Protein AF-A0A7K2C7G6-F1 (afdb_monomer)

pLDDT: mean 77.39, std 19.46, range [26.83, 97.06]

Secondary structure (DSSP, 8-state):
-----HHHHHHHHHT-PPP-----------GGGS-HHHHHHHHHHHHHH---TTS----SEEEEPPTT--SS-SEEEEETTEEEEEEEEE--SS-B-HHHHHHHHHHHHHHHHH-TTSPPP-TTPEEEEEESSPBPHHHHHHHH-HHHHHHHTHHHHHHHHHHHHHH-GGGTTS-HHHHHHHHHHHHHHSEEEEE-HHHHHHHHHH-HHHHHHHS-----S--SS--SSSHHHHHHHHHHHHTSTT---S-HHHHHHHHHHHHTS-GGGEEE-SS-EEESS-GGGG-SHHHHHHHHHHHHHHHHHHHHHHHHHHHHHHHHHHHHHHH-HHHHHHS-HHHHTTHHHHHHHHHHHHHHHHHS-HHHHHHHHHHS-----SSHHHHHHHHHHHHHHHHHHHHTT--TT----HHHHHHHHHHHHHHTTT--SHHHHHHHHHHHHHHHHHHHHHHHHHHHHHT-SPP------GGGTT-HHHHHHHHHHHHHHHHHHHHHHHTT-

Sequence (501 aa):
MPIHEEKDVKAELESVRSLDTLQPQVNQYPYFRLSSEYFELLTYELFDNSSPPSQHRSWNKVLLMSSGSDSARDITLYSNEKLVGIVQCKRQKNNFALSAVLKEVSKCILYSEVDDELPKLSGEVQYFLTLAGQPSKRATEFFGRPNAVTTSCLSALEEAVKEVLETYVQFKNIEYSFAISKVRGLIENMKFVLLRSEDIDAWLQNEQSIASRFFSHRHLVDSSTVEAQNVEMVQKLEALSLHLASVPFVTDVDLKFIRGRIESVPESQRVSLGFASIFGFPREMFVGKPNLEKLVTPLMTALNGLNMGYIEWTQEFARQRATNICTFSEVLTTVHPFARQMILPYLSLITADLALNNLSGDVMTKIIQKISSRGVYKNDAERLDFVCQQLTEQGIRYLNNDFSKVVGEGELLELKLALIKKSILGIKDENDLRTIIKKGREVLLPHLEVAAAELSEKFSCQPSIFIMGSSGLDSDEMLSRMVDTARALDEEQESKNIDGD

Solvent-accessible surface area (backbone atoms only — not comparable to full-atom values): 29089 Å² total; per-residue (Å²): 130,90,84,81,57,82,69,58,60,56,57,56,61,74,65,63,73,83,72,93,67,90,66,81,88,82,67,76,73,70,55,86,77,45,53,69,68,53,50,44,52,51,51,50,51,49,57,60,76,47,54,56,89,93,50,80,74,79,55,82,48,66,44,77,52,70,92,84,65,91,43,57,47,48,31,41,28,21,35,94,89,38,77,42,32,38,33,32,69,46,80,44,87,59,62,44,42,43,59,58,51,41,29,44,53,36,39,28,52,52,37,25,75,69,35,85,89,42,75,68,84,58,45,81,26,33,42,35,42,40,28,60,29,50,66,28,72,66,30,54,47,29,46,76,36,45,57,63,42,47,67,77,38,44,68,53,47,53,50,22,44,51,51,45,44,73,70,38,78,87,35,72,85,59,54,66,74,58,51,53,52,50,41,51,57,42,55,67,45,35,44,55,43,75,37,40,45,69,55,48,31,59,37,33,69,77,36,48,74,60,37,48,75,81,41,86,71,86,75,84,82,87,91,83,79,75,71,76,70,66,35,65,64,46,49,59,52,43,59,62,45,62,78,54,72,77,66,78,64,72,44,80,64,50,49,51,51,53,44,58,63,51,73,74,42,56,72,69,16,51,46,77,71,89,87,52,78,47,76,74,50,55,49,72,70,52,61,56,76,76,50,36,52,68,63,46,47,60,56,51,52,52,51,50,51,53,53,49,52,50,50,53,50,48,52,50,53,39,49,53,52,37,52,56,55,60,66,37,67,66,44,62,75,70,34,49,67,53,37,58,63,47,48,46,62,39,44,49,52,51,47,52,51,49,47,40,62,40,75,28,60,76,72,54,38,56,51,48,53,72,70,67,78,55,84,85,64,93,46,70,68,53,43,46,50,50,39,53,47,53,51,47,58,51,47,50,32,50,77,69,70,50,60,85,85,65,84,66,61,72,72,61,31,54,50,51,52,55,50,50,58,60,35,51,63,91,56,85,49,67,68,49,44,52,50,45,40,51,54,20,46,69,70,41,44,67,60,50,52,52,51,52,49,52,52,50,63,77,60,67,66,66,78,83,86,84,90,73,62,78,75,49,71,75,33,70,71,50,49,52,51,54,52,54,53,53,53,54,54,53,52,55,55,51,54,58,59,63,79,68,113

Foldseek 3Di:
DDDDDPVVVVVVVVPDDDDPPPPPPPLFDPLLVDDQVLQLVLVQVLLQVHDQPVDDNPANDKDADDPPDLQLARMFGHDPNHTAEGEGEDEDADAAEPLNVLLSLLSNQVCLVQPPVDDHDDLRHEYEYEYAYHHDPLNVVCLVPVLVSCVVPVVSNLVSNVCSCVVDPSNVPPDSVNSSVRSNVSSVRYHYHYHYSVSSSVSCVVVVVSCCVSPPDPDDDDDDPPPDDVCPVCVVVCVVVVLVVPDCDCPPVNVVVVCVQAVPFDPQQWDDPPVDIGTDHGPVQCPDVVRVCVVVVVVVVVLVVVLVVLLVVLLVLQVVLLVVLCPDPCCVVFAQLLLSVLRSQLSNVLSVLLSLPQSDDPVVSVVCVVPVPDDPAPDSVSSSVVSLVVSLVVLQCVVVVNPVPQDDDDPVSVVVNVVSVVRCPPQDHSVSSNVSNVSSCVSCVVSSVVSSVVSCSVSVHRDDDDDDPPVCVVDPVSVVVVVVVVVVVVVVVVVVVVVVD

Radius of gyration: 37.12 Å; Cα contacts (8 Å, |Δi|>4): 444; chains: 1; bounding box: 99×74×83 Å

Structure (mmCIF, N/CA/C/O backbone):
data_AF-A0A7K2C7G6-F1
#
_entry.id   AF-A0A7K2C7G6-F1
#
loop_
_atom_site.group_PDB
_atom_site.id
_atom_site.type_symbol
_atom_site.label_atom_id
_atom_site.label_alt_id
_atom_site.label_comp_id
_atom_site.label_asym_id
_atom_site.label_entity_id
_atom_site.label_seq_id
_atom_site.pdbx_PDB_ins_code
_atom_site.Cartn_x
_atom_site.Cartn_y
_atom_site.Cartn_z
_atom_site.occupancy
_atom_site.B_iso_or_equiv
_atom_site.auth_seq_id
_atom_site.auth_comp_id
_atom_site.auth_asym_id
_atom_site.auth_atom_id
_atom_site.pdbx_PDB_model_num
ATOM 1 N N . MET A 1 1 ? -30.749 -43.798 31.279 1.00 32.19 1 MET A N 1
ATOM 2 C CA . MET A 1 1 ? -29.569 -42.998 30.888 1.00 32.19 1 MET A CA 1
ATOM 3 C C . MET A 1 1 ? -29.003 -42.389 32.154 1.00 32.19 1 MET A C 1
ATOM 5 O O . MET A 1 1 ? -29.805 -41.819 32.888 1.00 32.19 1 MET A O 1
ATOM 9 N N . PRO A 1 2 ? -27.713 -42.568 32.475 1.00 31.78 2 PRO A N 1
ATOM 10 C CA . PRO A 1 2 ? -27.147 -41.933 33.654 1.00 31.78 2 PRO A CA 1
ATOM 11 C C . PRO A 1 2 ? -27.027 -40.424 33.402 1.00 31.78 2 PRO A C 1
ATOM 13 O O . PRO A 1 2 ? -26.664 -39.996 32.308 1.00 31.78 2 PRO A O 1
ATOM 16 N N . ILE A 1 3 ? -27.415 -39.637 34.401 1.00 35.78 3 ILE A N 1
ATOM 17 C CA . ILE A 1 3 ? -27.292 -38.178 34.433 1.00 35.78 3 ILE A CA 1
ATOM 18 C C . ILE A 1 3 ? -25.928 -37.898 35.068 1.00 35.78 3 ILE A C 1
ATOM 20 O O . ILE A 1 3 ? -25.720 -38.279 36.216 1.00 35.78 3 ILE A O 1
ATOM 24 N N . HIS A 1 4 ? -25.000 -37.298 34.322 1.00 32.94 4 HIS A N 1
ATOM 25 C CA . HIS A 1 4 ? -23.696 -36.898 34.858 1.00 32.94 4 HIS A CA 1
ATOM 26 C C . HIS A 1 4 ? -23.829 -35.575 35.628 1.00 32.94 4 HIS A C 1
ATOM 28 O O . HIS A 1 4 ? -24.399 -34.611 35.114 1.00 32.94 4 HIS A O 1
ATOM 34 N N . GLU A 1 5 ? -23.339 -35.542 36.871 1.00 40.72 5 GLU A N 1
ATOM 35 C CA . GLU A 1 5 ? -23.310 -34.339 37.711 1.00 40.72 5 GLU A CA 1
ATOM 36 C C . GLU A 1 5 ? -22.238 -33.347 37.219 1.00 40.72 5 GLU A C 1
ATOM 38 O O . GLU A 1 5 ? -21.190 -33.737 36.710 1.00 40.72 5 GLU A O 1
ATOM 43 N N . GLU A 1 6 ? -22.470 -32.044 37.424 1.00 40.84 6 GLU A N 1
ATOM 44 C CA . GLU A 1 6 ? -21.626 -30.902 37.000 1.00 40.84 6 GLU A CA 1
ATOM 45 C C . GLU A 1 6 ? -20.130 -31.018 37.379 1.00 40.84 6 GLU A C 1
ATOM 47 O O . GLU A 1 6 ? -19.270 -30.362 36.786 1.00 40.84 6 GLU A O 1
ATOM 52 N N . LYS A 1 7 ? -19.806 -31.860 38.369 1.00 42.25 7 LYS A N 1
ATOM 53 C CA . LYS A 1 7 ? -18.437 -32.149 38.815 1.00 42.25 7 LYS A CA 1
ATOM 54 C C . LYS A 1 7 ? -17.672 -33.094 37.881 1.00 42.25 7 LYS A C 1
ATOM 56 O O . LYS A 1 7 ? -16.460 -32.926 37.761 1.00 42.25 7 LYS A O 1
ATOM 61 N N . ASP A 1 8 ? -18.353 -34.017 37.204 1.00 45.69 8 ASP A N 1
ATOM 62 C CA . ASP A 1 8 ? -17.719 -35.000 36.312 1.00 45.69 8 ASP A CA 1
ATOM 63 C C . ASP A 1 8 ? -17.268 -34.354 34.993 1.00 45.69 8 ASP A C 1
ATOM 65 O O . ASP A 1 8 ? -16.172 -34.622 34.507 1.00 45.69 8 ASP A O 1
ATOM 69 N N . VAL A 1 9 ? -18.044 -33.393 34.476 1.00 45.97 9 VAL A N 1
ATOM 70 C CA . VAL A 1 9 ? -17.717 -32.649 33.242 1.00 45.97 9 VAL A CA 1
ATOM 71 C C . VAL A 1 9 ? -16.463 -31.781 33.416 1.00 45.97 9 VAL A C 1
ATOM 73 O O . VAL A 1 9 ? -15.666 -31.613 32.494 1.00 45.97 9 VAL A O 1
ATOM 76 N N . LYS A 1 10 ? -16.259 -31.226 34.617 1.00 45.12 10 LYS A N 1
ATOM 77 C CA . LYS A 1 10 ? -15.123 -30.343 34.913 1.00 45.12 10 LYS A CA 1
ATOM 78 C C . LYS A 1 10 ? -13.800 -31.113 35.001 1.00 45.12 10 LYS A C 1
ATOM 80 O O . LYS A 1 10 ? -12.779 -30.608 34.547 1.00 45.12 10 LYS A O 1
ATOM 85 N N . ALA A 1 11 ? -13.844 -32.339 35.525 1.00 47.75 11 ALA A N 1
ATOM 86 C CA . ALA A 1 11 ? -12.695 -33.239 35.570 1.00 47.75 11 ALA A CA 1
ATOM 87 C C . ALA A 1 11 ? -12.338 -33.799 34.178 1.00 47.75 11 ALA A C 1
ATOM 89 O O . ALA A 1 11 ? -11.157 -33.927 33.857 1.00 47.75 11 ALA A O 1
ATOM 90 N N . GLU A 1 12 ? -13.331 -34.066 33.319 1.00 43.44 12 GLU A N 1
ATOM 91 C CA . GLU A 1 12 ? -13.085 -34.455 31.922 1.00 43.44 12 GLU A CA 1
ATOM 92 C C . GLU A 1 12 ? -12.437 -33.321 31.108 1.00 43.44 12 GLU A C 1
ATOM 94 O O . GLU A 1 12 ? -11.488 -33.577 30.365 1.00 43.44 12 GLU A O 1
ATOM 99 N N . LEU A 1 13 ? -12.858 -32.064 31.301 1.00 47.03 13 LEU A N 1
ATOM 100 C CA . LEU A 1 13 ? -12.271 -30.892 30.631 1.00 47.03 13 LEU A CA 1
ATOM 101 C C . LEU A 1 13 ? -10.810 -30.623 31.031 1.00 47.03 13 LEU A C 1
ATOM 103 O O . LEU A 1 13 ? -10.014 -30.226 30.183 1.00 47.03 13 LEU A O 1
ATOM 107 N N . GLU A 1 14 ? -10.434 -30.869 32.290 1.00 50.88 14 GLU A N 1
ATOM 108 C CA . GLU A 1 14 ? -9.044 -30.739 32.764 1.00 50.88 14 GLU A CA 1
ATOM 109 C C . GLU A 1 14 ? -8.118 -31.846 32.218 1.00 50.88 14 GLU A C 1
ATOM 111 O O . GLU A 1 14 ? -6.897 -31.685 32.206 1.00 50.88 14 GLU A O 1
ATOM 116 N N . SER A 1 15 ? -8.683 -32.956 31.724 1.00 35.66 15 SER A N 1
ATOM 117 C CA . SER A 1 15 ? -7.932 -34.078 31.140 1.00 35.66 15 SER A CA 1
ATOM 118 C C . SER A 1 15 ? -7.635 -33.930 29.639 1.00 35.66 15 SER A C 1
ATOM 120 O O . SER A 1 15 ? -6.862 -34.715 29.078 1.00 35.66 15 SER A O 1
ATOM 122 N N . VAL A 1 16 ? -8.197 -32.908 28.983 1.00 42.66 16 VAL A N 1
ATOM 123 C CA . VAL A 1 16 ? -7.948 -32.613 27.567 1.00 42.66 16 VAL A CA 1
ATOM 124 C C . VAL A 1 16 ? -6.541 -32.035 27.410 1.00 42.66 16 VAL A C 1
ATOM 126 O O . VAL A 1 16 ? -6.293 -30.856 27.650 1.00 42.66 16 VAL A O 1
ATOM 129 N N . ARG A 1 17 ? -5.589 -32.870 26.983 1.00 37.12 17 ARG A N 1
ATOM 130 C CA . ARG A 1 17 ? -4.273 -32.401 26.531 1.00 37.12 17 ARG A CA 1
ATOM 131 C C . ARG A 1 17 ? -4.430 -31.717 25.177 1.00 37.12 17 ARG A C 1
ATOM 133 O O . ARG A 1 17 ? -4.967 -32.319 24.249 1.00 37.12 17 ARG A O 1
ATOM 140 N N . SER A 1 18 ? -3.951 -30.480 25.065 1.00 36.88 18 SER A N 1
ATOM 141 C CA . SER A 1 18 ? -3.879 -29.762 23.794 1.00 36.88 18 SER A CA 1
ATOM 142 C C . SER A 1 18 ? -3.104 -30.599 22.777 1.00 36.88 18 SER A C 1
ATOM 144 O O . SER A 1 18 ? -1.934 -30.915 22.990 1.00 36.88 18 SER A O 1
ATOM 146 N N . LEU A 1 19 ? -3.761 -30.973 21.683 1.00 32.50 19 LEU A N 1
ATOM 147 C CA . LEU A 1 19 ? -3.066 -31.456 20.499 1.00 32.50 19 LEU A CA 1
ATOM 148 C C . LEU A 1 19 ? -2.335 -30.260 19.885 1.00 32.50 19 LEU A C 1
ATOM 150 O O . LEU A 1 19 ? -2.964 -29.237 19.611 1.00 32.50 19 LEU A O 1
ATOM 154 N N . ASP A 1 20 ? -1.023 -30.394 19.675 1.00 32.66 20 ASP A N 1
ATOM 155 C CA . ASP A 1 20 ? -0.221 -29.484 18.853 1.00 32.66 20 ASP A CA 1
ATOM 156 C C . ASP A 1 20 ? -0.670 -29.597 17.390 1.00 32.66 20 ASP A C 1
ATOM 158 O O . ASP A 1 20 ? -0.027 -30.194 16.531 1.00 32.66 20 ASP A O 1
ATOM 162 N N . THR A 1 21 ? -1.826 -29.020 17.099 1.00 28.62 21 THR A N 1
ATOM 163 C CA . THR A 1 21 ? -2.178 -28.551 15.771 1.00 28.62 21 THR A CA 1
ATOM 164 C C . THR A 1 21 ? -2.243 -27.040 15.877 1.00 28.62 21 THR A C 1
ATOM 166 O O . THR A 1 21 ? -3.279 -26.477 16.229 1.00 28.62 21 THR A O 1
ATOM 169 N N . LEU A 1 22 ? -1.117 -26.381 15.598 1.00 31.06 22 LEU A N 1
ATOM 170 C CA . LEU A 1 22 ? -1.077 -24.962 15.257 1.00 31.06 22 LEU A CA 1
ATOM 171 C C . LEU A 1 22 ? -1.870 -24.760 13.955 1.00 31.06 22 LEU A C 1
ATOM 173 O O . LEU A 1 22 ? -1.306 -24.623 12.875 1.00 31.06 22 LEU A O 1
ATOM 177 N N . GLN A 1 23 ? -3.197 -24.761 14.050 1.00 26.83 23 GLN A N 1
ATOM 178 C CA . GLN A 1 23 ? -4.007 -23.952 13.158 1.00 26.83 23 GLN A CA 1
ATOM 179 C C . GLN A 1 23 ? -4.106 -22.576 13.813 1.00 26.83 23 GLN A C 1
ATOM 181 O O . GLN A 1 23 ? -4.578 -22.477 14.949 1.00 26.83 23 GLN A O 1
ATOM 186 N N . PRO A 1 24 ? -3.639 -21.506 13.157 1.00 31.16 24 PRO A N 1
ATOM 187 C CA . PRO A 1 24 ? -3.819 -20.177 13.702 1.00 31.16 24 PRO A CA 1
ATOM 188 C C . PRO A 1 24 ? -5.330 -19.910 13.705 1.00 31.16 24 PRO A C 1
ATOM 190 O O . PRO A 1 24 ? -5.963 -19.929 12.651 1.00 31.16 24 PRO A O 1
ATOM 193 N N . GLN A 1 25 ? -5.929 -19.706 14.882 1.00 36.12 25 GLN A N 1
ATOM 194 C CA . GLN A 1 25 ? -7.310 -19.229 14.993 1.00 36.12 25 GLN A CA 1
ATOM 195 C C . GLN A 1 25 ? -7.380 -17.798 14.434 1.00 36.12 25 GLN A C 1
ATOM 197 O O . GLN A 1 25 ? -7.334 -16.816 15.169 1.00 36.12 25 GLN A O 1
ATOM 202 N N . VAL A 1 26 ? -7.460 -17.674 13.110 1.00 44.66 26 VAL A N 1
ATOM 203 C CA . VAL A 1 26 ? -7.713 -16.427 12.378 1.00 44.66 26 VAL A CA 1
ATOM 204 C C . VAL A 1 26 ? -9.150 -16.482 11.875 1.00 44.66 26 VAL A C 1
ATOM 206 O O . VAL A 1 26 ? -9.391 -16.570 10.680 1.00 44.66 26 VAL A O 1
ATOM 209 N N . ASN A 1 27 ? -10.115 -16.485 12.793 1.00 55.03 27 ASN A N 1
ATOM 210 C CA . ASN A 1 27 ? -11.527 -16.666 12.439 1.00 55.03 27 ASN A CA 1
ATOM 211 C C . ASN A 1 27 ? -12.423 -15.489 12.858 1.00 55.03 27 ASN A C 1
ATOM 213 O O . ASN A 1 27 ? -13.633 -15.664 12.943 1.00 55.03 27 ASN A O 1
ATOM 217 N N . GLN A 1 28 ? -11.854 -14.305 13.117 1.00 70.75 28 GLN A N 1
ATOM 218 C CA . GLN A 1 28 ? -12.641 -13.099 13.402 1.00 70.75 28 GLN A CA 1
ATOM 219 C C . GLN A 1 28 ? -12.764 -12.220 12.158 1.00 70.75 28 GLN A C 1
ATOM 221 O O . GLN A 1 28 ? -11.754 -11.758 11.615 1.00 70.75 28 GLN A O 1
ATOM 226 N N . TYR A 1 29 ? -13.996 -11.954 11.723 1.00 80.50 29 TYR A N 1
ATOM 227 C CA . TYR A 1 29 ? -14.245 -11.037 10.616 1.00 80.50 29 TYR A CA 1
ATOM 228 C C . TYR A 1 29 ? -14.112 -9.571 11.077 1.00 80.50 29 TYR A C 1
ATOM 230 O O . TYR A 1 29 ? -14.520 -9.203 12.182 1.00 80.50 29 TYR A O 1
ATOM 238 N N . PRO A 1 30 ? -13.540 -8.672 10.252 1.00 85.75 30 PRO A N 1
ATOM 239 C CA . PRO A 1 30 ? -13.248 -7.301 10.660 1.00 85.75 30 PRO A CA 1
ATOM 240 C C . PRO A 1 30 ? -14.480 -6.380 10.551 1.00 85.75 30 PRO A C 1
ATOM 242 O O . PRO A 1 30 ? -14.470 -5.417 9.784 1.00 85.75 30 PRO A O 1
ATOM 245 N N . TYR A 1 31 ? -15.531 -6.618 11.344 1.00 84.50 31 TYR A N 1
ATOM 246 C CA . TYR A 1 31 ? -16.820 -5.900 11.268 1.00 84.50 31 TYR A CA 1
ATOM 247 C C . TYR A 1 31 ? -16.713 -4.367 11.328 1.00 84.50 31 TYR A C 1
ATOM 249 O O . TYR A 1 31 ? -17.487 -3.658 10.690 1.00 84.50 31 TYR A O 1
ATOM 257 N N . PHE A 1 32 ? -15.726 -3.814 12.042 1.00 83.88 32 PHE A N 1
ATOM 258 C CA . PHE A 1 32 ? -15.518 -2.360 12.111 1.00 83.88 32 PHE A CA 1
ATOM 259 C C . PHE A 1 32 ? -14.963 -1.730 10.824 1.00 83.88 32 PHE A C 1
ATOM 261 O O . PHE A 1 32 ? -14.923 -0.500 10.742 1.00 83.88 32 PHE A O 1
ATOM 268 N N . ARG A 1 33 ? -14.543 -2.542 9.842 1.00 78.00 33 ARG A N 1
ATOM 269 C CA . ARG A 1 33 ? -14.221 -2.087 8.481 1.00 78.00 33 ARG A CA 1
ATOM 270 C C . ARG A 1 33 ? -15.468 -1.917 7.611 1.00 78.00 33 ARG A C 1
ATOM 272 O O . ARG A 1 33 ? -15.398 -1.181 6.634 1.00 78.00 33 ARG A O 1
ATOM 279 N N . LEU A 1 34 ? -16.591 -2.542 7.971 1.00 77.38 34 LEU A N 1
ATOM 280 C CA . LEU A 1 34 ? -17.878 -2.270 7.335 1.00 77.38 34 LEU A CA 1
ATOM 281 C C . LEU A 1 34 ? -18.421 -0.912 7.800 1.00 77.38 34 LEU A C 1
ATOM 283 O O . LEU A 1 34 ? -18.195 -0.492 8.946 1.00 77.38 34 LEU A O 1
ATOM 287 N N . SER A 1 35 ? -19.159 -0.236 6.916 1.00 81.56 35 SER A N 1
ATOM 288 C CA . SER A 1 35 ? -20.033 0.868 7.321 1.00 81.56 35 SER A CA 1
ATOM 289 C C . SER A 1 35 ? -21.198 0.325 8.161 1.00 81.56 35 SER A C 1
ATOM 291 O O . SER A 1 35 ? -21.398 -0.889 8.250 1.00 81.56 35 SER A O 1
ATOM 293 N N . SER A 1 36 ? -21.951 1.204 8.823 1.00 81.19 36 SER A N 1
ATOM 294 C CA . SER A 1 36 ? -23.109 0.765 9.615 1.00 81.19 36 SER A CA 1
ATOM 295 C C . SER A 1 36 ? -24.173 0.120 8.719 1.00 81.19 36 SER A C 1
ATOM 297 O O . SER A 1 36 ? -24.672 -0.952 9.043 1.00 81.19 36 SER A O 1
ATOM 299 N N . GLU A 1 37 ? -24.392 0.694 7.537 1.00 83.38 37 GLU A N 1
ATOM 300 C CA . GLU A 1 37 ? -25.319 0.207 6.514 1.00 83.38 37 GLU A CA 1
ATOM 301 C C . GLU A 1 37 ? -24.888 -1.166 5.974 1.00 83.38 37 GLU A C 1
ATOM 303 O O . GLU A 1 37 ? -25.705 -2.070 5.820 1.00 83.38 37 GLU A O 1
ATOM 308 N N . TYR A 1 38 ? -23.586 -1.375 5.734 1.00 85.06 38 TYR A N 1
ATOM 309 C CA . TYR A 1 38 ? -23.089 -2.681 5.291 1.00 85.06 38 TYR A CA 1
ATOM 310 C C . TYR A 1 38 ? -23.149 -3.753 6.384 1.00 85.06 38 TYR A C 1
ATOM 312 O O . TYR A 1 38 ? -23.310 -4.929 6.067 1.00 85.06 38 TYR A O 1
ATOM 320 N N . PHE A 1 39 ? -23.048 -3.378 7.661 1.00 90.56 39 PHE A N 1
ATOM 321 C CA . PHE A 1 39 ? -23.236 -4.318 8.768 1.00 90.56 39 PHE A CA 1
ATOM 322 C C . PHE A 1 39 ? -24.708 -4.744 8.923 1.00 90.56 39 PHE A C 1
ATOM 324 O O . PHE A 1 39 ? -24.990 -5.911 9.201 1.00 90.56 39 PHE A O 1
ATOM 331 N N . GLU A 1 40 ? -25.648 -3.827 8.687 1.00 90.50 40 GLU A N 1
ATOM 332 C CA . GLU A 1 40 ? -27.082 -4.135 8.612 1.00 90.50 40 GLU A CA 1
ATOM 333 C C . GLU A 1 40 ? -27.392 -5.071 7.437 1.00 90.50 40 GLU A C 1
ATOM 335 O O . GLU A 1 40 ? -28.047 -6.093 7.633 1.00 90.50 40 GLU A O 1
ATOM 340 N N . LEU A 1 41 ? -26.852 -4.792 6.245 1.00 91.00 41 LEU A N 1
ATOM 341 C CA . LEU A 1 41 ? -27.010 -5.652 5.063 1.00 91.00 41 LEU A CA 1
ATOM 342 C C . LEU A 1 41 ? -26.427 -7.057 5.265 1.00 91.00 41 LEU A C 1
ATOM 344 O O . LEU A 1 41 ? -27.052 -8.040 4.871 1.00 91.00 41 LEU A O 1
ATOM 348 N N . LEU A 1 42 ? -25.264 -7.164 5.915 1.00 93.81 42 LEU A N 1
ATOM 349 C CA . LEU A 1 42 ? -24.671 -8.448 6.298 1.00 93.81 42 LEU A CA 1
ATOM 350 C C . LEU A 1 42 ? -25.621 -9.245 7.194 1.00 93.81 42 LEU A C 1
ATOM 352 O O . LEU A 1 42 ? -25.862 -10.429 6.968 1.00 93.81 42 LEU A O 1
ATOM 356 N N . THR A 1 43 ? -26.166 -8.582 8.212 1.00 94.06 43 THR A N 1
ATOM 357 C CA . THR A 1 43 ? -27.095 -9.205 9.156 1.00 94.06 43 THR A CA 1
ATOM 358 C C . THR A 1 43 ? -28.384 -9.620 8.447 1.00 94.06 43 THR A C 1
ATOM 360 O O . THR A 1 43 ? -28.871 -10.725 8.666 1.00 94.06 43 THR A O 1
ATOM 363 N N . TYR A 1 44 ? -28.909 -8.782 7.551 1.00 95.25 44 TYR A N 1
ATOM 364 C CA . TYR A 1 44 ? -30.078 -9.098 6.735 1.00 95.25 44 TYR A CA 1
ATOM 365 C C . TYR A 1 44 ? -29.865 -10.369 5.913 1.00 95.25 44 TYR A C 1
ATOM 367 O O . TYR A 1 44 ? -30.674 -11.288 6.009 1.00 95.25 44 TYR A O 1
ATOM 375 N N . GLU A 1 45 ? -28.759 -10.454 5.172 1.00 93.31 45 GLU A N 1
ATOM 376 C CA . GLU A 1 45 ? -28.433 -11.630 4.360 1.00 93.31 45 GLU A CA 1
ATOM 377 C C . GLU A 1 45 ? -28.336 -12.892 5.222 1.00 93.31 45 GLU A C 1
ATOM 379 O O . GLU A 1 45 ? -28.888 -13.928 4.856 1.00 93.31 45 GLU A O 1
ATOM 384 N N . LEU A 1 46 ? -27.703 -12.817 6.396 1.00 94.81 46 LEU A N 1
ATOM 385 C CA . LEU A 1 46 ? -27.622 -13.956 7.312 1.00 94.81 46 LEU A CA 1
ATOM 386 C C . LEU A 1 46 ? -29.017 -14.463 7.717 1.00 94.81 46 LEU A C 1
ATOM 388 O O . LEU A 1 46 ? -29.301 -15.652 7.567 1.00 94.81 46 LEU A O 1
ATOM 392 N N . PHE A 1 47 ? -29.907 -13.571 8.161 1.00 95.06 47 PHE A N 1
ATOM 393 C CA . PHE A 1 47 ? -31.275 -13.931 8.555 1.00 95.06 47 PHE A CA 1
ATOM 394 C C . PHE A 1 47 ? -32.157 -14.376 7.376 1.00 95.06 47 PHE A C 1
ATOM 396 O O . PHE A 1 47 ? -33.055 -15.201 7.565 1.00 95.06 47 PHE A O 1
ATOM 403 N N . ASP A 1 48 ? -31.947 -13.841 6.174 1.00 94.62 48 ASP A N 1
ATOM 404 C CA . ASP A 1 48 ? -32.732 -14.206 4.989 1.00 94.62 48 ASP A CA 1
ATOM 405 C C . ASP A 1 48 ? -32.357 -15.597 4.466 1.00 94.62 48 ASP A C 1
ATOM 407 O O . ASP A 1 48 ? -33.220 -16.426 4.159 1.00 94.62 48 ASP A O 1
ATOM 411 N N . ASN A 1 49 ? -31.067 -15.916 4.466 1.00 90.50 49 ASN A N 1
ATOM 412 C CA . ASN A 1 49 ? -30.583 -17.194 3.958 1.00 90.50 49 ASN A CA 1
ATOM 413 C C . ASN A 1 49 ? -30.656 -18.311 5.011 1.00 90.50 49 ASN A C 1
ATOM 415 O O . ASN A 1 49 ? -30.919 -19.462 4.666 1.00 90.50 49 ASN A O 1
ATOM 419 N N . SER A 1 50 ? -30.506 -17.999 6.301 1.00 90.31 50 SER A N 1
ATOM 420 C CA . SER A 1 50 ? -30.344 -19.021 7.344 1.00 90.31 50 SER A CA 1
ATOM 421 C C . SER A 1 50 ? -30.807 -18.546 8.732 1.00 90.31 50 SER A C 1
ATOM 423 O O . SER A 1 50 ? -31.602 -17.614 8.858 1.00 90.31 50 SER A O 1
ATOM 425 N N . SER A 1 51 ? -30.383 -19.232 9.797 1.00 90.38 51 SER A N 1
ATOM 426 C CA . SER A 1 51 ? -30.623 -18.831 11.187 1.00 90.38 51 SER A CA 1
ATOM 427 C C . SER A 1 51 ? -29.345 -18.938 12.017 1.00 90.38 51 SER A C 1
ATOM 429 O O . SER A 1 51 ? -28.480 -19.752 11.682 1.00 90.38 51 SER A O 1
ATOM 431 N N . PRO A 1 52 ? -29.226 -18.168 13.119 1.00 88.12 52 PRO A N 1
ATOM 432 C CA . PRO A 1 52 ? -28.077 -18.275 14.008 1.00 88.12 52 PRO A CA 1
ATOM 433 C C . PRO A 1 52 ? -27.863 -19.733 14.446 1.00 88.12 52 PRO A C 1
ATOM 435 O O . PRO A 1 52 ? -28.855 -20.406 14.736 1.00 88.12 52 PRO A O 1
ATOM 438 N N . PRO A 1 53 ? -26.616 -20.228 14.571 1.00 78.75 53 PRO A N 1
ATOM 439 C CA . PRO A 1 53 ? -26.343 -21.642 14.864 1.00 78.75 53 PRO A CA 1
ATOM 440 C C . PRO A 1 53 ? -27.029 -22.193 16.127 1.00 78.75 53 PRO A C 1
ATOM 442 O O . PRO A 1 53 ? -27.298 -23.386 16.228 1.00 78.75 53 PRO A O 1
ATOM 445 N N . SER A 1 54 ? -27.331 -21.326 17.096 1.00 75.50 54 SER A N 1
ATOM 446 C CA . SER A 1 54 ? -28.001 -21.661 18.359 1.00 75.50 54 SER A CA 1
ATOM 447 C C . SER A 1 54 ? -29.528 -21.488 18.331 1.00 75.50 54 SER A C 1
ATOM 449 O O . SER A 1 54 ? -30.177 -21.612 19.371 1.00 75.50 54 SER A O 1
ATOM 451 N N . GLN A 1 55 ? -30.120 -21.172 17.175 1.00 82.12 55 GLN A N 1
ATOM 452 C CA . GLN A 1 55 ? -31.537 -20.840 17.028 1.00 82.12 55 GLN A CA 1
ATOM 453 C C . GLN A 1 55 ? -32.182 -21.629 15.887 1.00 82.12 55 GLN A C 1
ATOM 455 O O . GLN A 1 55 ? -31.651 -21.725 14.783 1.00 82.12 55 GLN A O 1
ATOM 460 N N . HIS A 1 56 ? -33.389 -22.138 16.136 1.00 84.38 56 HIS A N 1
ATOM 461 C CA . HIS A 1 56 ? -34.226 -22.699 15.080 1.00 84.38 56 HIS A CA 1
ATOM 462 C C . HIS A 1 56 ? -34.885 -21.568 14.282 1.00 84.38 56 HIS A C 1
ATOM 464 O O . HIS A 1 56 ? -35.514 -20.682 14.866 1.00 84.38 56 HIS A O 1
ATOM 470 N N . ARG A 1 57 ? -34.804 -21.620 12.948 1.00 89.56 57 ARG A N 1
ATOM 471 C CA . ARG A 1 57 ? -35.460 -20.649 12.062 1.00 89.56 57 ARG A CA 1
ATOM 472 C C . ARG A 1 57 ? -36.982 -20.699 12.230 1.00 89.56 57 ARG A C 1
ATOM 474 O O . ARG A 1 57 ? -37.609 -21.715 11.944 1.00 89.56 57 ARG A O 1
ATOM 481 N N . SER A 1 58 ? -37.585 -19.612 12.704 1.00 89.88 58 SER A N 1
ATOM 482 C CA . SER A 1 58 ? -39.037 -19.504 12.942 1.00 89.88 58 SER A CA 1
ATOM 483 C C . SER A 1 58 ? -39.769 -18.645 11.898 1.00 89.88 58 SER A C 1
ATOM 485 O O . SER A 1 58 ? -40.987 -18.486 11.977 1.00 89.88 58 SER A O 1
ATOM 487 N N . TRP A 1 59 ? -39.045 -18.118 10.904 1.00 94.25 59 TRP A N 1
ATOM 488 C CA . TRP A 1 59 ? -39.521 -17.168 9.893 1.00 94.25 59 TRP A CA 1
ATOM 489 C C . TRP A 1 59 ? -39.306 -17.676 8.459 1.00 94.25 59 TRP A C 1
ATOM 491 O O . TRP A 1 59 ? -38.345 -18.396 8.179 1.00 94.25 59 TRP A O 1
ATOM 501 N N . ASN A 1 60 ? -40.178 -17.252 7.541 1.00 93.06 60 ASN A N 1
ATOM 502 C CA . ASN A 1 60 ? -40.106 -17.538 6.103 1.00 93.06 60 ASN A CA 1
ATOM 503 C C . ASN A 1 60 ? -39.925 -16.287 5.226 1.00 93.06 60 ASN A C 1
ATOM 505 O O . ASN A 1 60 ? -39.695 -16.425 4.029 1.00 93.06 60 ASN A O 1
ATOM 509 N N . LYS A 1 61 ? -40.023 -15.083 5.800 1.00 94.50 61 LYS A N 1
ATOM 510 C CA . LYS A 1 61 ? -39.824 -13.815 5.091 1.00 94.50 61 LYS A CA 1
ATOM 511 C C . LYS A 1 61 ? -39.033 -12.839 5.956 1.00 94.50 61 LYS A C 1
ATOM 513 O O . LYS A 1 61 ? -39.336 -12.683 7.138 1.00 94.50 61 LYS A O 1
ATOM 518 N N . VAL A 1 62 ? -38.049 -12.178 5.355 1.00 95.50 62 VAL A N 1
ATOM 519 C CA . VAL A 1 62 ? -37.192 -11.173 5.995 1.00 95.50 62 VAL A CA 1
ATOM 520 C C . VAL A 1 62 ? -37.335 -9.861 5.236 1.00 95.50 62 VAL A C 1
ATOM 522 O O . VAL A 1 62 ? -37.387 -9.858 4.010 1.00 95.50 62 VAL A O 1
ATOM 525 N N . LEU A 1 63 ? -37.459 -8.746 5.951 1.00 91.44 63 LEU A N 1
ATOM 526 C CA . LEU A 1 63 ? -37.557 -7.413 5.359 1.00 91.44 63 LEU A CA 1
ATOM 527 C C . LEU A 1 63 ? -36.546 -6.478 6.020 1.00 91.44 63 LEU A C 1
ATOM 529 O O . LEU A 1 63 ? -36.559 -6.329 7.243 1.00 91.44 63 LEU A O 1
ATOM 533 N N . LEU A 1 64 ? -35.706 -5.842 5.204 1.00 89.88 64 LEU A N 1
ATOM 534 C CA . LEU A 1 64 ? -34.843 -4.737 5.616 1.00 89.88 64 LEU A CA 1
ATOM 535 C C . LEU A 1 64 ? -35.667 -3.444 5.655 1.00 89.88 64 LEU A C 1
ATOM 537 O O . LEU A 1 64 ? -36.370 -3.128 4.693 1.00 89.88 64 LEU A O 1
ATOM 541 N N . MET A 1 65 ? -35.587 -2.699 6.752 1.00 82.75 65 MET A N 1
ATOM 542 C CA . MET A 1 65 ? -36.259 -1.408 6.883 1.00 82.75 65 MET A CA 1
ATOM 543 C C . MET A 1 65 ? -35.443 -0.320 6.174 1.00 82.75 65 MET A C 1
ATOM 545 O O . MET A 1 65 ? -34.216 -0.306 6.234 1.00 82.75 65 MET A O 1
ATOM 549 N N . SER A 1 66 ? -36.111 0.592 5.462 1.00 64.12 66 SER A N 1
ATOM 550 C CA . SER A 1 66 ? -35.438 1.653 4.704 1.00 64.12 66 SER A CA 1
ATOM 551 C C . SER A 1 66 ? -34.623 2.574 5.615 1.00 64.12 66 SER A C 1
ATOM 553 O O . SER A 1 66 ? -35.136 3.079 6.617 1.00 64.12 66 SER A O 1
ATOM 555 N N . SER A 1 67 ? -33.381 2.855 5.218 1.00 50.78 67 SER A N 1
ATOM 556 C CA . SER A 1 67 ? -32.462 3.766 5.904 1.00 50.78 67 SER A CA 1
ATOM 557 C C . SER A 1 67 ? -33.101 5.145 6.121 1.00 50.78 67 SER A C 1
ATOM 559 O O . SER A 1 67 ? -33.305 5.890 5.161 1.00 50.78 67 SER A O 1
ATOM 561 N N . GLY A 1 68 ? -33.428 5.481 7.374 1.00 50.34 68 GLY A N 1
ATOM 562 C CA . GLY A 1 68 ? -33.970 6.792 7.760 1.00 50.34 68 GLY A CA 1
ATOM 563 C C . GLY A 1 68 ? -35.074 6.773 8.823 1.00 50.34 68 GLY A C 1
ATOM 564 O O . GLY A 1 68 ? -35.282 7.793 9.478 1.00 50.34 68 GLY A O 1
ATOM 565 N N . SER A 1 69 ? -35.755 5.641 9.049 1.00 58.31 69 SER A N 1
ATOM 566 C CA . SER A 1 69 ? -36.713 5.506 10.157 1.00 58.31 69 SER A CA 1
ATOM 567 C C . SER A 1 69 ? -36.001 5.005 11.417 1.00 58.31 69 SER A C 1
ATOM 569 O O . SER A 1 69 ? -35.654 3.830 11.505 1.00 58.31 69 SER A O 1
ATOM 571 N N . ASP A 1 70 ? -35.782 5.871 12.407 1.00 69.56 70 ASP A N 1
ATOM 572 C CA . ASP A 1 70 ? -35.166 5.499 13.694 1.00 69.56 70 ASP A CA 1
ATOM 573 C C . ASP A 1 70 ? -36.167 4.770 14.616 1.00 69.56 70 ASP A C 1
ATOM 575 O O . ASP A 1 70 ? -36.466 5.218 15.723 1.00 69.56 70 ASP A O 1
ATOM 579 N N . SER A 1 71 ? -36.732 3.656 14.140 1.00 80.75 71 SER A N 1
ATOM 580 C CA . SER A 1 71 ? -37.770 2.885 14.837 1.00 80.75 71 SER A CA 1
ATOM 581 C C . SER A 1 71 ? -37.224 1.762 15.731 1.00 80.75 71 SER A C 1
ATOM 583 O O . SER A 1 71 ? -38.002 1.027 16.339 1.00 80.75 71 SER A O 1
ATOM 585 N N . ALA A 1 72 ? -35.893 1.634 15.842 1.00 82.38 72 ALA A N 1
ATOM 586 C CA . ALA A 1 72 ? -35.207 0.474 16.437 1.00 82.38 72 ALA A CA 1
ATOM 587 C C . ALA A 1 72 ? -35.647 -0.873 15.826 1.00 82.38 72 ALA A C 1
ATOM 589 O O . ALA A 1 72 ? -35.919 -1.854 16.529 1.00 82.38 72 ALA A O 1
ATOM 590 N N . ARG A 1 73 ? -35.781 -0.896 14.498 1.00 87.19 73 ARG A N 1
ATOM 591 C CA . ARG A 1 73 ? -36.095 -2.083 13.704 1.00 87.19 73 ARG A CA 1
ATOM 592 C C . ARG A 1 73 ? -35.293 -1.981 12.419 1.00 87.19 73 ARG A C 1
ATOM 594 O O . ARG A 1 73 ? -35.751 -1.349 11.477 1.00 87.19 73 ARG A O 1
ATOM 601 N N . ASP A 1 74 ? -34.112 -2.577 12.378 1.00 91.00 74 ASP A N 1
ATOM 602 C CA . ASP A 1 74 ? -33.324 -2.571 11.142 1.00 91.00 74 ASP A CA 1
ATOM 603 C C . ASP A 1 74 ? -33.830 -3.684 10.208 1.00 91.00 74 ASP A C 1
ATOM 605 O O . ASP A 1 74 ? -33.964 -3.489 9.002 1.00 91.00 74 ASP A O 1
ATOM 609 N N . ILE A 1 75 ? -34.189 -4.848 10.769 1.00 93.44 75 ILE A N 1
ATOM 610 C CA . ILE A 1 75 ? -34.729 -5.999 10.028 1.00 93.44 75 ILE A CA 1
ATOM 611 C C . ILE A 1 75 ? -35.954 -6.566 10.756 1.00 93.44 75 ILE A C 1
ATOM 613 O O . ILE A 1 75 ? -35.986 -6.654 11.985 1.00 93.44 75 ILE A O 1
ATOM 617 N N . THR A 1 76 ? -36.961 -7.001 9.999 1.00 93.75 76 THR A N 1
ATOM 618 C CA . THR A 1 76 ? -38.169 -7.659 10.521 1.00 93.75 76 THR A CA 1
ATOM 619 C C . THR A 1 76 ? -38.350 -9.054 9.923 1.00 93.75 76 THR A C 1
ATOM 621 O O . THR A 1 76 ? -38.099 -9.280 8.740 1.00 93.75 76 THR A O 1
ATOM 624 N N . LEU A 1 77 ? -38.767 -10.005 10.762 1.00 95.06 77 LEU A N 1
ATOM 625 C CA . LEU A 1 77 ? -38.880 -11.429 10.446 1.00 95.06 77 LEU A CA 1
ATOM 626 C C . LEU A 1 77 ? -40.345 -11.857 10.545 1.00 95.06 77 LEU A C 1
ATOM 628 O O . LEU A 1 77 ? -40.976 -11.675 11.590 1.00 95.06 77 LEU A O 1
ATOM 632 N N . TYR A 1 78 ? -40.876 -12.459 9.485 1.00 93.38 78 TYR A N 1
ATOM 633 C CA . TYR A 1 78 ? -42.272 -12.881 9.394 1.00 93.38 78 TYR A CA 1
ATOM 634 C C . TYR A 1 78 ? -42.401 -14.380 9.158 1.00 93.38 78 TYR A C 1
ATOM 636 O O . TYR A 1 78 ? -41.565 -15.004 8.505 1.00 93.38 78 TYR A O 1
ATOM 644 N N . SER A 1 79 ? -43.494 -14.942 9.661 1.00 93.00 79 SER A N 1
ATOM 645 C CA . SER A 1 79 ? -43.936 -16.306 9.395 1.00 93.00 79 SER A CA 1
ATOM 646 C C . SER A 1 79 ? -45.424 -16.274 9.086 1.00 93.00 79 SER A C 1
ATOM 648 O O . SER A 1 79 ? -46.211 -15.838 9.924 1.00 93.00 79 SER A O 1
ATOM 650 N N . ASN A 1 80 ? -45.813 -16.686 7.876 1.00 89.25 80 ASN A N 1
ATOM 651 C CA . ASN A 1 80 ? -47.208 -16.632 7.409 1.00 89.25 80 ASN A CA 1
ATOM 652 C C . ASN A 1 80 ? -47.855 -15.253 7.654 1.00 89.25 80 ASN A C 1
ATOM 654 O O . ASN A 1 80 ? -48.906 -15.157 8.279 1.00 89.25 80 ASN A O 1
ATOM 658 N N . GLU A 1 81 ? -47.165 -14.186 7.227 1.00 87.25 81 GLU A N 1
ATOM 659 C CA . GLU A 1 81 ? -47.575 -12.773 7.379 1.00 87.25 81 GLU A CA 1
ATOM 660 C C . GLU A 1 81 ? -47.640 -12.243 8.823 1.00 87.25 81 GLU A C 1
ATOM 662 O O . GLU A 1 81 ? -47.836 -11.048 9.036 1.00 87.25 81 GLU A O 1
ATOM 667 N N . LYS A 1 82 ? -47.382 -13.081 9.832 1.00 90.75 82 LYS A N 1
ATOM 668 C CA . LYS A 1 82 ? -47.268 -12.660 11.231 1.00 90.75 82 LYS A CA 1
ATOM 669 C C . LYS A 1 82 ? -45.829 -12.263 11.551 1.00 90.75 82 LYS A C 1
ATOM 671 O O . LYS A 1 82 ? -44.902 -13.015 11.255 1.00 90.75 82 LYS A O 1
ATOM 676 N N . LEU A 1 83 ? -45.639 -11.107 12.189 1.00 91.81 83 LEU A N 1
ATOM 677 C CA . LEU A 1 83 ? -44.338 -10.692 12.718 1.00 91.81 83 LEU A CA 1
ATOM 678 C C . LEU A 1 83 ? -43.921 -11.651 13.844 1.00 91.81 83 LEU A C 1
ATOM 680 O O . LEU A 1 83 ? -44.629 -11.783 14.842 1.00 91.81 83 LEU A O 1
ATOM 684 N N . VAL A 1 84 ? -42.776 -12.311 13.679 1.00 94.06 84 VAL A N 1
ATOM 685 C CA . VAL A 1 84 ? -42.221 -13.272 14.648 1.00 94.06 84 VAL A CA 1
ATOM 686 C C . VAL A 1 84 ? -40.871 -12.836 15.210 1.00 94.06 84 VAL A C 1
ATOM 688 O O . VAL A 1 84 ? -40.471 -13.328 16.264 1.00 94.06 84 VAL A O 1
ATOM 691 N N . GLY A 1 85 ? -40.184 -11.885 14.571 1.00 94.25 85 GLY A N 1
ATOM 692 C CA . GLY A 1 85 ? -38.929 -11.365 15.098 1.00 94.25 85 GLY A CA 1
ATOM 693 C C . GLY A 1 85 ? -38.529 -9.989 14.579 1.00 94.25 85 GLY A C 1
ATOM 694 O O . GLY A 1 85 ? -38.992 -9.536 13.534 1.00 94.25 85 GLY A O 1
ATOM 695 N N . ILE A 1 86 ? -37.659 -9.330 15.337 1.00 95.06 86 ILE A N 1
ATOM 696 C CA . ILE A 1 86 ? -37.068 -8.023 15.040 1.00 95.06 86 ILE A CA 1
ATOM 697 C C . ILE A 1 86 ? -35.573 -8.113 15.292 1.00 95.06 86 ILE A C 1
ATOM 699 O O . ILE A 1 86 ? -35.165 -8.659 16.314 1.00 95.06 86 ILE A O 1
ATOM 703 N N . VAL A 1 87 ? -34.770 -7.545 14.397 1.00 95.50 87 VAL A N 1
ATOM 704 C CA . VAL A 1 87 ? -33.320 -7.442 14.557 1.00 95.50 87 VAL A CA 1
ATOM 705 C C . VAL A 1 87 ? -32.914 -5.975 14.595 1.00 95.50 87 VAL A C 1
ATOM 707 O O . VAL A 1 87 ? -33.274 -5.197 13.709 1.00 95.50 87 VAL A O 1
ATOM 710 N N . GLN A 1 88 ? -32.137 -5.623 15.614 1.00 94.56 88 GLN A N 1
ATOM 711 C CA . GLN A 1 88 ? -31.430 -4.354 15.715 1.00 94.56 88 GLN A CA 1
ATOM 712 C C . GLN A 1 88 ? -29.926 -4.606 15.621 1.00 94.56 88 GLN A C 1
ATOM 714 O O . GLN A 1 88 ? -29.366 -5.391 16.385 1.00 94.56 88 GLN A O 1
ATOM 719 N N . CYS A 1 89 ? -29.256 -3.891 14.733 1.00 93.38 89 CYS A N 1
ATOM 720 C CA . CYS A 1 89 ? -27.822 -3.930 14.513 1.00 93.38 89 CYS A CA 1
ATOM 721 C C . CYS A 1 89 ? -27.162 -2.731 15.203 1.00 93.38 89 CYS A C 1
ATOM 723 O O . CYS A 1 89 ? -27.653 -1.603 15.126 1.00 93.38 89 CYS A O 1
ATOM 725 N N . LYS A 1 90 ? -26.029 -2.941 15.889 1.00 91.94 90 LYS A N 1
ATOM 726 C CA . LYS A 1 90 ? -25.209 -1.851 16.446 1.00 91.94 90 LYS A CA 1
ATOM 727 C C . LYS A 1 90 ? -23.718 -2.095 16.227 1.00 91.94 90 LYS A C 1
ATOM 729 O O . LYS A 1 90 ? -23.130 -3.064 16.709 1.00 91.94 90 LYS A O 1
ATOM 734 N N . ARG A 1 91 ? -23.081 -1.135 15.549 1.00 88.62 91 ARG A N 1
ATOM 735 C CA . ARG A 1 91 ? -21.654 -1.144 15.192 1.00 88.62 91 ARG A CA 1
ATOM 736 C C . ARG A 1 91 ? -20.836 -0.166 16.046 1.00 88.62 91 ARG A C 1
ATOM 738 O O . ARG A 1 91 ? -20.249 0.787 15.537 1.00 88.62 91 ARG A O 1
ATOM 745 N N . GLN A 1 92 ? -20.813 -0.363 17.362 1.00 81.56 92 GLN A N 1
ATOM 746 C CA . GLN A 1 92 ? -20.067 0.498 18.293 1.00 81.56 92 GLN A CA 1
ATOM 747 C C . GLN A 1 92 ? -18.824 -0.215 18.839 1.00 81.56 92 GLN A C 1
ATOM 749 O O . GLN A 1 92 ? -18.879 -1.399 19.152 1.00 81.56 92 GLN A O 1
ATOM 754 N N . LYS A 1 93 ? -17.694 0.505 18.931 1.00 73.12 93 LYS A N 1
ATOM 755 C CA . LYS A 1 93 ? -16.417 -0.044 19.438 1.00 73.12 93 LYS A CA 1
ATOM 756 C C . LYS A 1 93 ? -16.381 -0.184 20.960 1.00 73.12 93 LYS A C 1
ATOM 758 O O . LYS A 1 93 ? -15.674 -1.042 21.475 1.00 73.12 93 LYS A O 1
ATOM 763 N N . ASN A 1 94 ? -17.113 0.675 21.664 1.00 79.25 94 ASN A N 1
ATOM 764 C CA . ASN A 1 94 ? -17.210 0.632 23.119 1.00 79.25 94 ASN A CA 1
ATOM 765 C C . ASN A 1 94 ? -18.212 -0.440 23.556 1.00 79.25 94 ASN A C 1
ATOM 767 O O . ASN A 1 94 ? -19.106 -0.803 22.793 1.00 79.25 94 ASN A O 1
ATOM 771 N N . ASN A 1 95 ? -18.095 -0.890 24.807 1.00 85.06 95 ASN A N 1
ATOM 772 C CA . ASN A 1 95 ? -19.003 -1.893 25.351 1.00 85.06 95 ASN A CA 1
ATOM 773 C C . ASN A 1 95 ? -20.460 -1.406 25.326 1.00 85.06 95 ASN A C 1
ATOM 775 O O . ASN A 1 95 ? -20.771 -0.355 25.892 1.00 85.06 95 ASN A O 1
ATOM 779 N N . PHE A 1 96 ? -21.361 -2.190 24.729 1.00 90.69 96 PHE A N 1
ATOM 780 C CA . PHE A 1 96 ? -22.776 -1.838 24.637 1.00 90.69 96 PHE A CA 1
ATOM 781 C C . PHE A 1 96 ? -23.446 -1.966 26.018 1.00 90.69 96 PHE A C 1
ATOM 783 O O . PHE A 1 96 ? -23.570 -3.058 26.590 1.00 90.69 96 PHE A O 1
ATOM 790 N N . ALA A 1 97 ? -23.803 -0.825 26.608 1.00 93.25 97 ALA A N 1
ATOM 791 C CA . ALA A 1 97 ? -24.299 -0.732 27.979 1.00 93.25 97 ALA A CA 1
ATOM 792 C C . ALA A 1 97 ? -25.766 -1.177 28.109 1.00 93.25 97 ALA A C 1
ATOM 794 O O . ALA A 1 97 ? -26.543 -1.062 27.164 1.00 93.25 97 ALA A O 1
ATOM 795 N N . LEU A 1 98 ? -26.171 -1.618 29.308 1.00 93.69 98 LEU A N 1
ATOM 796 C CA . LEU A 1 98 ? -27.571 -1.968 29.596 1.00 93.69 98 LEU A CA 1
ATOM 797 C C . LEU A 1 98 ? -28.535 -0.804 29.309 1.00 93.69 98 LEU A C 1
ATOM 799 O O . LEU A 1 98 ? -29.593 -1.032 28.738 1.00 93.69 98 LEU A O 1
ATOM 803 N N . SER A 1 99 ? -28.171 0.434 29.654 1.00 92.31 99 SER A N 1
ATOM 804 C CA . SER A 1 99 ? -29.001 1.614 29.371 1.00 92.31 99 SER A CA 1
ATOM 805 C C . SER A 1 99 ? -29.275 1.780 27.874 1.00 92.31 99 SER A C 1
ATOM 807 O O . SER A 1 99 ? -30.412 2.026 27.482 1.00 92.31 99 SER A O 1
ATOM 809 N N . ALA A 1 100 ? -28.267 1.550 27.027 1.00 93.06 100 ALA A N 1
ATOM 810 C CA . ALA A 1 100 ? -28.424 1.583 25.575 1.00 93.06 100 ALA A CA 1
ATOM 811 C C . ALA A 1 100 ? -29.339 0.452 25.071 1.00 93.06 100 ALA A C 1
ATOM 813 O O . ALA A 1 100 ? -30.180 0.692 24.211 1.00 93.06 100 ALA A O 1
ATOM 814 N N . VAL A 1 101 ? -29.237 -0.756 25.641 1.00 95.12 101 VAL A N 1
ATOM 815 C CA . VAL A 1 101 ? -30.162 -1.865 25.334 1.00 95.12 101 VAL A CA 1
ATOM 816 C C . VAL A 1 101 ? -31.600 -1.486 25.677 1.00 95.12 101 VAL A C 1
ATOM 818 O O . VAL A 1 101 ? -32.478 -1.597 24.826 1.00 95.12 101 VAL A O 1
ATOM 821 N N . LEU A 1 102 ? -31.843 -1.010 26.903 1.00 95.88 102 LEU A N 1
ATOM 822 C CA . LEU A 1 102 ? -33.182 -0.641 27.362 1.00 95.88 102 LEU A CA 1
ATOM 823 C C . LEU A 1 102 ? -33.766 0.503 26.529 1.00 95.88 102 LEU A C 1
ATOM 825 O O . LEU A 1 102 ? -34.960 0.481 26.237 1.00 95.88 102 LEU A O 1
ATOM 829 N N . LYS A 1 103 ? -32.935 1.456 26.090 1.00 94.50 103 LYS A N 1
ATOM 830 C CA . LYS A 1 103 ? -33.345 2.538 25.189 1.00 94.50 103 LYS A CA 1
ATOM 831 C C . LYS A 1 103 ? -33.809 2.004 23.833 1.00 94.50 103 LYS A C 1
ATOM 833 O O . LYS A 1 103 ? -34.897 2.359 23.390 1.00 94.50 103 LYS A O 1
ATOM 838 N N . GLU A 1 104 ? -33.035 1.129 23.188 1.00 94.56 104 GLU A N 1
ATOM 839 C CA . GLU A 1 104 ? -33.411 0.550 21.887 1.00 94.56 104 GLU A CA 1
ATOM 840 C C . GLU A 1 104 ? -34.660 -0.338 21.989 1.00 94.56 104 GLU A C 1
ATOM 842 O O . GLU A 1 104 ? -35.566 -0.208 21.170 1.00 94.56 104 GLU A O 1
ATOM 847 N N . VAL A 1 105 ? -34.767 -1.170 23.031 1.00 94.88 105 VAL A N 1
ATOM 848 C CA . VAL A 1 105 ? -35.954 -2.012 23.269 1.00 94.88 105 VAL A CA 1
ATOM 849 C C . VAL A 1 105 ? -37.197 -1.156 23.530 1.00 94.88 105 VAL A C 1
ATOM 851 O O . VAL A 1 105 ? -38.248 -1.400 22.938 1.00 94.88 105 VAL A O 1
ATOM 854 N N . SER A 1 106 ? -37.083 -0.120 24.369 1.00 95.00 106 SER A N 1
ATOM 855 C CA . SER A 1 106 ? -38.190 0.804 24.656 1.00 95.00 106 SER A CA 1
ATOM 856 C C . SER A 1 106 ? -38.634 1.540 23.395 1.00 95.00 106 SER A C 1
ATOM 858 O O . SER A 1 106 ? -39.827 1.604 23.109 1.00 95.00 106 SER A O 1
ATOM 860 N N . LYS A 1 107 ? -37.678 2.035 22.600 1.00 94.00 107 LYS A N 1
ATOM 861 C CA . LYS A 1 107 ? -37.937 2.677 21.307 1.00 94.00 107 LYS A CA 1
ATOM 862 C C . LYS A 1 107 ? -38.678 1.730 20.362 1.00 94.00 107 LYS A C 1
ATOM 864 O O . LYS A 1 107 ? -39.734 2.095 19.854 1.00 94.00 107 LYS A O 1
ATOM 869 N N . CYS A 1 108 ? -38.192 0.498 20.211 1.00 93.12 108 CYS A N 1
ATOM 870 C CA . CYS A 1 108 ? -38.805 -0.526 19.368 1.00 93.12 108 CYS A CA 1
ATOM 871 C C . CYS A 1 108 ? -40.267 -0.800 19.755 1.00 93.12 108 CYS A C 1
ATOM 873 O O . CYS A 1 108 ? -41.145 -0.852 18.889 1.00 93.12 108 CYS A O 1
ATOM 875 N N . ILE A 1 109 ? -40.538 -0.941 21.057 1.00 93.62 109 ILE A N 1
ATOM 876 C CA . ILE A 1 109 ? -41.881 -1.203 21.585 1.00 93.62 109 ILE A CA 1
ATOM 877 C C . ILE A 1 109 ? -42.811 -0.001 21.394 1.00 93.62 109 ILE A C 1
ATOM 879 O O . ILE A 1 109 ? -43.950 -0.167 20.958 1.00 93.62 109 ILE A O 1
ATOM 883 N N . LEU A 1 110 ? -42.351 1.210 21.693 1.00 93.81 110 LEU A N 1
ATOM 884 C CA . LEU A 1 110 ? -43.196 2.398 21.592 1.00 93.81 110 LEU A CA 1
ATOM 885 C C . LEU A 1 110 ? -43.520 2.748 20.137 1.00 93.81 110 LEU A C 1
ATOM 887 O O . LEU A 1 110 ? -44.653 3.134 19.857 1.00 93.81 110 LEU A O 1
ATOM 891 N N . TYR A 1 111 ? -42.595 2.525 19.197 1.00 92.06 111 TYR A N 1
ATOM 892 C CA . TYR A 1 111 ? -42.879 2.721 17.773 1.00 92.06 111 TYR A CA 1
ATOM 893 C C . TYR A 1 111 ? -43.972 1.790 17.244 1.00 92.06 111 TYR A C 1
ATOM 895 O O . TYR A 1 111 ? -44.769 2.242 16.430 1.00 92.06 111 TYR A O 1
ATOM 903 N N . SER A 1 112 ? -44.110 0.550 17.744 1.00 89.81 112 SER A N 1
ATOM 904 C CA . SER A 1 112 ? -45.289 -0.259 17.373 1.00 89.81 112 SER A CA 1
ATOM 905 C C . SER A 1 112 ? -46.597 0.388 17.786 1.00 89.81 112 SER A C 1
ATOM 907 O O . SER A 1 112 ? -47.610 0.116 17.164 1.00 89.81 112 SER A O 1
ATOM 909 N N . GLU A 1 113 ? -46.631 1.187 18.849 1.00 88.56 113 GLU A N 1
ATOM 910 C CA . GLU A 1 113 ? -47.896 1.735 19.331 1.00 88.56 113 GLU A CA 1
ATOM 911 C C . GLU A 1 113 ? -48.351 2.934 18.500 1.00 88.56 113 GLU A C 1
ATOM 913 O O . GLU A 1 113 ? -49.551 3.055 18.268 1.00 88.56 113 GLU A O 1
ATOM 918 N N . VAL A 1 114 ? -47.417 3.759 18.014 1.00 88.31 114 VAL A N 1
ATOM 919 C CA . VAL A 1 114 ? -47.724 5.029 17.324 1.00 88.31 114 VAL A CA 1
ATOM 920 C C . VAL A 1 114 ? -47.630 4.986 15.810 1.00 88.31 114 VAL A C 1
ATOM 922 O O . VAL A 1 114 ? -48.225 5.837 15.158 1.00 88.31 114 VAL A O 1
ATOM 925 N N . ASP A 1 115 ? -46.868 4.049 15.257 1.00 85.56 115 ASP A N 1
ATOM 926 C CA . ASP A 1 115 ? -46.732 3.899 13.816 1.00 85.56 115 ASP A CA 1
ATOM 927 C C . ASP A 1 115 ? -47.651 2.766 13.353 1.00 85.56 115 ASP A C 1
ATOM 929 O O . ASP A 1 115 ? -47.414 1.593 13.652 1.00 85.56 115 ASP A O 1
ATOM 933 N N . ASP A 1 116 ? -48.741 3.126 12.677 1.00 83.44 116 ASP A N 1
ATOM 934 C CA . ASP A 1 116 ? -49.731 2.165 12.185 1.00 83.44 116 ASP A CA 1
ATOM 935 C C . ASP A 1 116 ? -49.252 1.399 10.943 1.00 83.44 116 ASP A C 1
ATOM 937 O O . ASP A 1 116 ? -49.841 0.373 10.599 1.00 83.44 116 ASP A O 1
ATOM 941 N N . GLU A 1 117 ? -48.164 1.840 10.301 1.00 82.88 117 GLU A N 1
ATOM 942 C CA . GLU A 1 117 ? -47.498 1.075 9.241 1.00 82.88 117 GLU A CA 1
ATOM 943 C C . GLU A 1 117 ? -46.640 -0.061 9.820 1.00 82.88 117 GLU A C 1
ATOM 945 O O . GLU A 1 117 ? -46.318 -1.029 9.123 1.00 82.88 117 GLU A O 1
ATOM 950 N N . LEU A 1 118 ? -46.299 0.011 11.113 1.00 84.25 118 LEU A N 1
ATOM 951 C CA . LEU A 1 118 ? -45.554 -1.029 11.808 1.00 84.25 118 LEU A CA 1
ATOM 952 C C . LEU A 1 118 ? -46.493 -2.055 12.462 1.00 84.25 118 LEU A C 1
ATOM 954 O O . LEU A 1 118 ? -47.439 -1.694 13.168 1.00 84.25 118 LEU A O 1
ATOM 958 N N . PRO A 1 119 ? -46.199 -3.365 12.350 1.00 84.19 119 PRO A N 1
ATOM 959 C CA . PRO A 1 119 ? -46.968 -4.367 13.068 1.00 84.19 119 PRO A CA 1
ATOM 960 C C . PRO A 1 119 ? -46.877 -4.146 14.581 1.00 84.19 119 PRO A C 1
ATOM 962 O O . PRO A 1 119 ? -45.787 -3.922 15.136 1.00 84.19 119 PRO A O 1
ATOM 965 N N . LYS A 1 120 ? -48.027 -4.267 15.255 1.00 86.06 120 LYS A N 1
ATOM 966 C CA . LYS A 1 120 ? -48.099 -4.258 16.719 1.00 86.06 120 LYS A CA 1
ATOM 967 C C . LYS A 1 120 ? -47.333 -5.462 17.274 1.00 86.06 120 LYS A C 1
ATOM 969 O O . LYS A 1 120 ? -47.436 -6.576 16.755 1.00 86.06 120 LYS A O 1
ATOM 974 N N . LEU A 1 121 ? -46.568 -5.244 18.341 1.00 87.94 121 LEU A N 1
ATOM 975 C CA . LEU A 1 121 ? -45.830 -6.323 18.992 1.00 87.94 121 LEU A CA 1
ATOM 976 C C . LEU A 1 121 ? -46.748 -7.135 19.898 1.00 87.94 121 LEU A C 1
ATOM 978 O O . LEU A 1 121 ? -47.569 -6.594 20.637 1.00 87.94 121 LEU A O 1
ATOM 982 N N . SER A 1 122 ? -46.561 -8.449 19.855 1.00 77.75 122 SER A N 1
ATOM 983 C CA . SER A 1 122 ? -47.166 -9.398 20.785 1.00 77.75 122 SER A CA 1
ATOM 984 C C . SER A 1 122 ? -46.067 -10.139 21.545 1.00 77.75 122 SER A C 1
ATOM 986 O O . SER A 1 122 ? -44.905 -10.125 21.137 1.00 77.75 122 SER A O 1
ATOM 988 N N . GLY A 1 123 ? -46.431 -10.803 22.643 1.00 67.31 123 GLY A N 1
ATOM 989 C CA . GLY A 1 123 ? -45.482 -11.528 23.491 1.00 67.31 123 GLY A CA 1
ATOM 990 C C . GLY A 1 123 ? -44.688 -12.632 22.784 1.00 67.31 123 GLY A C 1
ATOM 991 O O . GLY A 1 123 ? -43.653 -13.049 23.268 1.00 67.31 123 GLY A O 1
ATOM 992 N N . GLU A 1 124 ? -45.109 -13.101 21.614 1.00 80.25 124 GLU A N 1
ATOM 993 C CA . GLU A 1 124 ? -44.429 -14.206 20.925 1.00 80.25 124 GLU A CA 1
ATOM 994 C C . GLU A 1 124 ? -43.243 -13.758 20.051 1.00 80.25 124 GLU A C 1
ATOM 996 O O . GLU A 1 124 ? -42.549 -14.603 19.484 1.00 80.25 124 GLU A O 1
ATOM 1001 N N . VAL A 1 125 ? -42.996 -12.447 19.939 1.00 91.25 125 VAL A N 1
ATOM 1002 C CA . VAL A 1 125 ? -41.952 -11.880 19.073 1.00 91.25 125 VAL A CA 1
ATOM 1003 C C . VAL A 1 125 ? -40.561 -12.038 19.699 1.00 91.25 125 VAL A C 1
ATOM 1005 O O . VAL A 1 125 ? -40.347 -11.759 20.882 1.00 91.25 125 VAL A O 1
ATOM 1008 N N . GLN A 1 126 ? -39.593 -12.455 18.882 1.00 93.62 126 GLN A N 1
ATOM 1009 C CA . GLN A 1 126 ? -38.178 -12.520 19.247 1.00 93.62 126 GLN A CA 1
ATOM 1010 C C . GLN A 1 126 ? -37.467 -11.195 18.928 1.00 93.62 126 GLN A C 1
ATOM 1012 O O . GLN A 1 126 ? -37.505 -10.726 17.795 1.00 93.62 126 GLN A O 1
ATOM 1017 N N . TYR A 1 127 ? -36.783 -10.604 19.901 1.00 94.88 127 TYR A N 1
ATOM 1018 C CA . TYR A 1 127 ? -35.920 -9.443 19.710 1.00 94.88 127 TYR A CA 1
ATOM 1019 C C . TYR A 1 127 ? -34.454 -9.874 19.666 1.00 94.88 127 TYR A C 1
ATOM 1021 O O . TYR A 1 127 ? -33.910 -10.371 20.655 1.00 94.88 127 TYR A O 1
ATOM 1029 N N . PHE A 1 128 ? -33.816 -9.659 18.522 1.00 95.88 128 PHE A N 1
ATOM 1030 C CA . PHE A 1 128 ? -32.404 -9.908 18.286 1.00 95.88 128 PHE A CA 1
ATOM 1031 C C . PHE A 1 128 ? -31.628 -8.592 18.366 1.00 95.88 128 PHE A C 1
ATOM 1033 O O . PHE A 1 128 ? -31.961 -7.625 17.681 1.00 95.88 128 PHE A O 1
ATOM 1040 N N . LEU A 1 129 ? -30.567 -8.564 19.171 1.00 96.25 129 LEU A N 1
ATOM 1041 C CA . LEU A 1 129 ? -29.567 -7.498 19.129 1.00 96.25 129 LEU A CA 1
ATOM 1042 C C . LEU A 1 129 ? -28.267 -8.055 18.558 1.00 96.25 129 LEU A C 1
ATOM 1044 O O . LEU A 1 129 ? -27.641 -8.915 19.177 1.00 96.25 129 LEU A O 1
ATOM 1048 N N . THR A 1 130 ? -27.857 -7.535 17.408 1.00 95.50 130 THR A N 1
ATOM 1049 C CA . THR A 1 130 ? -26.625 -7.915 16.714 1.00 95.50 130 THR A CA 1
ATOM 1050 C C . THR A 1 130 ? -25.551 -6.860 16.961 1.00 95.50 130 THR A C 1
ATOM 1052 O O . THR A 1 130 ? -25.728 -5.687 16.622 1.00 95.50 130 THR A O 1
ATOM 1055 N N . LEU A 1 131 ? -24.427 -7.260 17.560 1.00 94.12 131 LEU A N 1
ATOM 1056 C CA . LEU A 1 131 ? -23.332 -6.367 17.938 1.00 94.12 131 LEU A CA 1
ATOM 1057 C C . LEU A 1 131 ? -22.044 -6.705 17.182 1.00 94.12 131 LEU A C 1
ATOM 1059 O O . LEU A 1 131 ? -21.560 -7.831 17.242 1.00 94.12 131 LEU A O 1
ATOM 1063 N N . ALA A 1 132 ? -21.436 -5.697 16.549 1.00 90.25 132 ALA A N 1
ATOM 1064 C CA . ALA A 1 132 ? -20.068 -5.812 16.023 1.00 90.25 132 ALA A CA 1
ATOM 1065 C C . ALA A 1 132 ? -18.996 -5.729 17.130 1.00 90.25 132 ALA A C 1
ATOM 1067 O O . ALA A 1 132 ? -17.851 -6.122 16.924 1.00 90.25 132 ALA A O 1
ATOM 1068 N N . GLY A 1 133 ? -19.355 -5.138 18.274 1.00 86.12 133 GLY A N 1
ATOM 1069 C CA . GLY A 1 133 ? -18.510 -4.991 19.458 1.00 86.12 133 GLY A CA 1
ATOM 1070 C C . GLY A 1 133 ? -19.010 -5.830 20.631 1.00 86.12 133 GLY A C 1
ATOM 1071 O O . GLY A 1 133 ? -19.922 -6.642 20.496 1.00 86.12 133 GLY A O 1
ATOM 1072 N N . GLN A 1 134 ? -18.435 -5.606 21.810 1.00 86.81 134 GLN A N 1
ATOM 1073 C CA . GLN A 1 134 ? -18.751 -6.400 22.996 1.00 86.81 134 GLN A CA 1
ATOM 1074 C C . GLN A 1 134 ? -19.915 -5.800 23.806 1.00 86.81 134 GLN A C 1
ATOM 1076 O O . GLN A 1 134 ? -20.007 -4.581 23.953 1.00 86.81 134 GLN A O 1
ATOM 1081 N N . PRO A 1 135 ? -20.813 -6.614 24.378 1.00 90.81 135 PRO A N 1
ATOM 1082 C CA . PRO A 1 135 ? -21.800 -6.156 25.350 1.00 90.81 135 PRO A CA 1
ATOM 1083 C C . PRO A 1 135 ? -21.163 -5.934 26.732 1.00 90.81 135 PRO A C 1
ATOM 1085 O O . PRO A 1 135 ? -20.196 -6.587 27.122 1.00 90.81 135 PRO A O 1
ATOM 1088 N N . SER A 1 136 ? -21.742 -5.044 27.537 1.00 92.44 136 SER A N 1
ATOM 1089 C CA . SER A 1 136 ? -21.445 -5.003 28.976 1.00 92.44 136 SER A CA 1
ATOM 1090 C C . SER A 1 136 ? -21.984 -6.255 29.684 1.00 92.44 136 S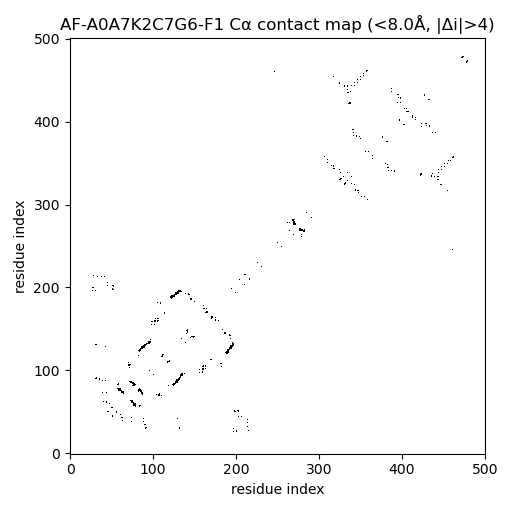ER A C 1
ATOM 1092 O O . SER A 1 136 ? -22.987 -6.825 29.264 1.00 92.44 136 SER A O 1
ATOM 1094 N N . LYS A 1 137 ? -21.391 -6.641 30.824 1.00 90.19 137 LYS A N 1
ATOM 1095 C CA . LYS A 1 137 ? -21.848 -7.803 31.614 1.00 90.19 137 LYS A CA 1
ATOM 1096 C C . LYS A 1 137 ? -23.351 -7.760 31.921 1.00 90.19 137 LYS A C 1
ATOM 1098 O O . LYS A 1 137 ? -24.045 -8.752 31.735 1.00 90.19 137 LYS A O 1
ATOM 1103 N N . ARG A 1 138 ? -23.856 -6.595 32.342 1.00 89.38 138 ARG A N 1
ATOM 1104 C CA . ARG A 1 138 ? -25.285 -6.406 32.634 1.00 89.38 138 ARG A CA 1
ATOM 1105 C C . ARG A 1 138 ? -26.165 -6.467 31.385 1.00 89.38 138 ARG A C 1
ATOM 1107 O O . ARG A 1 138 ? -27.291 -6.940 31.480 1.00 89.38 138 ARG A O 1
ATOM 1114 N N . ALA A 1 139 ? -25.669 -6.019 30.229 1.00 92.69 139 ALA A N 1
ATOM 1115 C CA . ALA A 1 139 ? -26.376 -6.217 28.966 1.00 92.69 139 ALA A CA 1
ATOM 1116 C C . ALA A 1 139 ? -26.485 -7.716 28.650 1.00 92.69 139 ALA A C 1
ATOM 1118 O O . ALA A 1 139 ? -27.584 -8.197 28.413 1.00 92.69 139 ALA A O 1
ATOM 1119 N N . THR A 1 140 ? -25.398 -8.484 28.758 1.00 92.75 140 THR A N 1
ATOM 1120 C CA . THR A 1 140 ? -25.436 -9.947 28.576 1.00 92.75 140 THR A CA 1
ATOM 1121 C C . THR A 1 140 ? -26.412 -10.630 29.541 1.00 92.75 140 THR A C 1
ATOM 1123 O O . THR A 1 140 ? -27.196 -11.482 29.129 1.00 92.75 140 THR A O 1
ATOM 1126 N N . GLU A 1 141 ? -26.417 -10.233 30.819 1.00 92.94 141 GLU A N 1
ATOM 1127 C CA . GLU A 1 141 ? -27.362 -10.749 31.821 1.00 92.94 141 GLU A CA 1
ATOM 1128 C C . GLU A 1 141 ? -28.825 -10.457 31.454 1.00 92.94 141 GLU A C 1
ATOM 1130 O O . GLU A 1 141 ? -29.676 -11.324 31.661 1.00 92.94 141 GLU A O 1
ATOM 1135 N N . PHE A 1 142 ? -29.124 -9.283 30.880 1.00 94.81 142 PHE A N 1
ATOM 1136 C CA . PHE A 1 142 ? -30.474 -8.931 30.427 1.00 94.81 142 PHE A CA 1
ATOM 1137 C C . PHE A 1 142 ? -30.985 -9.905 29.364 1.00 94.81 142 PHE A C 1
ATOM 1139 O O . PHE A 1 142 ? -32.092 -10.411 29.499 1.00 94.81 142 PHE A O 1
ATOM 1146 N N . PHE A 1 143 ? -30.175 -10.246 28.360 1.00 93.50 143 PHE A N 1
ATOM 1147 C CA . PHE A 1 143 ? -30.597 -11.184 27.312 1.00 93.50 143 PHE A CA 1
ATOM 1148 C C . PHE A 1 143 ? -30.779 -12.624 27.822 1.00 93.50 143 PHE A C 1
ATOM 1150 O O . PHE A 1 143 ? -31.560 -13.374 27.248 1.00 93.50 143 PHE A O 1
ATOM 1157 N N . GLY A 1 144 ? -30.116 -13.011 28.917 1.00 90.25 144 GLY A N 1
ATOM 1158 C CA . GLY A 1 144 ? -30.326 -14.320 29.549 1.00 90.25 144 GLY A CA 1
ATOM 1159 C C . GLY A 1 144 ? -31.480 -14.361 30.558 1.00 90.25 144 GLY A C 1
ATOM 1160 O O . GLY A 1 144 ? -32.037 -15.428 30.810 1.00 90.25 144 GLY A O 1
ATOM 1161 N N . ARG A 1 145 ? -31.807 -13.229 31.197 1.00 91.56 145 ARG A N 1
ATOM 1162 C CA . ARG A 1 145 ? -32.768 -13.141 32.314 1.00 91.56 145 ARG A CA 1
ATOM 1163 C C . ARG A 1 145 ? -33.534 -11.803 32.299 1.00 91.56 145 ARG A C 1
ATOM 1165 O O . ARG A 1 145 ? -33.477 -11.067 33.293 1.00 91.56 145 ARG A O 1
ATOM 1172 N N . PRO A 1 146 ? -34.260 -11.467 31.219 1.00 90.38 146 PRO A N 1
ATOM 1173 C CA . PRO A 1 146 ? -34.787 -10.115 30.999 1.00 90.38 146 PRO A CA 1
ATOM 1174 C C . PRO A 1 146 ? -35.693 -9.645 32.141 1.00 90.38 146 PRO A C 1
ATOM 1176 O O . PRO A 1 146 ? -35.529 -8.531 32.637 1.00 90.38 146 PRO A O 1
ATOM 1179 N N . ASN A 1 147 ? -36.560 -10.519 32.657 1.00 88.19 147 ASN A N 1
ATOM 1180 C CA . ASN A 1 147 ? -37.510 -10.182 33.725 1.00 88.19 147 ASN A CA 1
ATOM 1181 C C . ASN A 1 147 ? -36.803 -9.904 35.056 1.00 88.19 147 ASN A C 1
ATOM 1183 O O . ASN A 1 147 ? -37.110 -8.927 35.742 1.00 88.19 147 ASN A O 1
ATOM 1187 N N . ALA A 1 148 ? -35.815 -10.732 35.408 1.00 88.31 148 ALA A N 1
ATOM 1188 C CA . ALA A 1 148 ? -35.050 -10.565 36.639 1.00 88.31 148 ALA A CA 1
ATOM 1189 C C . ALA A 1 148 ? -34.220 -9.272 36.601 1.00 88.31 148 ALA A C 1
ATOM 1191 O O . ALA A 1 148 ? -34.239 -8.496 37.558 1.00 88.31 148 ALA A O 1
ATOM 1192 N N . VAL A 1 149 ? -33.543 -9.009 35.477 1.00 85.69 149 VAL A N 1
ATOM 1193 C CA . VAL A 1 149 ? -32.722 -7.802 35.313 1.00 85.69 149 VAL A CA 1
ATOM 1194 C C . VAL A 1 149 ? -33.594 -6.552 35.305 1.00 85.69 149 VAL A C 1
ATOM 1196 O O . VAL A 1 149 ? -33.308 -5.627 36.061 1.00 85.69 149 VAL A O 1
ATOM 1199 N N . THR A 1 150 ? -34.696 -6.551 34.553 1.00 85.44 150 THR A N 1
ATOM 1200 C CA . THR A 1 150 ? -35.634 -5.419 34.489 1.00 85.44 150 THR A CA 1
ATOM 1201 C C . THR A 1 150 ? -36.231 -5.096 35.857 1.00 85.44 150 THR A C 1
ATOM 1203 O O . THR A 1 150 ? -36.280 -3.932 36.242 1.00 85.44 150 THR A O 1
ATOM 1206 N N . THR A 1 151 ? -36.599 -6.114 36.643 1.00 88.12 151 THR A N 1
ATOM 1207 C CA . THR A 1 151 ? -37.090 -5.920 38.019 1.00 88.12 151 THR A CA 1
ATOM 1208 C C . THR A 1 151 ? -36.004 -5.315 38.915 1.00 88.12 151 THR A C 1
ATOM 1210 O O . THR A 1 151 ? -36.262 -4.372 39.657 1.00 88.12 151 THR A O 1
ATOM 1213 N N . SER A 1 152 ? -34.769 -5.825 38.833 1.00 86.69 152 SER A N 1
ATOM 1214 C CA . SER A 1 152 ? -33.647 -5.343 39.656 1.00 86.69 152 SER A CA 1
ATOM 1215 C C . SER A 1 152 ? -33.133 -3.951 39.265 1.00 86.69 152 SER A C 1
ATOM 1217 O O . SER A 1 152 ? -32.477 -3.289 40.065 1.00 86.69 152 SER A O 1
ATOM 1219 N N . CYS A 1 153 ? -33.410 -3.516 38.034 1.00 88.38 153 CYS A N 1
ATOM 1220 C CA . CYS A 1 153 ? -32.920 -2.277 37.436 1.00 88.38 153 CYS A CA 1
ATOM 1221 C C . CYS A 1 153 ? -34.083 -1.406 36.931 1.00 88.38 153 CYS A C 1
ATOM 1223 O O . CYS A 1 153 ? -33.959 -0.760 35.890 1.00 88.38 153 CYS A O 1
ATOM 1225 N N . LEU A 1 154 ? -35.206 -1.383 37.659 1.00 90.44 154 LEU A N 1
ATOM 1226 C CA . LEU A 1 154 ? -36.417 -0.666 37.245 1.00 90.44 154 LEU A CA 1
ATOM 1227 C C . LEU A 1 154 ? -36.144 0.817 36.958 1.00 90.44 154 LEU A C 1
ATOM 1229 O O . LEU A 1 154 ? -36.609 1.327 35.947 1.00 90.44 154 LEU A O 1
ATOM 1233 N N . SER A 1 155 ? -35.319 1.478 37.775 1.00 90.94 155 SER A N 1
ATOM 1234 C CA . SER A 1 155 ? -34.945 2.882 37.560 1.00 90.94 155 SER A CA 1
ATOM 1235 C C . SER A 1 155 ? -34.258 3.115 36.210 1.00 90.94 155 SER A C 1
ATOM 1237 O O . SER A 1 155 ? -34.531 4.108 35.549 1.00 90.94 155 SER A O 1
ATOM 1239 N N . ALA A 1 156 ? -33.417 2.179 35.756 1.00 91.94 156 ALA A N 1
ATOM 1240 C CA . ALA A 1 156 ? -32.746 2.285 34.462 1.00 91.94 156 ALA A CA 1
ATOM 1241 C C . ALA A 1 156 ? -33.725 2.098 33.291 1.00 91.94 156 ALA A C 1
ATOM 1243 O O . ALA A 1 156 ? -33.550 2.714 32.242 1.00 91.94 156 ALA A O 1
ATOM 1244 N N . LEU A 1 157 ? -34.762 1.266 33.462 1.00 94.31 157 LEU A N 1
ATOM 1245 C CA . LEU A 1 157 ? -35.843 1.156 32.481 1.00 94.31 157 LEU A CA 1
ATOM 1246 C C . LEU A 1 157 ? -36.673 2.445 32.439 1.00 94.31 157 LEU A C 1
ATOM 1248 O O . LEU A 1 157 ? -36.966 2.948 31.360 1.00 94.31 157 LEU A O 1
ATOM 1252 N N . GLU A 1 158 ? -37.034 2.987 33.601 1.00 94.88 158 GLU A N 1
ATOM 1253 C CA . GLU A 1 158 ? -37.776 4.245 33.713 1.00 94.88 158 GLU A CA 1
ATOM 1254 C C . GLU A 1 158 ? -37.032 5.412 33.054 1.00 94.88 158 GLU A C 1
ATOM 1256 O O . GLU A 1 158 ? -37.628 6.171 32.290 1.00 94.88 158 GLU A O 1
ATOM 1261 N N . GLU A 1 159 ? -35.726 5.532 33.302 1.00 95.44 159 GLU A N 1
ATOM 1262 C CA . GLU A 1 159 ? -34.856 6.517 32.654 1.00 95.44 159 GLU A CA 1
ATOM 1263 C C . GLU A 1 159 ? -34.817 6.327 31.136 1.00 95.44 159 GLU A C 1
ATOM 1265 O O . GLU A 1 159 ? -35.021 7.291 30.401 1.00 95.44 159 GLU A O 1
ATOM 1270 N N . ALA A 1 160 ? -34.641 5.091 30.656 1.00 95.50 160 ALA A N 1
ATOM 1271 C CA . ALA A 1 160 ? -34.621 4.801 29.225 1.00 95.50 160 ALA A CA 1
ATOM 1272 C C . ALA A 1 160 ? -35.953 5.152 28.537 1.00 95.50 160 ALA A C 1
ATOM 1274 O O . ALA A 1 160 ? -35.950 5.720 27.446 1.00 95.50 160 ALA A O 1
ATOM 1275 N N . VAL A 1 161 ? -37.095 4.858 29.170 1.00 96.25 161 VAL A N 1
ATOM 1276 C CA . VAL A 1 161 ? -38.420 5.209 28.632 1.00 96.25 161 VAL A CA 1
ATOM 1277 C C . VAL A 1 161 ? -38.604 6.723 28.586 1.00 96.25 161 VAL A C 1
ATOM 1279 O O . VAL A 1 161 ? -39.039 7.238 27.557 1.00 96.25 161 VAL A O 1
ATOM 1282 N N . LYS A 1 162 ? -38.244 7.450 29.653 1.00 95.12 162 LYS A N 1
ATOM 1283 C CA . LYS A 1 162 ? -38.299 8.923 29.659 1.00 95.12 162 LYS A CA 1
ATOM 1284 C C . LYS A 1 162 ? -37.450 9.510 28.543 1.00 95.12 162 LYS A C 1
ATOM 1286 O O . LYS A 1 162 ? -37.950 10.310 27.761 1.00 95.12 162 LYS A O 1
ATOM 1291 N N . GLU A 1 163 ? -36.208 9.048 28.421 1.00 95.00 163 GLU A N 1
ATOM 1292 C CA . GLU A 1 163 ? -35.287 9.524 27.394 1.00 95.00 163 GLU A CA 1
ATOM 1293 C C . GLU A 1 163 ? -35.857 9.302 25.985 1.00 95.00 163 GLU A C 1
ATOM 1295 O O . GLU A 1 163 ? -35.775 10.192 25.140 1.00 95.00 163 GLU A O 1
ATOM 1300 N N . VAL A 1 164 ? -36.482 8.150 25.719 1.00 94.62 164 VAL A N 1
ATOM 1301 C CA . VAL A 1 164 ? -37.138 7.874 24.430 1.00 94.62 164 VAL A CA 1
ATOM 1302 C C . VAL A 1 164 ? -38.307 8.832 24.179 1.00 94.62 164 VAL A C 1
ATOM 1304 O O . VAL A 1 164 ? -38.373 9.422 23.102 1.00 94.62 164 VAL A O 1
ATOM 1307 N N . LEU A 1 165 ? -39.200 9.030 25.153 1.00 94.56 165 LEU A N 1
ATOM 1308 C CA . LEU A 1 165 ? -40.344 9.942 25.008 1.00 94.56 165 LEU A CA 1
ATOM 1309 C C . LEU A 1 165 ? -39.908 11.396 24.769 1.00 94.56 165 LEU A C 1
ATOM 1311 O O . LEU A 1 165 ? -40.544 12.109 23.996 1.00 94.56 165 LEU A O 1
ATOM 1315 N N . GLU A 1 166 ? -38.822 11.828 25.411 1.00 93.38 166 GLU A N 1
ATOM 1316 C CA . GLU A 1 166 ? -38.275 13.182 25.280 1.00 93.38 166 GLU A CA 1
ATOM 1317 C C . GLU A 1 166 ? -37.507 13.387 23.966 1.00 93.38 166 GLU A C 1
ATOM 1319 O O . GLU A 1 166 ? -37.544 14.475 23.389 1.00 93.38 166 GLU A O 1
ATOM 1324 N N . THR A 1 167 ? -36.821 12.349 23.474 1.00 92.44 167 THR A N 1
ATOM 1325 C CA . THR A 1 167 ? -35.959 12.441 22.284 1.00 92.44 167 THR A CA 1
ATOM 1326 C C . THR A 1 167 ? -36.760 12.483 20.980 1.00 92.44 167 THR A C 1
ATOM 1328 O O . THR A 1 167 ? -36.392 13.212 20.057 1.00 92.44 167 THR A O 1
ATOM 1331 N N . TYR A 1 168 ? -37.841 11.702 20.867 1.00 89.88 168 TYR A N 1
ATOM 1332 C CA . TYR A 1 168 ? -38.523 11.472 19.589 1.00 89.88 168 TYR A CA 1
ATOM 1333 C C . TYR A 1 168 ? -39.883 12.174 19.515 1.00 89.88 168 TYR A C 1
ATOM 1335 O O . TYR A 1 168 ? -40.790 11.933 20.310 1.00 89.88 168 TYR A O 1
ATOM 1343 N N . VAL A 1 169 ? -40.050 13.025 18.497 1.00 87.38 169 VAL A N 1
ATOM 1344 C CA . VAL A 1 169 ? -41.242 13.872 18.300 1.00 87.38 169 VAL A CA 1
ATOM 1345 C C . VAL A 1 169 ? -42.534 13.057 18.176 1.00 87.38 169 VAL A C 1
ATOM 1347 O O . VAL A 1 169 ? -43.590 13.516 18.609 1.00 87.38 169 VAL A O 1
ATOM 1350 N N . GLN A 1 170 ? -42.446 11.851 17.622 1.00 87.12 170 GLN A N 1
ATOM 1351 C CA . GLN A 1 170 ? -43.556 10.925 17.408 1.00 87.12 170 GLN A CA 1
ATOM 1352 C C . GLN A 1 170 ? -44.230 10.497 18.721 1.00 87.12 170 GLN A C 1
ATOM 1354 O O . GLN A 1 170 ? -45.399 10.123 18.718 1.00 87.12 170 GLN A O 1
ATOM 1359 N N . PHE A 1 171 ? -43.528 10.598 19.854 1.00 91.12 171 PHE A N 1
ATOM 1360 C CA . PHE A 1 171 ? -44.030 10.165 21.156 1.00 91.12 171 PHE A CA 1
ATOM 1361 C C . PHE A 1 171 ? -44.587 11.288 22.032 1.00 91.12 171 PHE A C 1
ATOM 1363 O O . PHE A 1 171 ? -45.016 11.019 23.151 1.00 91.12 171 PHE A O 1
ATOM 1370 N N . LYS A 1 172 ? -44.655 12.533 21.536 1.00 86.25 172 LYS A N 1
ATOM 1371 C CA . LYS A 1 172 ? -45.122 13.700 22.315 1.00 86.25 172 LYS A CA 1
ATOM 1372 C C . LYS A 1 172 ? -46.502 13.532 22.959 1.00 86.25 172 LYS A C 1
ATOM 1374 O O . LYS A 1 172 ? -46.776 14.181 23.961 1.00 86.25 172 LYS A O 1
ATOM 1379 N N . ASN A 1 173 ? -47.357 12.688 22.380 1.00 87.25 173 ASN A N 1
ATOM 1380 C CA . ASN A 1 173 ? -48.723 12.452 22.851 1.00 87.25 173 ASN A CA 1
ATOM 1381 C C . ASN A 1 173 ? -48.878 11.149 23.655 1.00 87.25 173 ASN A C 1
ATOM 1383 O O . ASN A 1 173 ? -49.998 10.799 24.020 1.00 87.25 173 ASN A O 1
ATOM 1387 N N . ILE A 1 174 ? -47.793 10.412 23.913 1.00 91.94 174 ILE A N 1
ATOM 1388 C CA . ILE A 1 174 ? -47.844 9.214 24.753 1.00 91.94 174 ILE A CA 1
ATOM 1389 C C . ILE A 1 174 ? -47.642 9.617 26.214 1.00 91.94 174 ILE A C 1
ATOM 1391 O O . ILE A 1 174 ? -46.627 10.210 26.576 1.00 91.94 174 ILE A O 1
ATOM 1395 N N . GLU A 1 175 ? -48.573 9.223 27.081 1.00 94.06 175 GLU A N 1
ATOM 1396 C CA . GLU A 1 175 ? -48.386 9.371 28.522 1.00 94.06 175 GLU A CA 1
ATOM 1397 C C . GLU A 1 175 ? -47.302 8.422 29.052 1.00 94.06 175 GLU A C 1
ATOM 1399 O O . GLU A 1 175 ? -47.296 7.223 28.763 1.00 94.06 175 GLU A O 1
ATOM 1404 N N . TYR A 1 176 ? -46.412 8.938 29.905 1.00 94.88 176 TYR A N 1
ATOM 1405 C CA . TYR A 1 176 ? -45.325 8.153 30.499 1.00 94.88 176 TYR A CA 1
ATOM 1406 C C . TYR A 1 176 ? -45.818 6.898 31.237 1.00 94.88 176 TYR A C 1
ATOM 1408 O O . TYR A 1 176 ? -45.225 5.831 31.094 1.00 94.88 176 TYR A O 1
ATOM 1416 N N . SER A 1 177 ? -46.916 7.008 31.993 1.00 93.81 177 SER A N 1
ATOM 1417 C CA . SER A 1 177 ? -47.546 5.898 32.726 1.00 93.81 177 SER A CA 1
ATOM 1418 C C . SER A 1 177 ? -47.963 4.753 31.798 1.00 93.81 177 SER A C 1
ATOM 1420 O O . SER A 1 177 ? -47.736 3.583 32.113 1.00 93.81 177 SER A O 1
ATOM 1422 N N . PHE A 1 178 ? -48.522 5.086 30.633 1.00 94.62 178 PHE A N 1
ATOM 1423 C CA . PHE A 1 178 ? -48.858 4.124 29.591 1.00 94.62 178 PHE A CA 1
ATOM 1424 C C . PHE A 1 178 ? -47.591 3.515 28.979 1.00 94.62 178 PHE A C 1
ATOM 1426 O O . PHE A 1 178 ? -47.476 2.292 28.903 1.00 94.62 178 PHE A O 1
ATOM 1433 N N . ALA A 1 179 ? -46.616 4.351 28.607 1.00 95.19 179 ALA A N 1
ATOM 1434 C CA . ALA A 1 179 ? -45.374 3.916 27.974 1.00 95.19 179 ALA A CA 1
ATOM 1435 C C . ALA A 1 179 ? -44.605 2.899 28.833 1.00 95.19 179 ALA A C 1
ATOM 1437 O O . ALA A 1 179 ? -44.281 1.810 28.360 1.00 95.19 179 ALA A O 1
ATOM 1438 N N . ILE A 1 180 ? -44.357 3.214 30.110 1.00 95.25 180 ILE A N 1
ATOM 1439 C CA . ILE A 1 180 ? -43.604 2.332 31.013 1.00 95.25 180 ILE A CA 1
ATOM 1440 C C . ILE A 1 180 ? -44.347 1.018 31.277 1.00 95.25 180 ILE A C 1
ATOM 1442 O O . ILE A 1 180 ? -43.730 -0.049 31.279 1.00 95.25 180 ILE A O 1
ATOM 1446 N N . SER A 1 181 ? -45.674 1.074 31.445 1.00 94.00 181 SER A N 1
ATOM 1447 C CA . SER A 1 181 ? -46.506 -0.116 31.643 1.00 94.00 181 SER A CA 1
ATOM 1448 C C . SER A 1 181 ? -46.457 -1.029 30.418 1.00 94.00 181 SER A C 1
ATOM 1450 O O . SER A 1 181 ? -46.245 -2.236 30.558 1.00 94.00 181 SER A O 1
ATOM 1452 N N . LYS A 1 182 ? -46.567 -0.450 29.218 1.00 93.31 182 LYS A N 1
ATOM 1453 C CA . LYS A 1 182 ? -46.526 -1.186 27.955 1.00 93.31 182 LYS A CA 1
ATOM 1454 C C . LYS A 1 182 ? -45.161 -1.822 27.702 1.00 93.31 182 LYS A C 1
ATOM 1456 O O . LYS A 1 182 ? -45.098 -3.012 27.397 1.00 93.31 182 LYS A O 1
ATOM 1461 N N . VAL A 1 183 ? -44.079 -1.055 27.859 1.00 94.38 183 VAL A N 1
ATOM 1462 C CA . VAL A 1 183 ? -42.705 -1.543 27.663 1.00 94.38 183 VAL A CA 1
ATOM 1463 C C . VAL A 1 183 ? -42.406 -2.692 28.618 1.00 94.38 183 VAL A C 1
ATOM 1465 O O . VAL A 1 183 ? -41.964 -3.752 28.178 1.00 94.38 183 VAL A O 1
ATOM 1468 N N . ARG A 1 184 ? -42.714 -2.530 29.908 1.00 92.75 184 ARG A N 1
ATOM 1469 C CA . ARG A 1 184 ? -42.507 -3.586 30.900 1.00 92.75 184 ARG A CA 1
ATOM 1470 C C . ARG A 1 184 ? -43.312 -4.844 30.571 1.00 92.75 184 ARG A C 1
ATOM 1472 O O . ARG A 1 184 ? -42.746 -5.933 30.561 1.00 92.75 184 ARG A O 1
ATOM 1479 N N . GLY A 1 185 ? -44.600 -4.691 30.263 1.00 91.38 185 GLY A N 1
ATOM 1480 C CA . GLY A 1 185 ? -45.465 -5.820 29.924 1.00 91.38 185 GLY A CA 1
ATOM 1481 C C . GLY A 1 185 ? -44.987 -6.588 28.690 1.00 91.38 185 GLY A C 1
ATOM 1482 O O . GLY A 1 185 ? -45.087 -7.810 28.653 1.00 91.38 185 GLY A O 1
ATOM 1483 N N . LEU A 1 186 ? -44.424 -5.909 27.686 1.00 92.25 186 LEU A N 1
ATOM 1484 C CA . LEU A 1 186 ? -43.882 -6.585 26.504 1.00 92.25 186 LEU A CA 1
ATOM 1485 C C . LEU A 1 186 ? -42.519 -7.234 26.760 1.00 92.25 186 LEU A C 1
ATOM 1487 O O . LEU A 1 186 ? -42.326 -8.365 26.324 1.00 92.25 186 LEU A O 1
ATOM 1491 N N . ILE A 1 187 ? -41.618 -6.600 27.520 1.00 92.62 187 ILE A N 1
ATOM 1492 C CA . ILE A 1 187 ? -40.348 -7.230 27.929 1.00 92.62 187 ILE A CA 1
ATOM 1493 C C . ILE A 1 187 ? -40.606 -8.542 28.681 1.00 92.62 187 ILE A C 1
ATOM 1495 O O . ILE A 1 187 ? -39.891 -9.513 28.462 1.00 92.62 187 ILE A O 1
ATOM 1499 N N . GLU A 1 188 ? -41.646 -8.593 29.520 1.00 88.75 188 GLU A N 1
ATOM 1500 C CA . GLU A 1 188 ? -41.988 -9.793 30.294 1.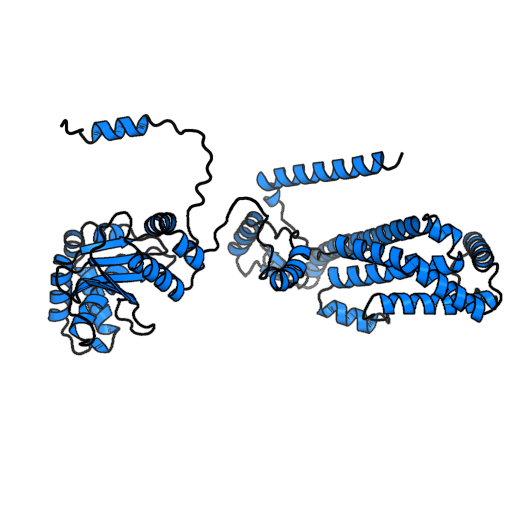00 88.75 188 GLU A CA 1
ATOM 1501 C C . GLU A 1 188 ? -42.379 -10.998 29.430 1.00 88.75 188 GLU A C 1
ATOM 1503 O O . GLU A 1 188 ? -42.211 -12.142 29.863 1.00 88.75 188 GLU A O 1
ATOM 1508 N N . ASN A 1 189 ? -42.879 -10.741 28.220 1.00 88.56 189 ASN A N 1
ATOM 1509 C CA . ASN A 1 189 ? -43.421 -11.767 27.341 1.00 88.56 189 ASN A CA 1
ATOM 1510 C C . ASN A 1 189 ? -42.521 -12.069 26.133 1.00 88.56 189 ASN A C 1
ATOM 1512 O O . ASN A 1 189 ? -42.493 -13.213 25.691 1.00 88.56 189 ASN A O 1
ATOM 1516 N N . MET A 1 190 ? -41.772 -11.087 25.625 1.00 91.88 190 MET A N 1
ATOM 1517 C CA . MET A 1 190 ? -40.890 -11.245 24.467 1.00 91.88 190 MET A CA 1
ATOM 1518 C C . MET A 1 190 ? -39.681 -12.140 24.759 1.00 91.88 190 MET A C 1
ATOM 1520 O O . MET A 1 190 ? -39.186 -12.243 25.882 1.00 91.88 190 MET A O 1
ATOM 1524 N N . LYS A 1 191 ? -39.144 -12.752 23.702 1.00 91.75 191 LYS A N 1
ATOM 1525 C CA . LYS A 1 191 ? -37.887 -13.510 23.771 1.00 91.75 191 LYS A CA 1
ATOM 1526 C C . LYS A 1 191 ? -36.733 -12.630 23.317 1.00 91.75 191 LYS A C 1
ATOM 1528 O O . LYS A 1 191 ? -36.824 -12.013 22.265 1.00 91.75 191 LYS A O 1
ATOM 1533 N N . PHE A 1 192 ? -35.633 -12.622 24.058 1.00 93.62 192 PHE A N 1
ATOM 1534 C CA . PHE A 1 192 ? -34.464 -11.801 23.748 1.00 93.62 192 PHE A CA 1
ATOM 1535 C C . PHE A 1 192 ? -33.285 -12.684 23.351 1.00 93.62 192 PHE A C 1
ATOM 1537 O O . PHE A 1 192 ? -32.983 -13.663 24.029 1.00 93.62 192 PHE A O 1
ATOM 1544 N N . VAL A 1 193 ? -32.615 -12.337 22.254 1.00 94.69 193 VAL A N 1
ATOM 1545 C CA . VAL A 1 193 ? -31.434 -13.044 21.750 1.00 94.69 193 VAL A CA 1
ATOM 1546 C C . VAL A 1 193 ? -30.328 -12.032 21.467 1.00 94.69 193 VAL A C 1
ATOM 1548 O O . VAL A 1 193 ? -30.543 -11.028 20.793 1.00 94.69 193 VAL A O 1
ATOM 1551 N N . LEU A 1 194 ? -29.136 -12.299 21.994 1.00 94.94 194 LEU A N 1
ATOM 1552 C CA . LEU A 1 194 ? -27.943 -11.494 21.750 1.00 94.94 194 LEU A CA 1
ATOM 1553 C C . LEU A 1 194 ? -27.036 -12.229 20.766 1.00 94.94 194 LEU A C 1
ATOM 1555 O O . LEU A 1 194 ? -26.686 -13.379 21.017 1.00 94.94 194 LEU A O 1
ATOM 1559 N N . LEU A 1 195 ? -26.650 -11.556 19.685 1.00 94.31 195 LEU A N 1
ATOM 1560 C CA . LEU A 1 195 ? -25.682 -12.046 18.707 1.00 94.31 195 LEU A CA 1
ATOM 1561 C C . LEU A 1 195 ? -24.434 -11.164 18.776 1.00 94.31 195 LEU A C 1
ATOM 1563 O O . LEU A 1 195 ? -24.467 -9.993 18.391 1.00 94.31 195 LEU A O 1
ATOM 1567 N N . ARG A 1 196 ? -23.346 -11.709 19.318 1.00 91.50 196 ARG A N 1
ATOM 1568 C CA . ARG A 1 196 ? -22.042 -11.039 19.420 1.00 91.50 196 ARG A CA 1
ATOM 1569 C C . ARG A 1 196 ? -21.207 -11.309 18.176 1.00 91.50 196 ARG A C 1
ATOM 1571 O O . ARG A 1 196 ? -21.544 -12.183 17.381 1.00 91.50 196 ARG A O 1
ATOM 1578 N N . SER A 1 197 ? -20.073 -10.623 18.057 1.00 89.38 197 SER A N 1
ATOM 1579 C CA . SER A 1 197 ? -19.097 -10.859 16.990 1.00 89.38 197 SER A CA 1
ATOM 1580 C C . SER A 1 197 ? -18.743 -12.336 16.831 1.00 89.38 197 SER A C 1
ATOM 1582 O O . SER A 1 197 ? -18.724 -12.821 15.710 1.00 89.38 197 SER A O 1
ATOM 1584 N N . GLU A 1 198 ? -18.564 -13.072 17.931 1.00 87.81 198 GLU A N 1
ATOM 1585 C CA . GLU A 1 198 ? -18.200 -14.494 17.877 1.00 87.81 198 GLU A CA 1
ATOM 1586 C C . GLU A 1 198 ? -19.354 -15.366 17.361 1.00 87.81 198 GLU A C 1
ATOM 1588 O O . GLU A 1 198 ? -19.135 -16.356 16.663 1.00 87.81 198 GLU A O 1
ATOM 1593 N N . ASP A 1 199 ? -20.593 -14.990 17.690 1.00 90.06 199 ASP A N 1
ATOM 1594 C CA . ASP A 1 199 ? -21.789 -15.697 17.237 1.00 90.06 199 ASP A CA 1
ATOM 1595 C C . ASP A 1 199 ? -22.009 -15.451 15.726 1.00 90.06 199 ASP A C 1
ATOM 1597 O O . ASP A 1 199 ? -22.383 -16.369 14.997 1.00 90.06 199 ASP A O 1
ATOM 1601 N N . ILE A 1 200 ? -21.716 -14.234 15.243 1.00 92.00 200 ILE A N 1
ATOM 1602 C CA . ILE A 1 200 ? -21.757 -13.863 13.817 1.00 92.00 200 ILE A CA 1
ATOM 1603 C C . ILE A 1 200 ? -20.599 -14.519 13.051 1.00 92.00 200 ILE A C 1
ATOM 1605 O O . ILE A 1 200 ? -20.813 -15.014 11.948 1.00 92.00 200 ILE A O 1
ATOM 1609 N N . ASP A 1 201 ? -19.399 -14.597 13.637 1.00 89.62 201 ASP A N 1
ATOM 1610 C CA . ASP A 1 201 ? -18.237 -15.266 13.038 1.00 89.62 201 ASP A CA 1
ATOM 1611 C C . ASP A 1 201 ? -18.542 -16.746 12.783 1.00 89.62 201 ASP A C 1
ATOM 1613 O O . ASP A 1 201 ? -18.331 -17.251 11.678 1.00 89.62 201 ASP A O 1
ATOM 1617 N N . ALA A 1 202 ? -19.088 -17.435 13.792 1.00 88.38 202 ALA A N 1
ATOM 1618 C CA . ALA A 1 202 ? -19.513 -18.828 13.675 1.00 88.38 202 ALA A CA 1
ATOM 1619 C C . ALA A 1 202 ? -20.628 -19.001 12.634 1.00 88.38 202 ALA A C 1
ATOM 1621 O O . ALA A 1 202 ? -20.664 -19.994 11.909 1.00 88.38 202 ALA A O 1
ATOM 1622 N N . TRP A 1 203 ? -21.529 -18.023 12.528 1.00 91.06 203 TRP A N 1
ATOM 1623 C CA . TRP A 1 203 ? -22.579 -18.035 11.519 1.00 91.06 203 TRP A CA 1
ATOM 1624 C C . TRP A 1 203 ? -22.006 -17.888 10.101 1.00 91.06 203 TRP A C 1
ATOM 1626 O O . TRP A 1 203 ? -22.318 -18.685 9.219 1.00 91.06 203 TRP A O 1
ATOM 1636 N N . LEU A 1 204 ? -21.087 -16.943 9.894 1.00 88.69 204 LEU A N 1
ATOM 1637 C CA . LEU A 1 204 ? -20.433 -16.690 8.607 1.00 88.69 204 LEU A CA 1
ATOM 1638 C C . LEU A 1 204 ? -19.507 -17.818 8.152 1.00 88.69 204 LEU A C 1
ATOM 1640 O O . LEU A 1 204 ? -19.306 -17.998 6.953 1.00 88.69 204 LEU A O 1
ATOM 1644 N N . GLN A 1 205 ? -18.955 -18.597 9.082 1.00 85.06 205 GLN A N 1
ATOM 1645 C CA . GLN A 1 205 ? -18.220 -19.819 8.743 1.00 85.06 205 GLN A CA 1
ATOM 1646 C C . GLN A 1 205 ? -19.118 -20.864 8.067 1.00 85.06 205 GLN A C 1
ATOM 1648 O O . GLN A 1 205 ? -18.648 -21.566 7.170 1.00 85.06 205 GLN A O 1
ATOM 1653 N N . ASN A 1 206 ? -20.395 -20.936 8.457 1.00 84.81 206 ASN A N 1
ATOM 1654 C CA . ASN A 1 206 ? -21.387 -21.809 7.823 1.00 84.81 206 ASN A CA 1
ATOM 1655 C C . ASN A 1 206 ? -21.966 -21.187 6.543 1.00 84.81 206 ASN A C 1
ATOM 1657 O O . ASN A 1 206 ? -22.307 -21.904 5.609 1.00 84.81 206 ASN A O 1
ATOM 1661 N N . GLU A 1 207 ? -22.011 -19.856 6.472 1.00 84.50 207 GLU A N 1
ATOM 1662 C CA . GLU A 1 207 ? -22.547 -19.089 5.345 1.00 84.50 207 GLU A CA 1
ATOM 1663 C C . GLU A 1 207 ? -21.434 -18.443 4.506 1.00 84.50 207 GLU A C 1
ATOM 1665 O O . GLU A 1 207 ? -21.384 -17.223 4.310 1.00 84.50 207 GLU A O 1
ATOM 1670 N N . GLN A 1 208 ? -20.510 -19.261 3.989 1.00 78.81 208 GLN A N 1
ATOM 1671 C CA . GLN A 1 208 ? -19.316 -18.756 3.296 1.00 78.81 208 GLN A CA 1
ATOM 1672 C C . GLN A 1 208 ? -19.640 -17.881 2.080 1.00 78.81 208 GLN A C 1
ATOM 1674 O O . GLN A 1 208 ? -18.918 -16.919 1.817 1.00 78.81 208 GLN A O 1
ATOM 1679 N N . SER A 1 209 ? -20.722 -18.172 1.353 1.00 77.88 209 SER A N 1
ATOM 1680 C CA . SER A 1 209 ? -21.165 -17.346 0.226 1.00 77.88 209 SER A CA 1
ATOM 1681 C C . SER A 1 209 ? -21.561 -15.941 0.669 1.00 77.88 209 SER A C 1
ATOM 1683 O O . SER A 1 209 ? -21.265 -14.978 -0.031 1.00 77.88 209 SER A O 1
ATOM 1685 N N . ILE A 1 210 ? -22.178 -15.803 1.843 1.00 83.25 210 ILE A N 1
ATOM 1686 C CA . ILE A 1 210 ? -22.519 -14.499 2.419 1.00 83.25 210 ILE A CA 1
ATOM 1687 C C . ILE A 1 210 ? -21.236 -13.823 2.873 1.00 83.25 210 ILE A C 1
ATOM 1689 O O . ILE A 1 210 ? -20.953 -12.703 2.458 1.00 83.25 210 ILE A O 1
ATOM 1693 N N . ALA A 1 211 ? -20.400 -14.534 3.626 1.00 80.06 211 ALA A N 1
ATOM 1694 C CA . ALA A 1 211 ? -19.136 -14.006 4.109 1.00 80.06 211 ALA A CA 1
ATOM 1695 C C . ALA A 1 211 ? -18.255 -13.454 2.970 1.00 80.06 211 ALA A C 1
ATOM 1697 O O . ALA A 1 211 ? -17.749 -12.347 3.108 1.00 80.06 211 ALA A O 1
ATOM 1698 N N . SER A 1 212 ? -18.191 -14.127 1.812 1.00 69.94 212 SER A N 1
ATOM 1699 C CA . SER A 1 212 ? -17.421 -13.672 0.638 1.00 69.94 212 SER A CA 1
ATOM 1700 C C . SER A 1 212 ? -17.921 -12.372 -0.010 1.00 69.94 212 SER A C 1
ATOM 1702 O O . SER A 1 212 ? -17.146 -11.682 -0.671 1.00 69.94 212 SER A O 1
ATOM 1704 N N . ARG A 1 213 ? -19.207 -12.020 0.161 1.00 77.88 213 ARG A N 1
ATOM 1705 C CA . ARG A 1 213 ? -19.788 -10.775 -0.379 1.00 77.88 213 ARG A CA 1
ATOM 1706 C C . ARG A 1 213 ? -19.385 -9.557 0.444 1.00 77.88 213 ARG A C 1
ATOM 1708 O O . ARG A 1 213 ? -19.239 -8.470 -0.103 1.00 77.88 213 ARG A O 1
ATOM 1715 N N . PHE A 1 214 ? -19.225 -9.744 1.753 1.00 75.00 214 PHE A N 1
ATOM 1716 C CA . PHE A 1 214 ? -18.926 -8.665 2.699 1.00 75.00 214 PHE A CA 1
ATOM 1717 C C . PHE A 1 214 ? -17.448 -8.611 3.087 1.00 75.00 214 PHE A C 1
ATOM 1719 O O . PHE A 1 214 ? -16.937 -7.554 3.456 1.00 75.00 214 PHE A O 1
ATOM 1726 N N . PHE A 1 215 ? -16.749 -9.738 2.988 1.00 72.62 215 PHE A N 1
ATOM 1727 C CA . PHE A 1 215 ? -15.355 -9.890 3.360 1.00 72.62 215 PHE A CA 1
ATOM 1728 C C . PHE A 1 215 ? -14.642 -10.709 2.289 1.00 72.62 215 PHE A C 1
ATOM 1730 O O . PHE A 1 215 ? -15.080 -11.790 1.918 1.00 72.62 215 PHE A O 1
ATOM 1737 N N . SER A 1 216 ? -13.526 -10.204 1.776 1.00 50.06 216 SER A N 1
ATOM 1738 C CA . SER A 1 216 ? -12.749 -10.932 0.776 1.00 50.06 216 SER A CA 1
ATOM 1739 C C . SER A 1 216 ? -12.142 -12.197 1.395 1.00 50.06 216 SER A C 1
ATOM 1741 O O . SER A 1 216 ? -11.288 -12.108 2.280 1.00 50.06 216 SER A O 1
ATOM 1743 N N . HIS A 1 217 ? -12.574 -13.372 0.927 1.00 43.34 217 HIS A N 1
ATOM 1744 C CA . HIS A 1 217 ? -12.027 -14.661 1.354 1.00 43.34 217 HIS A CA 1
ATOM 1745 C C . HIS A 1 217 ? -10.578 -14.802 0.904 1.00 43.34 217 HIS A C 1
ATOM 1747 O O . HIS A 1 217 ? -10.273 -14.754 -0.287 1.00 43.34 217 HIS A O 1
ATOM 1753 N N . ARG A 1 218 ? -9.676 -15.040 1.861 1.00 34.12 218 ARG A N 1
ATOM 1754 C CA . ARG A 1 218 ? -8.378 -15.655 1.576 1.00 34.12 218 ARG A CA 1
ATOM 1755 C C . ARG A 1 218 ? -8.638 -17.099 1.142 1.00 34.12 218 ARG A C 1
ATOM 1757 O O . ARG A 1 218 ? -8.734 -17.978 1.993 1.00 34.12 218 ARG A O 1
ATOM 1764 N N . HIS A 1 219 ? -8.746 -17.357 -0.159 1.00 29.95 219 HIS A N 1
ATOM 1765 C CA . HIS A 1 219 ? -8.580 -18.717 -0.664 1.00 29.95 219 HIS A CA 1
ATOM 1766 C C . HIS A 1 219 ? -7.088 -19.029 -0.765 1.00 29.95 219 HIS A C 1
ATOM 1768 O O . HIS A 1 219 ? -6.361 -18.466 -1.580 1.00 29.95 219 HIS A O 1
ATOM 1774 N N . LEU A 1 220 ? -6.640 -19.931 0.102 1.00 42.72 220 LEU A N 1
ATOM 1775 C CA . LEU A 1 220 ? -5.496 -20.781 -0.182 1.00 42.72 220 LEU A CA 1
ATOM 1776 C C . LEU A 1 220 ? -5.899 -21.773 -1.294 1.00 42.72 220 LEU A C 1
ATOM 1778 O O . LEU A 1 220 ? -6.938 -22.424 -1.175 1.00 42.72 220 LEU A O 1
ATOM 1782 N N . VAL A 1 221 ? -5.005 -21.903 -2.284 1.00 39.47 221 VAL A N 1
ATOM 1783 C CA . VAL A 1 221 ? -4.710 -23.051 -3.176 1.00 39.47 221 VAL A CA 1
ATOM 1784 C C . VAL A 1 221 ? -5.004 -22.893 -4.691 1.00 39.47 221 VAL A C 1
ATOM 1786 O O . VAL A 1 221 ? -6.143 -22.761 -5.118 1.00 39.47 221 VAL A O 1
ATOM 1789 N N . ASP A 1 222 ? -3.892 -22.986 -5.438 1.00 38.66 222 ASP A N 1
ATOM 1790 C CA . ASP A 1 222 ? -3.588 -23.281 -6.857 1.00 38.66 222 ASP A CA 1
ATOM 1791 C C . ASP A 1 222 ? -4.276 -22.574 -8.045 1.00 38.66 222 ASP A C 1
ATOM 1793 O O . ASP A 1 222 ? -5.491 -22.509 -8.209 1.00 38.66 222 ASP A O 1
ATOM 1797 N N . SER A 1 223 ? -3.414 -22.112 -8.954 1.00 33.38 223 SER A N 1
ATOM 1798 C CA . SER A 1 223 ? -3.593 -21.033 -9.928 1.00 33.38 223 SER A CA 1
ATOM 1799 C C . SER A 1 223 ? -3.616 -21.516 -11.389 1.00 33.38 223 SER A C 1
ATOM 1801 O O . SER A 1 223 ? -2.605 -21.396 -12.077 1.00 33.38 223 SER A O 1
ATOM 1803 N N . SER A 1 224 ? -4.733 -22.052 -11.902 1.00 40.53 224 SER A N 1
ATOM 1804 C CA . SER A 1 224 ? -4.771 -22.504 -13.318 1.00 40.53 224 SER A CA 1
ATOM 1805 C C . SER A 1 224 ? -5.990 -22.124 -14.171 1.00 40.53 224 SER A C 1
ATOM 1807 O O . SER A 1 224 ? -5.932 -22.283 -15.380 1.00 40.53 224 SER A O 1
ATOM 1809 N N . THR A 1 225 ? -7.066 -21.547 -13.630 1.00 38.59 225 THR A N 1
ATOM 1810 C CA . THR A 1 225 ? -8.270 -21.214 -14.438 1.00 38.59 225 THR A CA 1
ATOM 1811 C C . THR A 1 225 ? -8.868 -19.848 -14.099 1.00 38.59 225 THR A C 1
ATOM 1813 O O . THR A 1 225 ? -10.074 -19.633 -14.145 1.00 38.59 225 THR A O 1
ATOM 1816 N N . VAL A 1 226 ? -7.994 -18.887 -13.790 1.00 39.56 226 VAL A N 1
ATOM 1817 C CA . VAL A 1 226 ? -8.293 -17.441 -13.802 1.00 39.56 226 VAL A CA 1
ATOM 1818 C C . VAL A 1 226 ? -8.436 -16.918 -15.247 1.00 39.56 226 VAL A C 1
ATOM 1820 O O . VAL A 1 226 ? -8.865 -15.795 -15.462 1.00 39.56 226 VAL A O 1
ATOM 1823 N N . GLU A 1 227 ? -8.157 -17.750 -16.252 1.00 42.69 227 GLU A N 1
ATOM 1824 C CA . GLU A 1 227 ? -7.533 -17.367 -17.521 1.00 42.69 227 GLU A CA 1
ATOM 1825 C C . GLU A 1 227 ? -8.352 -16.668 -18.616 1.00 42.69 227 GLU A C 1
ATOM 1827 O O . GLU A 1 227 ? -7.736 -16.196 -19.565 1.00 42.69 227 GLU A O 1
ATOM 1832 N N . ALA A 1 228 ? -9.674 -16.509 -18.558 1.00 41.19 228 ALA A N 1
ATOM 1833 C CA . ALA A 1 228 ? -10.343 -16.039 -19.778 1.00 41.19 228 ALA A CA 1
ATOM 1834 C C . ALA A 1 228 ? -10.540 -14.516 -19.912 1.00 41.19 228 ALA A C 1
ATOM 1836 O O . ALA A 1 228 ? -10.020 -13.933 -20.859 1.00 41.19 228 ALA A O 1
ATOM 1837 N N . GLN A 1 229 ? -11.364 -13.855 -19.083 1.00 33.06 229 GLN A N 1
ATOM 1838 C CA . GLN A 1 229 ? -11.936 -12.554 -19.517 1.00 33.06 229 GLN A CA 1
ATOM 1839 C C . GLN A 1 229 ? -12.094 -11.460 -18.452 1.00 33.06 229 GLN A C 1
ATOM 1841 O O . GLN A 1 229 ? -12.086 -10.285 -18.805 1.00 33.06 229 GLN A O 1
ATOM 1846 N N . ASN A 1 230 ? -12.066 -11.792 -17.158 1.00 43.91 230 ASN A N 1
ATOM 1847 C CA . ASN A 1 230 ? -11.549 -10.836 -16.164 1.00 43.91 230 ASN A CA 1
ATOM 1848 C C . ASN A 1 230 ? -10.047 -10.603 -16.363 1.00 43.91 230 ASN A C 1
ATOM 1850 O O . ASN A 1 230 ? -9.521 -9.576 -15.961 1.00 43.91 230 ASN A O 1
ATOM 1854 N N . VAL A 1 231 ? -9.401 -11.519 -17.079 1.00 42.97 231 VAL A N 1
ATOM 1855 C CA . VAL A 1 231 ? -8.005 -11.493 -17.477 1.00 42.97 231 VAL A CA 1
ATOM 1856 C C . VAL A 1 231 ? -7.589 -10.209 -18.160 1.00 42.97 231 VAL A C 1
ATOM 1858 O O . VAL A 1 231 ? -6.593 -9.673 -17.740 1.00 42.97 231 VAL A O 1
ATOM 1861 N N . GLU A 1 232 ? -8.318 -9.603 -19.092 1.00 39.53 232 GLU A N 1
ATOM 1862 C CA . GLU A 1 232 ? -7.727 -8.475 -19.840 1.00 39.53 232 GLU A CA 1
ATOM 1863 C C . GLU A 1 232 ? -7.674 -7.145 -19.055 1.00 39.53 232 GLU A C 1
ATOM 1865 O O . GLU A 1 232 ? -6.732 -6.355 -19.167 1.00 39.53 232 GLU A O 1
ATOM 1870 N N . MET A 1 233 ? -8.693 -6.877 -18.238 1.00 34.84 233 MET A N 1
ATOM 1871 C CA . MET A 1 233 ? -8.800 -5.631 -17.472 1.00 34.84 233 MET A CA 1
ATOM 1872 C C . MET A 1 233 ? -8.135 -5.756 -16.097 1.00 34.84 233 MET A C 1
ATOM 1874 O O . MET A 1 233 ? -7.507 -4.801 -15.634 1.00 34.84 233 MET A O 1
ATOM 1878 N N . VAL A 1 234 ? -8.186 -6.952 -15.498 1.00 42.28 234 VAL A N 1
ATOM 1879 C CA . VAL A 1 234 ? -7.364 -7.305 -14.340 1.00 42.28 234 VAL A CA 1
ATOM 1880 C C . VAL A 1 234 ? -5.893 -7.398 -14.758 1.00 42.28 234 VAL A C 1
ATOM 1882 O O . VAL A 1 234 ? -5.102 -6.791 -14.070 1.00 42.28 234 VAL A O 1
ATOM 1885 N N . GLN A 1 235 ? -5.501 -7.917 -15.932 1.00 42.34 235 GLN A N 1
ATOM 1886 C CA . GLN A 1 235 ? -4.106 -7.857 -16.428 1.00 42.34 235 GLN A CA 1
ATOM 1887 C C . GLN A 1 235 ? -3.573 -6.431 -16.579 1.00 42.34 235 GLN A C 1
ATOM 1889 O O . GLN A 1 235 ? -2.384 -6.217 -16.384 1.00 42.34 235 GLN A O 1
ATOM 1894 N N . LYS A 1 236 ? -4.402 -5.434 -16.914 1.00 39.94 236 LYS A N 1
ATOM 1895 C CA . LYS A 1 236 ? -3.934 -4.037 -17.028 1.00 39.94 236 LYS A CA 1
ATOM 1896 C C . LYS A 1 236 ? -3.753 -3.352 -15.671 1.00 39.94 236 LYS A C 1
ATOM 1898 O O . LYS A 1 236 ? -2.844 -2.539 -15.524 1.00 39.94 236 LYS A O 1
ATOM 1903 N N . LEU A 1 237 ? -4.586 -3.678 -14.683 1.00 36.91 237 LEU A N 1
ATOM 1904 C CA . LEU A 1 237 ? -4.494 -3.134 -13.321 1.00 36.91 237 LEU A CA 1
ATOM 1905 C C . LEU A 1 237 ? -3.537 -3.944 -12.426 1.00 36.91 237 LEU A C 1
ATOM 1907 O O . LEU A 1 237 ? -2.796 -3.354 -11.647 1.00 36.91 237 LEU A O 1
ATOM 1911 N N . GLU A 1 238 ? -3.466 -5.262 -12.599 1.00 37.88 238 GLU A N 1
ATOM 1912 C CA . GLU A 1 238 ? -2.431 -6.143 -12.059 1.00 37.88 238 GLU A CA 1
ATOM 1913 C C . GLU A 1 238 ? -1.080 -5.865 -12.709 1.00 37.88 238 GLU A C 1
ATOM 1915 O O . GLU A 1 238 ? -0.119 -5.826 -11.974 1.00 37.88 238 GLU A O 1
ATOM 1920 N N . ALA A 1 239 ? -0.942 -5.536 -13.999 1.00 39.56 239 ALA A N 1
ATOM 1921 C CA . ALA A 1 239 ? 0.363 -5.113 -14.539 1.00 39.56 239 ALA A CA 1
ATOM 1922 C C . ALA A 1 239 ? 0.908 -3.842 -13.855 1.00 39.56 239 ALA A C 1
ATOM 1924 O O . ALA A 1 239 ? 2.115 -3.730 -13.641 1.00 39.56 239 ALA A O 1
ATOM 1925 N N . LEU A 1 240 ? 0.027 -2.914 -13.460 1.00 35.81 240 LEU A N 1
ATOM 1926 C CA . LEU A 1 240 ? 0.382 -1.713 -12.691 1.00 35.81 240 LEU A CA 1
ATOM 1927 C C . LEU A 1 240 ? 0.588 -1.997 -11.191 1.00 35.81 240 LEU A C 1
ATOM 1929 O O . LEU A 1 240 ? 1.414 -1.346 -10.558 1.00 35.81 240 LEU A O 1
ATOM 1933 N N . SER A 1 241 ? -0.121 -2.976 -10.623 1.00 38.00 241 SER A N 1
ATOM 1934 C CA . SER A 1 241 ? 0.003 -3.385 -9.215 1.00 38.00 241 SER A CA 1
ATOM 1935 C C . SER A 1 241 ? 1.093 -4.444 -8.964 1.00 38.00 241 SER A C 1
ATOM 1937 O O . SER A 1 241 ? 1.600 -4.519 -7.848 1.00 38.00 241 SER A O 1
ATOM 1939 N N . LEU A 1 242 ? 1.490 -5.234 -9.970 1.00 35.19 242 LEU A N 1
ATOM 1940 C CA . LEU A 1 242 ? 2.590 -6.212 -9.939 1.00 35.19 242 LEU A CA 1
ATOM 1941 C C . LEU A 1 242 ? 3.951 -5.516 -9.922 1.00 35.19 242 LEU A C 1
ATOM 1943 O O . LEU A 1 242 ? 4.892 -6.077 -9.379 1.00 35.19 242 LEU A O 1
ATOM 1947 N N . HIS A 1 243 ? 4.059 -4.289 -10.438 1.00 36.53 243 HIS A N 1
ATOM 1948 C CA . HIS A 1 243 ? 5.290 -3.497 -10.318 1.00 36.53 243 HIS A CA 1
ATOM 1949 C C . HIS A 1 243 ? 5.470 -2.875 -8.924 1.00 36.53 243 HIS A C 1
ATOM 1951 O O . HIS A 1 243 ? 6.502 -2.274 -8.647 1.00 36.53 243 HIS A O 1
ATOM 1957 N N . LEU A 1 244 ? 4.484 -3.021 -8.032 1.00 35.19 244 LEU A N 1
ATOM 1958 C CA . LEU A 1 244 ? 4.544 -2.530 -6.652 1.00 35.19 244 LEU A CA 1
ATOM 1959 C C . LEU A 1 244 ? 4.253 -3.628 -5.613 1.00 35.19 244 LEU A C 1
ATOM 1961 O O . LEU A 1 244 ? 4.171 -3.337 -4.421 1.00 35.19 244 LEU A O 1
ATOM 1965 N N . ALA A 1 245 ? 4.157 -4.895 -6.034 1.00 30.08 245 ALA A N 1
ATOM 1966 C CA . ALA A 1 245 ? 3.869 -6.041 -5.163 1.00 30.08 245 ALA A CA 1
ATOM 1967 C C . ALA A 1 245 ? 5.039 -6.461 -4.250 1.00 30.08 245 ALA A C 1
ATOM 1969 O O . ALA A 1 245 ? 4.969 -7.479 -3.567 1.00 30.08 245 ALA A O 1
ATOM 1970 N N . SER A 1 246 ? 6.103 -5.674 -4.198 1.00 33.12 246 SER A N 1
ATOM 1971 C CA . SER A 1 246 ? 7.281 -5.955 -3.383 1.00 33.12 246 SER A CA 1
ATOM 1972 C C . SER A 1 246 ? 7.758 -4.748 -2.589 1.00 33.12 246 SER A C 1
ATOM 1974 O O . SER A 1 246 ? 8.877 -4.776 -2.090 1.00 33.12 246 SER A O 1
ATOM 1976 N N . VAL A 1 247 ? 6.925 -3.720 -2.375 1.00 31.22 247 VAL A N 1
ATOM 1977 C CA . VAL A 1 247 ? 7.209 -2.787 -1.278 1.00 31.22 247 VAL A CA 1
ATOM 1978 C C . VAL A 1 247 ? 6.627 -3.404 -0.009 1.00 31.22 247 VAL A C 1
ATOM 1980 O O . VAL A 1 247 ? 5.402 -3.416 0.147 1.00 31.22 247 VAL A O 1
ATOM 1983 N N . PRO A 1 248 ? 7.457 -3.923 0.917 1.00 33.81 248 PRO A N 1
ATOM 1984 C CA . PRO A 1 248 ? 6.973 -4.186 2.250 1.00 33.81 248 PRO A CA 1
ATOM 1985 C C . PRO A 1 248 ? 6.604 -2.811 2.789 1.00 33.81 248 PRO A C 1
ATOM 1987 O O . PRO A 1 248 ? 7.470 -1.995 3.110 1.00 33.81 248 PRO A O 1
ATOM 1990 N N . PHE A 1 249 ? 5.305 -2.518 2.854 1.00 36.47 249 PHE A N 1
ATOM 1991 C CA . PHE A 1 249 ? 4.855 -1.523 3.806 1.00 36.47 249 PHE A CA 1
ATOM 1992 C C . PHE A 1 249 ? 5.500 -1.927 5.126 1.00 36.47 249 PHE A C 1
ATOM 1994 O O . PHE A 1 249 ? 5.372 -3.089 5.521 1.00 36.47 249 PHE A O 1
ATOM 2001 N N . VAL A 1 250 ? 6.244 -0.991 5.728 1.00 45.62 250 VAL A N 1
ATOM 2002 C CA . VAL A 1 250 ? 6.568 -0.933 7.161 1.00 45.62 250 VAL A CA 1
ATOM 2003 C C . VAL A 1 250 ? 5.581 -1.852 7.870 1.00 45.62 250 VAL A C 1
ATOM 2005 O O . VAL A 1 250 ? 4.381 -1.578 7.805 1.00 45.62 250 VAL A O 1
ATOM 2008 N N . THR A 1 251 ? 6.045 -3.016 8.339 1.00 47.69 251 THR A N 1
ATOM 2009 C CA . THR A 1 251 ? 5.160 -4.155 8.630 1.00 47.69 251 THR A CA 1
ATOM 2010 C C . THR A 1 251 ? 4.003 -3.696 9.524 1.00 47.69 251 THR A C 1
ATOM 2012 O O . THR A 1 251 ? 4.154 -2.744 10.288 1.00 47.69 251 THR A O 1
ATOM 2015 N N . ASP A 1 252 ? 2.833 -4.342 9.496 1.00 46.12 252 ASP A N 1
ATOM 2016 C CA . ASP A 1 252 ? 1.718 -3.982 10.402 1.00 46.12 252 ASP A CA 1
ATOM 2017 C C . ASP A 1 252 ? 2.166 -3.888 11.880 1.00 46.12 252 ASP A C 1
ATOM 2019 O O . ASP A 1 252 ? 1.571 -3.168 12.685 1.00 46.12 252 ASP A O 1
ATOM 2023 N N . VAL A 1 253 ? 3.238 -4.605 12.229 1.00 46.25 253 VAL A N 1
ATOM 2024 C CA . VAL A 1 253 ? 3.961 -4.529 13.501 1.00 46.25 253 VAL A CA 1
ATOM 2025 C C . VAL A 1 253 ? 4.708 -3.200 13.656 1.00 46.25 253 VAL A C 1
ATOM 2027 O O . VAL A 1 253 ? 4.514 -2.515 14.658 1.00 46.25 253 VAL A O 1
ATOM 2030 N N . ASP A 1 254 ? 5.490 -2.784 12.662 1.00 52.31 254 ASP A N 1
ATOM 2031 C CA . ASP A 1 254 ? 6.215 -1.508 12.655 1.00 52.31 254 ASP A CA 1
ATOM 2032 C C . ASP A 1 254 ? 5.270 -0.305 12.718 1.00 52.31 254 ASP A C 1
ATOM 2034 O O . ASP A 1 254 ? 5.510 0.634 13.474 1.00 52.31 254 ASP A O 1
ATOM 2038 N N . LEU A 1 255 ? 4.151 -0.334 11.987 1.00 54.41 255 LEU A N 1
ATOM 2039 C CA . LEU A 1 255 ? 3.158 0.741 12.038 1.00 54.41 255 LEU A CA 1
ATOM 2040 C C . LEU A 1 255 ? 2.464 0.809 13.399 1.00 54.41 255 LEU A C 1
ATOM 2042 O O . LEU A 1 255 ? 2.243 1.907 13.907 1.00 54.41 255 LEU A O 1
ATOM 2046 N N . LYS A 1 256 ? 2.153 -0.333 14.027 1.00 59.31 256 LYS A N 1
ATOM 2047 C CA . LYS A 1 256 ? 1.618 -0.371 15.400 1.00 59.31 256 LYS A CA 1
ATOM 2048 C C . LYS A 1 256 ? 2.642 0.121 16.420 1.00 59.31 256 LYS A C 1
ATOM 2050 O O . LYS A 1 256 ? 2.272 0.870 17.322 1.00 59.31 256 LYS A O 1
ATOM 2055 N N . PHE A 1 257 ? 3.911 -0.244 16.255 1.00 59.50 257 PHE A N 1
ATOM 2056 C CA . PHE A 1 257 ? 5.006 0.193 17.116 1.00 59.50 257 PHE A CA 1
ATOM 2057 C C . PHE A 1 257 ? 5.243 1.706 17.010 1.00 59.50 257 PHE A C 1
ATOM 2059 O O . PHE A 1 257 ? 5.206 2.416 18.017 1.00 59.50 257 PHE A O 1
ATOM 2066 N N . ILE A 1 258 ? 5.400 2.226 15.788 1.00 61.28 258 ILE A N 1
ATOM 2067 C CA . ILE A 1 258 ? 5.561 3.660 15.511 1.00 61.28 258 ILE A CA 1
ATOM 2068 C C . ILE A 1 258 ? 4.339 4.433 16.022 1.00 61.28 258 ILE A C 1
ATOM 2070 O O . ILE A 1 258 ? 4.487 5.442 16.714 1.00 61.28 258 ILE A O 1
ATOM 2074 N N . ARG A 1 259 ? 3.125 3.936 15.757 1.00 64.44 259 ARG A N 1
ATOM 2075 C CA . ARG A 1 259 ? 1.878 4.546 16.233 1.00 64.44 259 ARG A CA 1
ATOM 2076 C C . ARG A 1 259 ? 1.807 4.598 17.758 1.00 64.44 259 ARG A C 1
ATOM 2078 O O . ARG A 1 259 ? 1.528 5.666 18.293 1.00 64.44 259 ARG A O 1
ATOM 2085 N N . GLY A 1 260 ? 2.109 3.502 18.455 1.00 64.12 260 GLY A N 1
ATOM 2086 C CA . GLY A 1 260 ? 2.109 3.459 19.922 1.00 64.12 260 GLY A CA 1
ATOM 2087 C C . GLY A 1 260 ? 3.104 4.446 20.547 1.00 64.12 260 GLY A C 1
ATOM 2088 O O . GLY A 1 260 ? 2.800 5.101 21.548 1.00 64.12 260 GLY A O 1
ATOM 2089 N N . ARG A 1 261 ? 4.270 4.629 19.913 1.00 64.50 261 ARG A N 1
ATOM 2090 C CA . ARG A 1 261 ? 5.272 5.617 20.345 1.00 64.50 261 ARG A CA 1
ATOM 2091 C C . ARG A 1 261 ? 4.868 7.062 20.063 1.00 64.50 261 ARG A C 1
ATOM 2093 O O . ARG A 1 261 ? 5.264 7.938 20.818 1.00 64.50 261 ARG A O 1
ATOM 2100 N N . ILE A 1 262 ? 4.104 7.332 19.004 1.00 68.62 262 ILE A N 1
ATOM 2101 C CA . ILE A 1 262 ? 3.662 8.693 18.659 1.00 68.62 262 ILE A CA 1
ATOM 2102 C C . ILE A 1 262 ? 2.406 9.098 19.445 1.00 68.62 262 ILE A C 1
ATOM 2104 O O . ILE A 1 262 ? 2.322 10.235 19.912 1.00 68.62 262 ILE A O 1
ATOM 2108 N N . GLU A 1 263 ? 1.432 8.196 19.611 1.00 71.06 263 GLU A N 1
ATOM 2109 C CA . GLU A 1 263 ? 0.149 8.484 20.277 1.00 71.06 263 GLU A CA 1
ATOM 2110 C C . GLU A 1 263 ? 0.330 8.929 21.732 1.00 71.06 263 GLU A C 1
ATOM 2112 O O . GLU A 1 263 ? -0.386 9.815 22.195 1.00 71.06 263 GLU A O 1
ATOM 2117 N N . SER A 1 264 ? 1.329 8.376 22.421 1.00 68.50 264 SER A N 1
ATOM 2118 C CA . SER A 1 264 ? 1.650 8.687 23.818 1.00 68.50 264 SER A CA 1
ATOM 2119 C C . SER A 1 264 ? 2.388 10.018 24.019 1.00 68.50 264 SER A C 1
ATOM 2121 O O . SER A 1 264 ? 2.475 10.501 25.148 1.00 68.50 264 SER A O 1
ATOM 2123 N N . VAL A 1 265 ? 2.900 10.644 22.953 1.00 70.31 265 VAL A N 1
ATOM 2124 C CA . VAL A 1 265 ? 3.694 11.880 23.046 1.00 70.31 265 VAL A CA 1
ATOM 2125 C C . VAL A 1 265 ? 2.775 13.106 23.032 1.00 70.31 265 VAL A C 1
ATOM 2127 O O . VAL A 1 265 ? 2.060 13.298 22.043 1.00 70.31 265 VAL A O 1
ATOM 2130 N N . PRO A 1 266 ? 2.806 13.981 24.055 1.00 74.06 266 PRO A N 1
ATOM 2131 C CA . PRO A 1 266 ? 2.011 15.207 24.089 1.00 74.06 266 PRO A CA 1
ATOM 2132 C C . PRO A 1 266 ? 2.336 16.145 22.928 1.00 74.06 266 PRO A C 1
ATOM 2134 O O . PRO A 1 266 ? 3.476 16.213 22.473 1.00 74.06 266 PRO A O 1
ATOM 2137 N N . GLU A 1 267 ? 1.360 16.937 22.482 1.00 71.38 267 GLU A N 1
ATOM 2138 C CA . GLU A 1 267 ? 1.548 17.862 21.359 1.00 71.38 267 GLU A CA 1
ATOM 2139 C C . GLU A 1 267 ? 2.703 18.856 21.590 1.00 71.38 267 GLU A C 1
ATOM 2141 O O . GLU A 1 267 ? 3.479 19.128 20.673 1.00 71.38 267 GLU A O 1
ATOM 2146 N N . SER A 1 268 ? 2.896 19.316 22.830 1.00 70.94 268 SER A N 1
ATOM 2147 C CA . SER A 1 268 ? 4.007 20.186 23.246 1.00 70.94 268 SER A CA 1
ATOM 2148 C C . SER A 1 268 ? 5.404 19.570 23.070 1.00 70.94 268 SER A C 1
ATOM 2150 O O . SER A 1 268 ? 6.399 20.286 23.182 1.00 70.94 268 SER A O 1
ATOM 2152 N N . GLN A 1 269 ? 5.494 18.273 22.767 1.00 75.56 269 GLN A N 1
ATOM 2153 C CA . GLN A 1 269 ? 6.733 17.529 22.526 1.00 75.56 269 GLN A CA 1
ATOM 2154 C C . GLN A 1 269 ? 6.815 16.944 21.105 1.00 75.56 269 GLN A C 1
ATOM 2156 O O . GLN A 1 269 ? 7.560 15.995 20.844 1.00 75.56 269 GLN A O 1
ATOM 2161 N N . ARG A 1 270 ? 6.014 17.488 20.182 1.00 72.38 270 ARG A N 1
ATOM 2162 C CA . ARG A 1 270 ? 6.040 17.148 18.755 1.00 72.38 270 ARG A CA 1
ATOM 2163 C C . ARG A 1 270 ? 6.575 18.332 17.965 1.00 72.38 270 ARG A C 1
ATOM 2165 O O . ARG A 1 270 ? 5.992 19.419 18.025 1.00 72.38 270 ARG A O 1
ATOM 2172 N N . VAL A 1 271 ? 7.652 18.121 17.215 1.00 65.00 271 VAL A N 1
ATOM 2173 C CA . VAL A 1 271 ? 8.296 19.145 16.381 1.00 65.00 271 VAL A CA 1
ATOM 2174 C C . VAL A 1 271 ? 8.344 18.654 14.942 1.00 65.00 271 VAL A C 1
ATOM 2176 O O . VAL A 1 271 ? 8.851 17.571 14.672 1.00 65.00 271 VAL A O 1
ATOM 2179 N N . SER A 1 272 ? 7.820 19.456 14.018 1.00 71.12 272 SER A N 1
ATOM 2180 C CA . SER A 1 272 ? 7.885 19.185 12.581 1.00 71.12 272 SER A CA 1
ATOM 2181 C C . SER A 1 272 ? 8.771 20.225 11.907 1.00 71.12 272 SER A C 1
ATOM 2183 O O . SER A 1 272 ? 8.568 21.425 12.087 1.00 71.12 272 SER A O 1
ATOM 2185 N N . LEU A 1 273 ? 9.763 19.755 11.152 1.00 61.75 273 LEU A N 1
ATOM 2186 C CA . LEU A 1 273 ? 10.763 20.571 10.457 1.00 61.75 273 LEU A CA 1
ATOM 2187 C C . LEU A 1 273 ? 10.614 20.499 8.929 1.00 61.75 273 LEU A C 1
ATOM 2189 O O . LEU A 1 273 ? 11.490 20.949 8.194 1.00 61.75 273 LEU A O 1
ATOM 2193 N N . GLY A 1 274 ? 9.527 19.900 8.435 1.00 57.16 274 GLY A N 1
ATOM 2194 C CA . GLY A 1 274 ? 9.264 19.693 7.007 1.00 57.16 274 GLY A CA 1
ATOM 2195 C C . GLY A 1 274 ? 9.996 18.484 6.419 1.00 57.16 274 GLY A C 1
ATOM 2196 O O . GLY A 1 274 ? 9.352 17.628 5.827 1.00 57.16 274 GLY A O 1
ATOM 2197 N N . PHE A 1 275 ? 11.310 18.370 6.630 1.00 55.66 275 PHE A N 1
ATOM 2198 C CA . PHE A 1 275 ? 12.113 17.213 6.191 1.00 55.66 275 PHE A CA 1
ATOM 2199 C C . PHE A 1 275 ? 12.255 16.127 7.276 1.00 55.66 275 PHE A C 1
ATOM 2201 O O . PHE A 1 275 ? 12.705 15.022 6.991 1.00 55.66 275 PHE A O 1
ATOM 2208 N N . ALA A 1 276 ? 11.888 16.438 8.524 1.00 63.75 276 ALA A N 1
ATOM 2209 C CA . ALA A 1 276 ? 11.932 15.516 9.656 1.00 63.75 276 ALA A CA 1
ATOM 2210 C C . ALA A 1 276 ? 10.809 15.818 10.659 1.00 63.75 276 ALA A C 1
ATOM 2212 O O . ALA A 1 276 ? 10.436 16.977 10.863 1.00 63.75 276 ALA A O 1
ATOM 2213 N N . SER A 1 277 ? 10.299 14.771 11.311 1.00 68.62 277 SER A N 1
ATOM 2214 C CA . SER A 1 277 ? 9.382 14.870 12.453 1.00 68.62 277 SER A CA 1
ATOM 2215 C C . SER A 1 277 ? 10.046 14.279 13.693 1.00 68.62 277 SER A C 1
ATOM 2217 O O . SER A 1 277 ? 10.552 13.161 13.651 1.00 68.62 277 SER A O 1
ATOM 2219 N N . ILE A 1 278 ? 10.052 15.034 14.790 1.00 74.06 278 ILE A N 1
ATOM 2220 C CA . ILE A 1 278 ? 10.717 14.691 16.049 1.00 74.06 278 ILE A CA 1
ATOM 2221 C C . ILE A 1 278 ? 9.656 14.564 17.148 1.00 74.06 278 ILE A C 1
ATOM 2223 O O . ILE A 1 278 ? 8.802 15.442 17.305 1.00 74.06 278 ILE A O 1
ATOM 2227 N N . PHE A 1 279 ? 9.729 13.483 17.926 1.00 74.62 279 PHE A N 1
ATOM 2228 C CA . PHE A 1 279 ? 8.777 13.150 18.987 1.00 74.62 279 PHE A CA 1
ATOM 2229 C C . PHE A 1 279 ? 9.502 12.936 20.323 1.00 74.62 279 PHE A C 1
ATOM 2231 O O . PHE A 1 279 ? 10.562 12.316 20.356 1.00 74.62 279 PHE A O 1
ATOM 2238 N N . GLY A 1 280 ? 8.923 13.432 21.421 1.00 74.38 280 GLY A N 1
ATOM 2239 C CA . GLY A 1 280 ? 9.415 13.223 22.792 1.00 74.38 280 GLY A CA 1
ATOM 2240 C C . GLY A 1 280 ? 10.381 14.295 23.307 1.00 74.38 280 GLY A C 1
ATOM 2241 O O . GLY A 1 280 ? 10.801 14.231 24.459 1.00 74.38 280 GLY A O 1
ATOM 2242 N N . PHE A 1 281 ? 10.703 15.306 22.493 1.00 77.06 281 PHE A N 1
ATOM 2243 C CA . PHE A 1 281 ? 11.507 16.460 22.905 1.00 77.06 281 PHE A CA 1
ATOM 2244 C C . PHE A 1 281 ? 10.617 17.699 23.073 1.00 77.06 281 PHE A C 1
ATOM 2246 O O . PHE A 1 281 ? 9.844 18.001 22.161 1.00 77.06 281 PHE A O 1
ATOM 2253 N N . PRO A 1 282 ? 10.718 18.452 24.186 1.00 78.75 282 PRO A N 1
ATOM 2254 C CA . PRO A 1 282 ? 9.936 19.672 24.387 1.00 78.75 282 PRO A CA 1
ATOM 2255 C C . PRO A 1 282 ? 10.159 20.699 23.274 1.00 78.75 282 PRO A C 1
ATOM 2257 O O . PRO A 1 282 ? 11.302 21.033 22.965 1.00 78.75 282 PRO A O 1
ATOM 2260 N N . ARG A 1 283 ? 9.077 21.267 22.720 1.00 74.00 283 ARG A N 1
ATOM 2261 C CA . ARG A 1 283 ? 9.140 22.344 21.707 1.00 74.00 283 ARG A CA 1
ATOM 2262 C C . ARG A 1 283 ? 10.007 23.521 22.164 1.00 74.00 283 ARG A C 1
ATOM 2264 O O . ARG A 1 283 ? 10.708 24.119 21.355 1.00 74.00 283 ARG A O 1
ATOM 2271 N N . GLU A 1 284 ? 9.995 23.813 23.461 1.00 77.19 284 GLU A N 1
ATOM 2272 C CA . GLU A 1 284 ? 10.773 24.881 24.100 1.00 77.19 284 GLU A CA 1
ATOM 2273 C C . GLU A 1 284 ? 12.291 24.726 23.908 1.00 77.19 284 GLU A C 1
ATOM 2275 O O . GLU A 1 284 ? 12.992 25.728 23.796 1.00 77.19 284 GLU A O 1
ATOM 2280 N N . MET A 1 285 ? 12.803 23.495 23.767 1.00 73.00 285 MET A N 1
ATOM 2281 C CA . MET A 1 285 ? 14.222 23.226 23.476 1.00 73.00 285 MET A CA 1
ATOM 2282 C C . MET A 1 285 ? 14.668 23.805 22.123 1.00 73.00 285 MET A C 1
ATOM 2284 O O . MET A 1 285 ? 15.844 24.114 21.928 1.00 73.00 285 MET A O 1
ATOM 2288 N N . PHE A 1 286 ? 13.728 23.971 21.191 1.00 71.12 286 PHE A N 1
ATOM 2289 C CA . PHE A 1 286 ? 13.971 24.455 19.833 1.00 71.12 286 PHE A CA 1
ATOM 2290 C C . PHE A 1 286 ? 13.758 25.972 19.698 1.00 71.12 286 PHE A C 1
ATOM 2292 O O . PHE A 1 286 ? 13.908 26.527 18.608 1.00 71.12 286 PHE A O 1
ATOM 2299 N N . VAL A 1 287 ? 13.416 26.659 20.794 1.00 66.00 287 VAL A N 1
ATOM 2300 C CA . VAL A 1 287 ? 13.215 28.110 20.822 1.00 66.00 287 VAL A CA 1
ATOM 2301 C C . VAL A 1 287 ? 14.572 28.819 20.901 1.00 66.00 287 VAL A C 1
ATOM 2303 O O . VAL A 1 287 ? 15.392 28.543 21.773 1.00 66.00 287 VAL A O 1
ATOM 2306 N N . GLY A 1 288 ? 14.806 29.762 19.983 1.00 60.88 288 GLY A N 1
ATOM 2307 C CA . GLY A 1 288 ? 16.065 30.506 19.860 1.00 60.88 288 GLY A CA 1
ATOM 2308 C C . GLY A 1 288 ? 16.963 29.958 18.744 1.00 60.88 288 GLY A C 1
ATOM 2309 O O . GLY A 1 288 ? 17.421 28.818 18.782 1.00 60.88 288 GLY A O 1
ATOM 2310 N N . LYS A 1 289 ? 17.236 30.800 17.735 1.00 55.97 289 LYS A N 1
ATOM 2311 C CA . LYS A 1 289 ? 17.950 30.447 16.490 1.00 55.97 289 LYS A CA 1
ATOM 2312 C C . LYS A 1 289 ? 19.265 29.640 16.642 1.00 55.97 289 LYS A C 1
ATOM 2314 O O . LYS A 1 289 ? 19.479 28.783 15.792 1.00 55.97 289 LYS A O 1
ATOM 2319 N N . PRO A 1 290 ? 20.117 29.812 17.676 1.00 58.25 290 PRO A N 1
ATOM 2320 C CA . PRO A 1 290 ? 21.375 29.057 17.778 1.00 58.25 290 PRO A CA 1
ATOM 2321 C C . PRO A 1 290 ? 21.216 27.572 18.142 1.00 58.25 290 PRO A C 1
ATOM 2323 O O . PRO A 1 290 ? 22.105 26.779 17.838 1.00 58.25 290 PRO A O 1
ATOM 2326 N N . ASN A 1 291 ? 20.126 27.186 18.815 1.00 63.16 291 ASN A N 1
ATOM 2327 C CA . ASN A 1 291 ? 19.931 25.8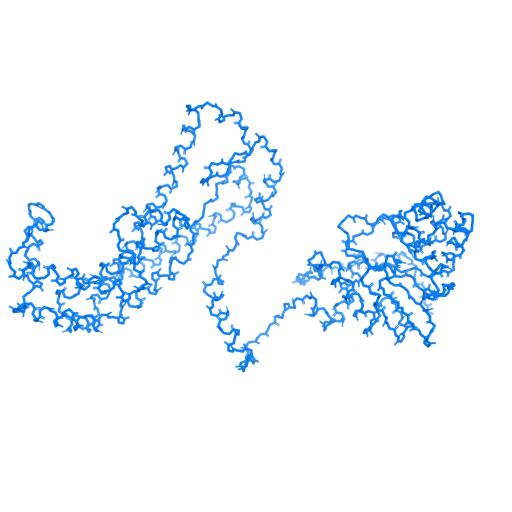09 19.287 1.00 63.16 291 ASN A CA 1
ATOM 2328 C C . ASN A 1 291 ? 19.303 24.925 18.207 1.00 63.16 291 ASN A C 1
ATOM 2330 O O . ASN A 1 291 ? 19.721 23.784 18.032 1.00 63.16 291 ASN A O 1
ATOM 2334 N N . LEU A 1 292 ? 18.354 25.468 17.437 1.00 66.06 292 LEU A N 1
ATOM 2335 C CA . LEU A 1 292 ? 17.711 24.739 16.345 1.00 66.06 292 LEU A CA 1
ATOM 2336 C C . LEU A 1 292 ? 18.718 24.363 15.250 1.00 66.06 292 LEU A C 1
ATOM 2338 O O . LEU A 1 292 ? 18.777 23.207 14.847 1.00 66.06 292 LEU A O 1
ATOM 2342 N N . GLU A 1 293 ? 19.551 25.306 14.808 1.00 68.06 293 GLU A N 1
ATOM 2343 C CA . GLU A 1 293 ? 20.536 25.063 13.747 1.00 68.06 293 GLU A CA 1
ATOM 2344 C C . GLU A 1 293 ? 21.567 23.997 14.151 1.00 68.06 293 GLU A C 1
ATOM 2346 O O . GLU A 1 293 ? 21.851 23.082 13.376 1.00 68.06 293 GLU A O 1
ATOM 2351 N N . LYS A 1 294 ? 22.059 24.043 15.397 1.00 73.81 294 LYS A N 1
ATOM 2352 C CA . LYS A 1 294 ? 22.997 23.045 15.938 1.00 73.81 294 LYS A CA 1
ATOM 2353 C C . LYS A 1 294 ? 22.411 21.633 16.016 1.00 73.81 294 LYS A C 1
ATOM 2355 O O . LYS A 1 294 ? 23.161 20.672 15.889 1.00 73.81 294 LYS A O 1
ATOM 2360 N N . LEU A 1 295 ? 21.102 21.501 16.227 1.00 69.62 295 LEU A N 1
ATOM 2361 C CA . LEU A 1 295 ? 20.411 20.208 16.313 1.00 69.62 295 LEU A CA 1
ATOM 2362 C C . LEU A 1 295 ? 19.985 19.678 14.938 1.00 69.62 295 LEU A C 1
ATOM 2364 O O . LEU A 1 295 ? 20.001 18.473 14.703 1.00 69.62 295 LEU A O 1
ATOM 2368 N N . VAL A 1 296 ? 19.625 20.575 14.022 1.00 71.62 296 VAL A N 1
ATOM 2369 C CA . VAL A 1 296 ? 19.156 20.234 12.673 1.00 71.62 296 VAL A CA 1
ATOM 2370 C C . VAL A 1 296 ? 20.303 19.891 11.731 1.00 71.62 296 VAL A C 1
ATOM 2372 O O . VAL A 1 296 ? 20.172 18.978 10.917 1.00 71.62 296 VAL A O 1
ATOM 2375 N N . THR A 1 297 ? 21.434 20.587 11.847 1.00 76.25 297 THR A N 1
ATOM 2376 C CA . THR A 1 297 ? 22.571 20.404 10.936 1.00 76.25 297 THR A CA 1
ATOM 2377 C C . THR A 1 297 ? 23.068 18.953 10.895 1.00 76.25 297 THR A C 1
ATOM 2379 O O . THR A 1 297 ? 23.189 18.425 9.794 1.00 76.25 297 THR A O 1
ATOM 2382 N N . PRO A 1 298 ? 23.279 18.246 12.024 1.00 80.25 298 PRO A N 1
ATOM 2383 C CA . PRO A 1 298 ? 23.692 16.841 11.992 1.00 80.25 298 PRO A CA 1
ATOM 2384 C C . PRO A 1 298 ? 22.696 15.919 11.276 1.00 80.25 298 PRO A C 1
ATOM 2386 O O . PRO A 1 298 ? 23.115 15.032 10.536 1.00 80.25 298 PRO A O 1
ATOM 2389 N N . LEU A 1 299 ? 21.388 16.147 11.453 1.00 72.44 299 LEU A N 1
ATOM 2390 C CA . LEU A 1 299 ? 20.341 15.367 10.783 1.00 72.44 299 LEU A CA 1
ATOM 2391 C C . LEU A 1 299 ? 20.368 15.587 9.267 1.00 72.44 299 LEU A C 1
ATOM 2393 O O . LEU A 1 299 ? 20.302 14.628 8.501 1.00 72.44 299 LEU A O 1
ATOM 2397 N N . MET A 1 300 ? 20.529 16.838 8.835 1.00 68.62 300 MET A N 1
ATOM 2398 C CA . MET A 1 300 ? 20.682 17.177 7.420 1.00 68.62 300 MET A CA 1
ATOM 2399 C C . MET A 1 300 ? 21.966 16.599 6.825 1.00 68.62 300 MET A C 1
ATOM 2401 O O . MET A 1 300 ? 21.945 16.089 5.709 1.00 68.62 300 MET A O 1
ATOM 2405 N N . THR A 1 301 ? 23.076 16.636 7.563 1.00 78.38 301 THR A N 1
ATOM 2406 C CA . THR A 1 301 ? 24.342 16.031 7.134 1.00 78.38 301 THR A CA 1
ATOM 2407 C C . THR A 1 301 ? 24.198 14.524 6.941 1.00 78.38 301 THR A C 1
ATOM 2409 O O . THR A 1 301 ? 24.647 14.004 5.923 1.00 78.38 301 THR A O 1
ATOM 2412 N N . ALA A 1 302 ? 23.535 13.825 7.868 1.00 76.00 302 ALA A N 1
ATOM 2413 C CA . ALA A 1 302 ? 23.289 12.389 7.750 1.00 76.00 302 ALA A CA 1
ATOM 2414 C C . ALA A 1 302 ? 22.405 12.055 6.536 1.00 76.00 302 ALA A C 1
ATOM 2416 O O . ALA A 1 302 ? 22.755 11.183 5.742 1.00 76.00 302 ALA A O 1
ATOM 2417 N N . LEU A 1 303 ? 21.302 12.791 6.352 1.00 76.94 303 LEU A N 1
ATOM 2418 C CA . LEU A 1 303 ? 20.407 12.621 5.205 1.00 76.94 303 LEU A CA 1
ATOM 2419 C C . LEU A 1 303 ? 21.138 12.863 3.877 1.00 76.94 303 LEU A C 1
ATOM 2421 O O . LEU A 1 303 ? 21.046 12.053 2.959 1.00 76.94 303 LEU A O 1
ATOM 2425 N N . ASN A 1 304 ? 21.907 13.949 3.785 1.00 76.31 304 ASN A N 1
ATOM 2426 C CA . ASN A 1 304 ? 22.682 14.265 2.588 1.00 76.31 304 ASN A CA 1
ATOM 2427 C C . ASN A 1 304 ? 23.755 13.209 2.303 1.00 76.31 304 ASN A C 1
ATOM 2429 O O . ASN A 1 304 ? 23.965 12.870 1.143 1.00 76.31 304 ASN A O 1
ATOM 2433 N N . GLY A 1 305 ? 24.407 12.669 3.338 1.00 77.50 305 GLY A N 1
ATOM 2434 C CA . GLY A 1 305 ? 25.381 11.588 3.188 1.00 77.50 305 GLY A CA 1
ATOM 2435 C C . GLY A 1 305 ? 24.765 10.337 2.561 1.00 77.50 305 GLY A C 1
ATOM 2436 O O . GLY A 1 305 ? 25.312 9.801 1.599 1.00 77.50 305 GLY A O 1
ATOM 2437 N N . LEU A 1 306 ? 23.591 9.919 3.042 1.00 79.19 306 LEU A N 1
ATOM 2438 C CA . LEU A 1 306 ? 22.862 8.777 2.481 1.00 79.19 306 LEU A CA 1
ATOM 2439 C C . LEU A 1 306 ? 22.390 9.043 1.047 1.00 79.19 306 LEU A C 1
ATOM 2441 O O . LEU A 1 306 ? 22.567 8.193 0.177 1.00 79.19 306 LEU A O 1
ATOM 2445 N N . ASN A 1 307 ? 21.859 10.237 0.776 1.00 82.62 307 ASN A N 1
ATOM 2446 C CA . ASN A 1 307 ? 21.420 10.625 -0.564 1.00 82.62 307 ASN A CA 1
ATOM 2447 C C . ASN A 1 307 ? 22.582 10.642 -1.569 1.00 82.62 307 ASN A C 1
ATOM 2449 O O . ASN A 1 307 ? 22.433 10.153 -2.687 1.00 82.62 307 ASN A O 1
ATOM 2453 N N . MET A 1 308 ? 23.745 11.174 -1.179 1.00 80.50 308 MET A N 1
ATOM 2454 C CA . MET A 1 308 ? 24.938 11.179 -2.030 1.00 80.50 308 MET A CA 1
ATOM 2455 C C . MET A 1 308 ? 25.461 9.767 -2.280 1.00 80.50 308 MET A C 1
ATOM 2457 O O . MET A 1 308 ? 25.711 9.424 -3.432 1.00 80.50 308 MET A O 1
ATOM 2461 N N . GLY A 1 309 ? 25.541 8.928 -1.242 1.00 81.00 309 GLY A N 1
ATOM 2462 C CA . GLY A 1 309 ? 25.933 7.526 -1.395 1.00 81.00 309 GLY A CA 1
ATOM 2463 C C . GLY A 1 309 ? 24.989 6.755 -2.323 1.00 81.00 309 GLY A C 1
ATOM 2464 O O . GLY A 1 309 ? 25.444 6.001 -3.179 1.00 81.00 309 GLY A O 1
ATOM 2465 N N . TYR A 1 310 ? 23.680 7.006 -2.227 1.00 83.06 310 TYR A N 1
ATOM 2466 C CA . TYR A 1 310 ? 22.692 6.439 -3.144 1.00 83.06 310 TYR A CA 1
ATOM 2467 C C . TYR A 1 310 ? 22.933 6.888 -4.593 1.00 83.06 310 TYR A C 1
ATOM 2469 O O . TYR A 1 310 ? 22.989 6.050 -5.492 1.00 83.06 310 TYR A O 1
ATOM 2477 N N . ILE A 1 311 ? 23.146 8.188 -4.833 1.00 83.62 311 ILE A N 1
ATOM 2478 C CA . ILE A 1 311 ? 23.448 8.721 -6.172 1.00 83.62 311 ILE A CA 1
ATOM 2479 C C . ILE A 1 311 ? 24.723 8.089 -6.739 1.00 83.62 311 ILE A C 1
ATOM 2481 O O . ILE A 1 311 ? 24.717 7.619 -7.876 1.00 83.62 311 ILE A O 1
ATOM 2485 N N . GLU A 1 312 ? 25.808 8.053 -5.969 1.00 85.12 312 GLU A N 1
ATOM 2486 C CA . GLU A 1 312 ? 27.080 7.465 -6.399 1.00 85.12 312 GLU A CA 1
ATOM 2487 C C . GLU A 1 312 ? 26.924 5.986 -6.754 1.00 85.12 312 GLU A C 1
ATOM 2489 O O . GLU A 1 312 ? 27.369 5.554 -7.820 1.00 85.12 312 GLU A O 1
ATOM 2494 N N . TRP A 1 313 ? 26.213 5.235 -5.913 1.00 86.50 313 TRP A N 1
ATOM 2495 C CA . TRP A 1 313 ? 25.922 3.829 -6.154 1.00 86.50 313 TRP A CA 1
ATOM 2496 C C . TRP A 1 313 ? 25.100 3.617 -7.433 1.00 86.50 313 TRP A C 1
ATOM 2498 O O . TRP A 1 313 ? 25.438 2.753 -8.244 1.00 86.50 313 TRP A O 1
ATOM 2508 N N . THR A 1 314 ? 24.080 4.451 -7.681 1.00 86.12 314 THR A N 1
ATOM 2509 C CA . THR A 1 314 ? 23.280 4.366 -8.919 1.00 86.12 314 THR A CA 1
ATOM 2510 C C . THR A 1 314 ? 24.121 4.612 -10.175 1.00 86.12 314 THR A C 1
ATOM 2512 O O . THR A 1 314 ? 23.961 3.921 -11.184 1.00 86.12 314 THR A O 1
ATOM 2515 N N . GLN A 1 315 ? 25.054 5.568 -10.118 1.00 87.44 315 GLN A N 1
ATOM 2516 C CA . GLN A 1 315 ? 25.946 5.882 -11.234 1.00 87.44 315 GLN A CA 1
ATOM 2517 C C . GLN A 1 315 ? 26.955 4.760 -11.486 1.00 87.44 315 GLN A C 1
ATOM 2519 O O . GLN A 1 315 ? 27.247 4.446 -12.641 1.00 87.44 315 GLN A O 1
ATOM 2524 N N . GLU A 1 316 ? 27.481 4.145 -10.428 1.00 90.81 316 GLU A N 1
ATOM 2525 C CA . GLU A 1 316 ? 28.380 2.999 -10.557 1.00 90.81 316 GLU A CA 1
ATOM 2526 C C . GLU A 1 316 ? 27.662 1.795 -11.176 1.00 90.81 316 GLU A C 1
ATOM 2528 O O . GLU A 1 316 ? 28.173 1.182 -12.113 1.00 90.81 316 GLU A O 1
ATOM 2533 N N . 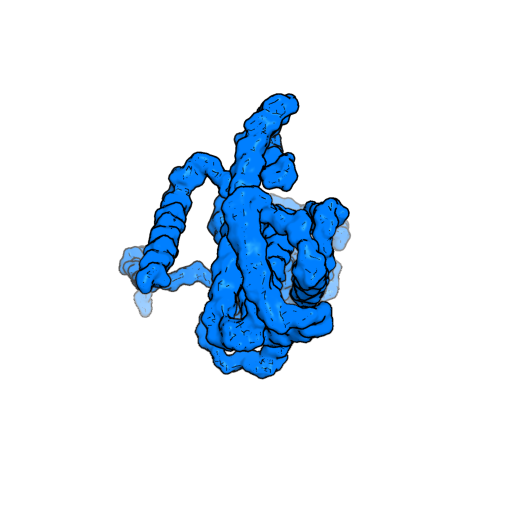PHE A 1 317 ? 26.427 1.521 -10.757 1.00 90.19 317 PHE A N 1
ATOM 2534 C CA . PHE A 1 317 ? 25.619 0.460 -11.354 1.00 90.19 317 PHE A CA 1
ATOM 2535 C C . PHE A 1 317 ? 25.387 0.691 -12.861 1.00 90.19 317 PHE A C 1
ATOM 2537 O O . PHE A 1 317 ? 25.594 -0.210 -13.679 1.00 90.19 317 PHE A O 1
ATOM 2544 N N . ALA A 1 318 ? 25.049 1.921 -13.268 1.00 92.88 318 ALA A N 1
ATOM 2545 C CA . ALA A 1 318 ? 24.926 2.281 -14.684 1.00 92.88 318 ALA A CA 1
ATOM 2546 C C . ALA A 1 318 ? 26.243 2.105 -15.463 1.00 92.88 318 ALA A C 1
ATOM 2548 O O . ALA A 1 318 ? 26.236 1.654 -16.611 1.00 92.88 318 ALA A O 1
ATOM 2549 N N . ARG A 1 319 ? 27.387 2.417 -14.842 1.00 93.88 319 ARG A N 1
ATOM 2550 C CA . ARG A 1 319 ? 28.719 2.241 -15.439 1.00 93.88 319 ARG A CA 1
ATOM 2551 C C . ARG A 1 319 ? 29.056 0.773 -15.684 1.00 93.88 319 ARG A C 1
ATOM 2553 O O . ARG A 1 319 ? 29.591 0.442 -16.746 1.00 93.88 319 ARG A O 1
ATOM 2560 N N . GLN A 1 320 ? 28.704 -0.105 -14.751 1.00 93.50 320 GLN A N 1
ATOM 2561 C CA . GLN A 1 320 ? 28.885 -1.549 -14.905 1.00 93.50 320 GLN A CA 1
ATOM 2562 C C . GLN A 1 320 ? 28.057 -2.082 -16.077 1.00 93.50 320 GLN A C 1
ATOM 2564 O O . GLN A 1 320 ? 28.585 -2.785 -16.939 1.00 93.50 320 GLN A O 1
ATOM 2569 N N . ARG A 1 321 ? 26.791 -1.662 -16.201 1.00 94.31 321 ARG A N 1
ATOM 2570 C CA . ARG A 1 321 ? 25.956 -2.027 -17.358 1.00 94.31 321 ARG A CA 1
ATOM 2571 C C . ARG A 1 321 ? 26.496 -1.490 -18.672 1.00 94.31 321 ARG A C 1
ATOM 2573 O O . ARG A 1 321 ? 26.576 -2.241 -19.639 1.00 94.31 321 ARG A O 1
ATOM 2580 N N . ALA A 1 322 ? 26.948 -0.239 -18.699 1.00 95.00 322 ALA A N 1
ATOM 2581 C CA . ALA A 1 322 ? 27.574 0.324 -19.889 1.00 95.00 322 ALA A CA 1
ATOM 2582 C C . ALA A 1 322 ? 28.793 -0.496 -20.344 1.00 95.00 322 ALA A C 1
ATOM 2584 O O . ALA A 1 322 ? 28.966 -0.752 -21.538 1.00 95.00 322 ALA A O 1
ATOM 2585 N N . THR A 1 323 ? 29.610 -0.938 -19.386 1.00 93.19 323 THR A N 1
ATOM 2586 C CA . THR A 1 323 ? 30.788 -1.776 -19.638 1.00 93.19 323 THR A CA 1
ATOM 2587 C C . THR A 1 323 ? 30.390 -3.132 -20.212 1.00 93.19 323 THR A C 1
ATOM 2589 O O . THR A 1 323 ? 30.924 -3.522 -21.247 1.00 93.19 323 THR A O 1
ATOM 2592 N N . ASN A 1 324 ? 29.396 -3.798 -19.622 1.00 93.00 324 ASN A N 1
ATOM 2593 C CA . ASN A 1 324 ? 28.888 -5.081 -20.112 1.00 93.00 324 ASN A CA 1
ATOM 2594 C C . ASN A 1 324 ? 28.310 -4.972 -21.529 1.00 93.00 324 ASN A C 1
ATOM 2596 O O . ASN A 1 324 ? 28.550 -5.834 -22.367 1.00 93.00 324 ASN A O 1
ATOM 2600 N N . ILE A 1 325 ? 27.612 -3.879 -21.852 1.00 95.25 325 ILE A N 1
ATOM 2601 C CA . ILE A 1 325 ? 27.114 -3.673 -23.219 1.00 95.25 325 ILE A CA 1
ATOM 2602 C C . ILE A 1 325 ? 28.276 -3.592 -24.213 1.00 95.25 325 ILE A C 1
ATOM 2604 O O . ILE A 1 325 ? 28.206 -4.122 -25.322 1.00 95.25 325 ILE A O 1
ATOM 2608 N N . CYS A 1 326 ? 29.375 -2.955 -23.810 1.00 90.88 326 CYS A N 1
ATOM 2609 C CA . CYS A 1 326 ? 30.548 -2.817 -24.659 1.00 90.88 326 CYS A CA 1
ATOM 2610 C C . CYS A 1 326 ? 31.285 -4.139 -24.910 1.00 90.88 326 CYS A C 1
ATOM 2612 O O . CYS A 1 326 ? 32.103 -4.167 -25.828 1.00 90.88 326 CYS A O 1
ATOM 2614 N N . THR A 1 327 ? 31.031 -5.203 -24.140 1.00 91.25 327 THR A N 1
ATOM 2615 C CA . THR A 1 327 ? 31.683 -6.511 -24.318 1.00 91.25 327 THR A CA 1
ATOM 2616 C C . THR A 1 327 ? 30.884 -7.482 -25.188 1.00 91.25 327 THR A C 1
ATOM 2618 O O . THR A 1 327 ? 31.438 -8.502 -25.604 1.00 91.25 327 THR A O 1
ATOM 2621 N N . PHE A 1 328 ? 29.629 -7.175 -25.546 1.00 90.75 328 PHE A N 1
ATOM 2622 C CA . PHE A 1 328 ? 28.858 -8.021 -26.460 1.00 90.75 328 PHE A CA 1
ATOM 2623 C C . PHE A 1 328 ? 29.537 -8.131 -27.829 1.00 90.75 328 PHE A C 1
ATOM 2625 O O . PHE A 1 328 ? 29.926 -7.132 -28.436 1.00 90.75 328 PHE A O 1
ATOM 2632 N N . SER A 1 329 ? 29.636 -9.360 -28.347 1.00 91.50 329 SER A N 1
ATOM 2633 C CA . SER A 1 329 ? 30.321 -9.651 -29.614 1.00 91.50 329 SER A CA 1
ATOM 2634 C C . SER A 1 329 ? 29.755 -8.842 -30.788 1.00 91.50 329 SER A C 1
ATOM 2636 O O . SER A 1 329 ? 30.512 -8.270 -31.573 1.00 91.50 329 SER A O 1
ATOM 2638 N N . GLU A 1 330 ? 28.431 -8.710 -30.874 1.00 93.06 330 GLU A N 1
ATOM 2639 C CA . GLU A 1 330 ? 27.759 -7.911 -31.903 1.00 93.06 330 GLU A CA 1
ATOM 2640 C C . GLU A 1 330 ? 28.121 -6.422 -31.810 1.00 93.06 330 GLU A C 1
ATOM 2642 O O . GLU A 1 330 ? 28.463 -5.798 -32.817 1.00 93.06 330 GLU A O 1
ATOM 2647 N N . VAL A 1 331 ? 28.144 -5.861 -30.597 1.00 93.38 331 VAL A N 1
ATOM 2648 C CA . VAL A 1 331 ? 28.537 -4.465 -30.353 1.00 93.38 331 VAL A CA 1
ATOM 2649 C C . VAL A 1 331 ? 30.008 -4.246 -30.709 1.00 93.38 331 VAL A C 1
ATOM 2651 O O . VAL A 1 331 ? 30.355 -3.275 -31.390 1.00 93.38 331 VAL A O 1
ATOM 2654 N N . LEU A 1 332 ? 30.883 -5.170 -30.303 1.00 91.50 332 LEU A N 1
ATOM 2655 C CA . LEU A 1 332 ? 32.316 -5.119 -30.584 1.00 91.50 332 LEU A CA 1
ATOM 2656 C C . LEU A 1 332 ? 32.637 -5.183 -32.081 1.00 91.50 332 LEU A C 1
ATOM 2658 O O . LEU A 1 332 ? 33.604 -4.553 -32.516 1.00 91.50 332 LEU A O 1
ATOM 2662 N N . THR A 1 333 ? 31.845 -5.917 -32.857 1.00 91.25 333 THR A N 1
ATOM 2663 C CA . THR A 1 333 ? 32.089 -6.156 -34.288 1.00 91.25 333 THR A CA 1
ATOM 2664 C C . THR A 1 333 ? 31.360 -5.172 -35.198 1.00 91.25 333 THR A C 1
ATOM 2666 O O . THR A 1 333 ? 31.877 -4.822 -36.258 1.00 91.25 333 THR A O 1
ATOM 2669 N N . THR A 1 334 ? 30.189 -4.686 -34.785 1.00 92.44 334 THR A N 1
ATOM 2670 C CA . THR A 1 334 ? 29.265 -3.960 -35.671 1.00 92.44 334 THR A CA 1
ATOM 2671 C C . THR A 1 334 ? 29.172 -2.473 -35.347 1.00 92.44 334 THR A C 1
ATOM 2673 O O . THR A 1 334 ? 28.964 -1.655 -36.250 1.00 92.44 334 THR A O 1
ATOM 2676 N N . VAL A 1 335 ? 29.343 -2.096 -34.076 1.00 95.62 335 VAL A N 1
ATOM 2677 C CA . VAL A 1 335 ? 29.218 -0.704 -33.629 1.00 95.62 335 VAL A CA 1
ATOM 2678 C C . VAL A 1 335 ? 30.581 -0.037 -33.647 1.00 95.62 335 VAL A C 1
ATOM 2680 O O . VAL A 1 335 ? 31.517 -0.490 -32.988 1.00 95.62 335 VAL A O 1
ATOM 2683 N N . HIS A 1 336 ? 30.691 1.082 -34.355 1.00 95.06 336 HIS A N 1
ATOM 2684 C CA . HIS A 1 336 ? 31.919 1.870 -34.380 1.00 95.06 336 HIS A CA 1
ATOM 2685 C C . HIS A 1 336 ? 32.302 2.359 -32.968 1.00 95.06 336 HIS A C 1
ATOM 2687 O O . HIS A 1 336 ? 31.412 2.803 -32.235 1.00 95.06 336 HIS A O 1
ATOM 2693 N N . PRO A 1 337 ? 33.594 2.373 -32.581 1.00 92.56 337 PRO A N 1
ATOM 2694 C CA . PRO A 1 337 ? 34.026 2.820 -31.254 1.00 92.56 337 PRO A CA 1
ATOM 2695 C C . PRO A 1 337 ? 33.503 4.205 -30.857 1.00 92.56 337 PRO A C 1
ATOM 2697 O O . PRO A 1 337 ? 33.144 4.416 -29.702 1.00 92.56 337 PRO A O 1
ATOM 2700 N N . PHE A 1 338 ? 33.404 5.135 -31.814 1.00 94.50 338 PHE A N 1
ATOM 2701 C CA . PHE A 1 338 ? 32.812 6.451 -31.562 1.00 94.50 338 PHE A CA 1
ATOM 2702 C C . PHE A 1 338 ? 31.350 6.371 -31.108 1.00 94.50 338 PHE A C 1
ATOM 2704 O O . PHE A 1 338 ? 30.975 6.995 -30.122 1.00 94.50 338 PHE A O 1
ATOM 2711 N N . ALA A 1 339 ? 30.535 5.560 -31.786 1.00 95.50 339 ALA A N 1
ATOM 2712 C CA . ALA A 1 339 ? 29.118 5.420 -31.474 1.00 95.50 339 ALA A CA 1
ATOM 2713 C C . ALA A 1 339 ? 28.887 4.754 -30.105 1.00 95.50 339 ALA A C 1
ATOM 2715 O O . ALA A 1 339 ? 27.943 5.118 -29.413 1.00 95.50 339 ALA A O 1
ATOM 2716 N N . ARG A 1 340 ? 29.779 3.860 -29.647 1.00 94.62 340 ARG A N 1
ATOM 2717 C CA . ARG A 1 340 ? 29.680 3.221 -28.313 1.00 94.62 340 ARG A CA 1
ATOM 2718 C C . ARG A 1 340 ? 29.699 4.221 -27.155 1.00 94.62 340 ARG A C 1
ATOM 2720 O O . ARG A 1 340 ? 29.187 3.923 -26.081 1.00 94.62 340 ARG A O 1
ATOM 2727 N N . GLN A 1 341 ? 30.228 5.425 -27.367 1.00 93.44 341 GLN A N 1
ATOM 2728 C CA . GLN A 1 341 ? 30.253 6.473 -26.344 1.00 93.44 341 GLN A CA 1
ATOM 2729 C C . GLN A 1 341 ? 28.855 6.971 -25.954 1.00 93.44 341 GLN A C 1
ATOM 2731 O O . GLN A 1 341 ? 28.733 7.625 -24.925 1.00 93.44 341 GLN A O 1
ATOM 2736 N N . MET A 1 342 ? 27.798 6.646 -26.714 1.00 95.50 342 MET A N 1
ATOM 2737 C CA . MET A 1 342 ? 26.426 7.013 -26.343 1.00 95.50 342 MET A CA 1
ATOM 2738 C C . MET A 1 342 ? 25.884 6.234 -25.136 1.00 95.50 342 MET A C 1
ATOM 2740 O O . MET A 1 342 ? 24.960 6.710 -24.484 1.00 95.50 342 MET A O 1
ATOM 2744 N N . ILE A 1 343 ? 26.455 5.063 -24.821 1.00 96.81 343 ILE A N 1
ATOM 2745 C CA . ILE A 1 343 ? 25.887 4.126 -23.840 1.00 96.81 343 ILE A CA 1
ATOM 2746 C C . ILE A 1 343 ? 25.834 4.744 -22.438 1.00 96.81 343 ILE A C 1
ATOM 2748 O O . ILE A 1 343 ? 24.763 4.865 -21.849 1.00 96.81 343 ILE A O 1
ATOM 2752 N N . LEU A 1 344 ? 26.985 5.161 -21.901 1.00 94.88 344 LEU A N 1
ATOM 2753 C CA . LEU A 1 344 ? 27.061 5.675 -20.532 1.00 94.88 344 LEU A CA 1
ATOM 2754 C C . LEU A 1 344 ? 26.287 6.995 -20.341 1.00 94.88 344 LEU A C 1
ATOM 2756 O O . LEU A 1 344 ? 25.506 7.064 -19.397 1.00 94.88 344 LEU A O 1
ATOM 2760 N N . PRO A 1 345 ? 26.417 8.021 -21.208 1.00 93.94 345 PRO A N 1
ATOM 2761 C CA . PRO A 1 345 ? 25.643 9.255 -21.075 1.00 93.94 345 PRO A CA 1
ATOM 2762 C C . PRO A 1 345 ? 24.131 9.025 -21.082 1.00 93.94 345 PRO A C 1
ATOM 2764 O O . PRO A 1 345 ? 23.421 9.668 -20.314 1.00 93.94 345 PRO A O 1
ATOM 2767 N N . TYR A 1 346 ? 23.644 8.094 -21.905 1.00 95.69 346 TYR A N 1
ATOM 2768 C CA . TYR A 1 346 ? 22.233 7.719 -21.923 1.00 95.69 346 TYR A CA 1
ATOM 2769 C C . TYR A 1 346 ? 21.782 7.133 -20.577 1.00 95.69 346 TYR A C 1
ATOM 2771 O O . TYR A 1 346 ? 20.849 7.655 -19.965 1.00 95.69 346 TYR A O 1
ATOM 2779 N N . LEU A 1 347 ? 22.489 6.121 -20.060 1.00 95.31 347 LEU A N 1
ATOM 2780 C CA . LEU A 1 347 ? 22.157 5.507 -18.768 1.00 95.31 347 LEU A CA 1
ATOM 2781 C C . LEU A 1 347 ? 22.312 6.492 -17.594 1.00 95.31 347 LEU A C 1
ATOM 2783 O O . LEU A 1 347 ? 21.530 6.455 -16.646 1.00 95.31 347 LEU A O 1
ATOM 2787 N N . SER A 1 348 ? 23.274 7.416 -17.664 1.00 91.06 348 SER A N 1
ATOM 2788 C CA . SER A 1 348 ? 23.462 8.463 -16.654 1.00 91.06 348 SER A CA 1
ATOM 2789 C C . SER A 1 348 ? 22.329 9.493 -16.624 1.00 91.06 348 SER A C 1
ATOM 2791 O O . SER A 1 348 ? 22.027 10.019 -15.553 1.00 91.06 348 SER A O 1
ATOM 2793 N N . LEU A 1 349 ? 21.689 9.796 -17.761 1.00 89.56 349 LEU A N 1
ATOM 2794 C CA . LEU A 1 349 ? 20.493 10.649 -17.776 1.00 89.56 349 LEU A CA 1
ATOM 2795 C C . LEU A 1 349 ? 19.312 9.958 -17.089 1.00 89.56 349 LEU A C 1
ATOM 2797 O O . LEU A 1 349 ? 18.598 10.597 -16.322 1.00 89.56 349 LEU A O 1
ATOM 2801 N N . ILE A 1 350 ? 19.153 8.651 -17.307 1.00 90.19 350 ILE A N 1
ATOM 2802 C CA . ILE A 1 350 ? 18.113 7.853 -16.648 1.00 90.19 350 ILE A CA 1
ATOM 2803 C C . ILE A 1 350 ? 18.330 7.833 -15.134 1.00 90.19 350 ILE A C 1
ATOM 2805 O O . ILE A 1 350 ? 17.425 8.183 -14.381 1.00 90.19 350 ILE A O 1
ATOM 2809 N N . THR A 1 351 ? 19.535 7.498 -14.666 1.00 87.88 351 THR A N 1
ATOM 2810 C CA . THR A 1 351 ? 19.821 7.473 -13.220 1.00 87.88 351 THR A CA 1
ATOM 2811 C C . THR A 1 351 ? 19.713 8.849 -12.575 1.00 87.88 351 THR A C 1
ATOM 2813 O O . THR A 1 351 ? 19.281 8.949 -11.431 1.00 87.88 351 THR A O 1
ATOM 2816 N N . ALA A 1 352 ? 20.047 9.923 -13.294 1.00 83.81 352 ALA A N 1
ATOM 2817 C CA . ALA A 1 352 ? 19.853 11.282 -12.806 1.00 83.81 352 ALA A CA 1
ATOM 2818 C C . ALA A 1 352 ? 18.369 11.630 -12.604 1.00 83.81 352 ALA A C 1
ATOM 2820 O O . ALA A 1 352 ? 18.033 12.254 -11.596 1.00 83.81 352 ALA A O 1
ATOM 2821 N N . ASP A 1 353 ? 17.496 11.227 -13.529 1.00 82.38 353 ASP A N 1
ATOM 2822 C CA . ASP A 1 353 ? 16.051 11.441 -13.410 1.00 82.38 353 ASP A CA 1
ATOM 2823 C C . ASP A 1 353 ? 15.443 10.566 -12.305 1.00 82.38 353 ASP A C 1
ATOM 2825 O O . ASP A 1 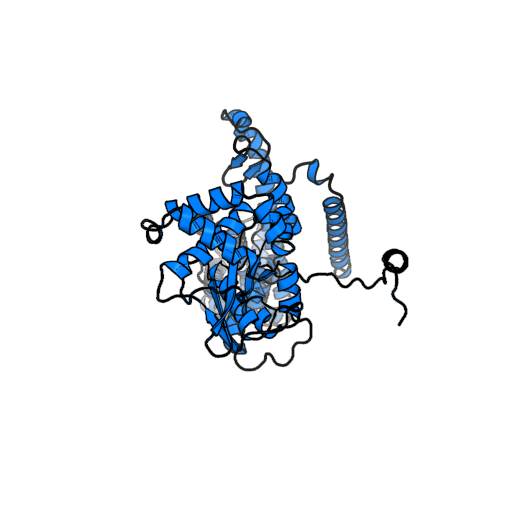353 ? 14.651 11.060 -11.503 1.00 82.38 353 ASP A O 1
ATOM 2829 N N . LEU A 1 354 ? 15.861 9.299 -12.201 1.00 81.94 354 LEU A N 1
ATOM 2830 C CA . LEU A 1 354 ? 15.445 8.395 -11.122 1.00 81.94 354 LEU A CA 1
ATOM 2831 C C . LEU A 1 354 ? 15.862 8.938 -9.751 1.00 81.94 354 LEU A C 1
ATOM 2833 O O . LEU A 1 354 ? 15.032 9.046 -8.853 1.00 81.94 354 LEU A O 1
ATOM 2837 N N . ALA A 1 355 ? 17.116 9.369 -9.597 1.00 79.38 355 ALA A N 1
ATOM 2838 C CA . ALA A 1 355 ? 17.591 9.972 -8.356 1.00 79.38 355 ALA A CA 1
ATOM 2839 C C . ALA A 1 355 ? 16.821 11.252 -8.009 1.00 79.38 355 ALA A C 1
ATOM 2841 O O . ALA A 1 355 ? 16.469 11.463 -6.850 1.00 79.38 355 ALA A O 1
ATOM 2842 N N . LEU A 1 356 ? 16.521 12.100 -8.998 1.00 75.88 356 LEU A N 1
ATOM 2843 C CA . LEU A 1 356 ? 15.749 13.316 -8.766 1.00 75.88 356 LEU A CA 1
ATOM 2844 C C . LEU A 1 356 ? 14.320 12.996 -8.303 1.00 75.88 356 LEU A C 1
ATOM 2846 O O . LEU A 1 356 ? 13.868 13.575 -7.321 1.00 75.88 356 LEU A O 1
ATOM 2850 N N . ASN A 1 357 ? 13.637 12.064 -8.968 1.00 76.00 357 ASN A N 1
ATOM 2851 C CA . ASN A 1 357 ? 12.264 11.673 -8.636 1.00 76.00 357 ASN A CA 1
ATOM 2852 C C . ASN A 1 357 ? 12.159 10.921 -7.301 1.00 76.00 357 ASN A C 1
ATOM 2854 O O . ASN A 1 357 ? 11.150 11.038 -6.608 1.00 76.00 357 ASN A O 1
ATOM 2858 N N . ASN A 1 358 ? 13.193 10.163 -6.931 1.00 76.25 358 ASN A N 1
ATOM 2859 C CA . ASN A 1 358 ? 13.192 9.374 -5.702 1.00 76.25 358 ASN A CA 1
ATOM 2860 C C . ASN A 1 358 ? 13.612 10.190 -4.477 1.00 76.25 358 ASN A C 1
ATOM 2862 O O . ASN A 1 358 ? 13.076 9.982 -3.393 1.00 76.25 358 ASN A O 1
ATOM 2866 N N . LEU A 1 359 ? 14.561 11.118 -4.628 1.00 71.75 359 LEU A N 1
ATOM 2867 C CA . LEU A 1 359 ? 15.114 11.887 -3.506 1.00 71.75 359 LEU A CA 1
ATOM 2868 C C . LEU A 1 359 ? 14.414 13.231 -3.285 1.00 71.75 359 LEU A C 1
ATOM 2870 O O . LEU A 1 359 ? 14.550 13.826 -2.216 1.00 71.75 359 LEU A O 1
ATOM 2874 N N . SER A 1 360 ? 13.690 13.738 -4.284 1.00 66.25 360 SER A N 1
ATOM 2875 C CA . SER A 1 360 ? 12.954 14.999 -4.192 1.00 66.25 360 SER A CA 1
ATOM 2876 C C . SER A 1 360 ? 11.455 14.746 -4.302 1.00 66.25 360 SER A C 1
ATOM 2878 O O . SER A 1 360 ? 10.992 14.088 -5.227 1.00 66.25 360 SER A O 1
ATOM 2880 N N . GLY A 1 361 ? 10.669 15.314 -3.383 1.00 60.56 361 GLY A N 1
ATOM 2881 C CA . GLY A 1 361 ? 9.215 15.349 -3.552 1.00 60.56 361 GLY A CA 1
ATOM 2882 C C . GLY A 1 361 ? 8.821 16.159 -4.795 1.00 60.56 361 GLY A C 1
ATOM 2883 O O . GLY A 1 361 ? 9.526 17.098 -5.171 1.00 60.56 361 GLY A O 1
ATOM 2884 N N . ASP A 1 362 ? 7.663 15.853 -5.387 1.00 55.31 362 ASP A N 1
ATOM 2885 C CA . ASP A 1 362 ? 7.150 16.412 -6.655 1.00 55.31 362 ASP A CA 1
ATOM 2886 C C . ASP A 1 362 ? 7.328 17.927 -6.842 1.00 55.31 362 ASP A C 1
ATOM 2888 O O . ASP A 1 362 ? 7.588 18.418 -7.944 1.00 55.31 362 ASP A O 1
ATOM 2892 N N . VAL A 1 363 ? 7.157 18.697 -5.766 1.00 46.12 363 VAL A N 1
ATOM 2893 C CA . VAL A 1 363 ? 7.295 20.159 -5.784 1.00 46.12 363 VAL A CA 1
ATOM 2894 C C . VAL A 1 363 ? 8.753 20.571 -5.988 1.00 46.12 363 VAL A C 1
ATOM 2896 O O . VAL A 1 363 ? 9.037 21.471 -6.779 1.00 46.12 363 VAL A O 1
ATOM 2899 N N . MET A 1 364 ? 9.683 19.901 -5.310 1.00 54.56 364 MET A N 1
ATOM 2900 C CA . MET A 1 364 ? 11.103 20.232 -5.344 1.00 54.56 364 MET A CA 1
ATOM 2901 C C . MET A 1 364 ? 11.759 19.754 -6.646 1.00 54.56 364 MET A C 1
ATOM 2903 O O . MET A 1 364 ? 12.541 20.495 -7.240 1.00 54.56 364 MET A O 1
ATOM 2907 N N . THR A 1 365 ? 11.331 18.606 -7.175 1.00 61.31 365 THR A N 1
ATOM 2908 C CA . THR A 1 365 ? 11.693 18.110 -8.516 1.00 61.31 365 THR A CA 1
ATOM 2909 C C . THR A 1 365 ? 11.378 19.150 -9.594 1.00 61.31 365 THR A C 1
ATOM 2911 O O . THR A 1 365 ? 12.253 19.527 -10.374 1.00 61.31 365 THR A O 1
ATOM 2914 N N . LYS A 1 366 ? 10.160 19.714 -9.585 1.00 58.22 366 LYS A N 1
ATOM 2915 C CA . LYS A 1 366 ? 9.731 20.749 -10.547 1.00 58.22 366 LYS A CA 1
ATOM 2916 C C . LYS A 1 366 ? 10.530 22.048 -10.431 1.00 58.22 366 LYS A C 1
ATOM 2918 O O . LYS A 1 366 ? 10.726 22.740 -11.430 1.00 58.22 366 LYS A O 1
ATOM 2923 N N . ILE A 1 367 ? 10.972 22.408 -9.228 1.00 52.84 367 ILE A N 1
ATOM 2924 C CA . ILE A 1 367 ? 11.800 23.600 -9.001 1.00 52.84 367 ILE A CA 1
ATOM 2925 C C . ILE A 1 367 ? 13.230 23.353 -9.502 1.00 52.84 367 ILE A C 1
ATOM 2927 O O . ILE A 1 367 ? 13.759 24.176 -10.247 1.00 52.84 367 ILE A O 1
ATOM 2931 N N . ILE A 1 368 ? 13.835 22.207 -9.173 1.00 59.94 368 ILE A N 1
ATOM 2932 C CA . ILE A 1 368 ? 15.185 21.842 -9.633 1.00 59.94 368 ILE A CA 1
ATOM 2933 C C . ILE A 1 368 ? 15.229 21.732 -11.160 1.00 59.94 368 ILE A C 1
ATOM 2935 O O . ILE A 1 368 ? 16.163 22.238 -11.780 1.00 59.94 368 ILE A O 1
ATOM 2939 N N . GLN A 1 369 ? 14.203 21.157 -11.790 1.00 64.88 369 GLN A N 1
ATOM 2940 C CA . GLN A 1 369 ? 14.096 21.079 -13.252 1.00 64.88 369 GLN A CA 1
ATOM 2941 C C . GLN A 1 369 ? 14.058 22.462 -13.916 1.00 64.88 369 GLN A C 1
ATOM 2943 O O . GLN A 1 369 ? 14.696 22.668 -14.942 1.00 64.88 369 GLN A O 1
ATOM 2948 N N . LYS A 1 370 ? 13.373 23.442 -13.312 1.00 58.69 370 LYS A N 1
ATOM 2949 C CA . LYS A 1 370 ? 13.330 24.819 -13.834 1.00 58.69 370 LYS A CA 1
ATOM 2950 C C . LYS A 1 370 ? 14.655 25.572 -13.689 1.00 58.69 370 LYS A C 1
ATOM 2952 O O . LYS A 1 370 ? 14.904 26.488 -14.466 1.00 58.69 370 LYS A O 1
ATOM 2957 N N . ILE A 1 371 ? 15.473 25.226 -12.694 1.00 52.62 371 ILE A N 1
ATOM 2958 C CA . ILE A 1 371 ? 16.701 25.962 -12.347 1.00 52.62 371 ILE A CA 1
ATOM 2959 C C . ILE A 1 371 ? 17.953 25.326 -12.969 1.00 52.62 371 ILE A C 1
ATOM 2961 O O . ILE A 1 371 ? 18.893 26.034 -13.313 1.00 52.62 371 ILE A O 1
ATOM 2965 N N . SER A 1 372 ? 17.990 24.001 -13.116 1.00 56.22 372 SER A N 1
ATOM 2966 C CA . SER A 1 372 ? 19.213 23.257 -13.460 1.00 56.22 372 SER A CA 1
ATOM 2967 C C . SER A 1 372 ? 19.613 23.293 -14.939 1.00 56.22 372 SER A C 1
ATOM 2969 O O . SER A 1 372 ? 20.634 22.706 -15.293 1.00 56.22 372 SER A O 1
ATOM 2971 N N . SER A 1 373 ? 18.846 23.954 -15.813 1.00 51.91 373 SER A N 1
ATOM 2972 C CA . SER A 1 373 ? 19.075 23.974 -17.273 1.00 51.91 373 SER A CA 1
ATOM 2973 C C . SER A 1 373 ? 19.126 22.581 -17.927 1.00 51.91 373 SER A C 1
ATOM 2975 O O . SER A 1 373 ? 19.486 22.467 -19.098 1.00 51.91 373 SER A O 1
ATOM 2977 N N . ARG A 1 374 ? 18.809 21.509 -17.186 1.00 58.19 374 ARG A N 1
ATOM 2978 C CA . ARG A 1 374 ? 18.748 20.140 -17.701 1.00 58.19 374 ARG A CA 1
ATOM 2979 C C . ARG A 1 374 ? 17.514 20.004 -18.584 1.00 58.19 374 ARG A C 1
ATOM 2981 O O . ARG A 1 374 ? 16.440 20.485 -18.225 1.00 58.19 374 ARG A O 1
ATOM 2988 N N . GLY A 1 375 ? 17.672 19.345 -19.731 1.00 60.19 375 GLY A N 1
ATOM 2989 C CA . GLY A 1 375 ? 16.538 18.980 -20.574 1.00 60.19 375 GLY A CA 1
ATOM 2990 C C . GLY A 1 375 ? 15.555 18.131 -19.773 1.00 60.19 375 GLY A C 1
ATOM 2991 O O . GLY A 1 375 ? 15.957 17.169 -19.124 1.00 60.19 375 GLY A O 1
ATOM 2992 N N . VAL A 1 376 ? 14.278 18.510 -19.781 1.00 66.44 376 VAL A N 1
ATOM 2993 C CA . VAL A 1 376 ? 13.202 17.638 -19.304 1.00 66.44 376 VAL A CA 1
ATOM 2994 C C . VAL A 1 376 ? 12.826 16.754 -20.481 1.00 66.44 376 VAL A C 1
ATOM 2996 O O . VAL A 1 376 ? 12.207 17.232 -21.430 1.00 66.44 376 VAL A O 1
ATOM 2999 N N . TYR A 1 377 ? 13.234 15.490 -20.431 1.00 79.62 377 TYR A N 1
ATOM 3000 C CA . TYR A 1 377 ? 12.948 14.524 -21.486 1.00 79.62 377 TYR A CA 1
ATOM 3001 C C . TYR A 1 377 ? 11.633 13.808 -21.187 1.00 79.62 377 TYR A C 1
ATOM 3003 O O . TYR A 1 377 ? 11.407 13.332 -20.075 1.00 79.62 377 TYR A O 1
ATOM 3011 N N . LYS A 1 378 ? 10.752 13.727 -22.180 1.00 76.06 378 LYS A N 1
ATOM 3012 C CA . LYS A 1 378 ? 9.433 13.097 -22.055 1.00 76.06 378 LYS A CA 1
ATOM 3013 C C . LYS A 1 378 ? 9.522 11.577 -22.013 1.00 76.06 378 LYS A C 1
ATOM 3015 O O . LYS A 1 378 ? 8.633 10.937 -21.463 1.00 76.06 378 LYS A O 1
ATOM 3020 N N . ASN A 1 379 ? 10.542 11.006 -22.647 1.00 85.25 379 ASN A N 1
ATOM 3021 C CA . ASN A 1 379 ? 10.753 9.568 -22.752 1.00 85.25 379 ASN A CA 1
ATOM 3022 C C . ASN A 1 379 ? 12.217 9.244 -23.093 1.00 85.25 379 ASN A C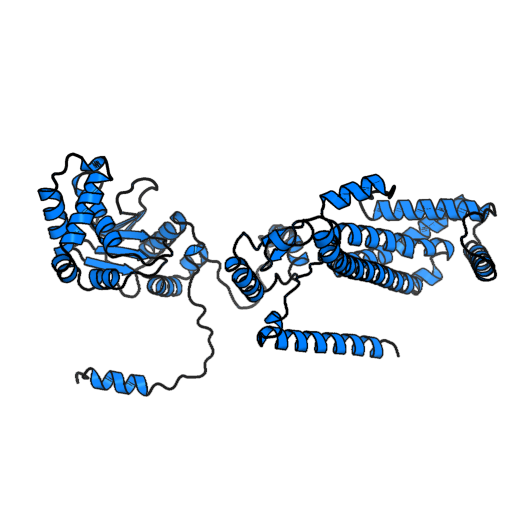 1
ATOM 3024 O O . ASN A 1 379 ? 13.018 10.129 -23.402 1.00 85.25 379 ASN A O 1
ATOM 3028 N N . ASP A 1 380 ? 12.546 7.955 -23.060 1.00 88.69 380 ASP A N 1
ATOM 3029 C CA . ASP A 1 380 ? 13.888 7.444 -23.347 1.00 88.69 380 ASP A CA 1
ATOM 3030 C C . ASP A 1 380 ? 14.344 7.692 -24.787 1.00 88.69 380 ASP A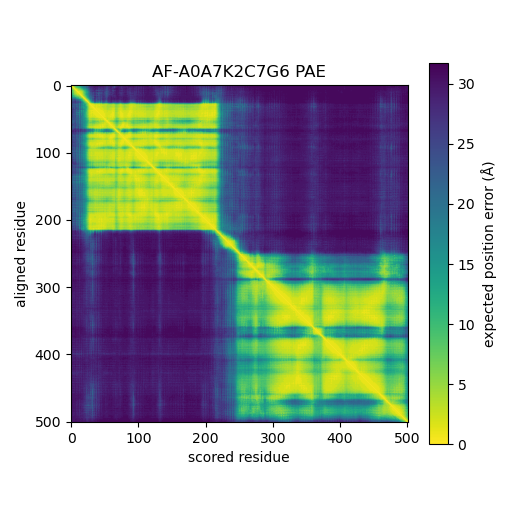 C 1
ATOM 3032 O O . ASP A 1 380 ? 15.528 7.931 -25.023 1.00 88.69 380 ASP A O 1
ATOM 3036 N N . ALA A 1 381 ? 13.419 7.731 -25.750 1.00 89.62 381 ALA A N 1
ATOM 3037 C CA . ALA A 1 381 ? 13.756 8.063 -27.130 1.00 89.62 381 ALA A CA 1
ATOM 3038 C C . ALA A 1 381 ? 14.280 9.502 -27.248 1.00 89.62 381 ALA A C 1
ATOM 3040 O O . ALA A 1 381 ? 15.293 9.724 -27.905 1.00 89.62 381 ALA A O 1
ATOM 3041 N N . GLU A 1 382 ? 13.659 10.458 -26.551 1.00 90.69 382 GLU A N 1
ATOM 3042 C CA . GLU A 1 382 ? 14.114 11.852 -26.509 1.00 90.69 382 GLU A CA 1
ATOM 3043 C C . GLU A 1 382 ? 15.461 11.989 -25.779 1.00 90.69 382 GLU A C 1
ATOM 3045 O O . GLU A 1 382 ? 16.326 12.746 -26.224 1.00 90.69 382 GLU A O 1
ATOM 3050 N N . ARG A 1 383 ? 15.688 11.213 -24.705 1.00 91.75 383 ARG A N 1
ATOM 3051 C CA . ARG A 1 383 ? 17.002 11.138 -24.033 1.00 91.75 383 ARG A CA 1
ATOM 3052 C C . ARG A 1 383 ? 18.078 10.638 -24.992 1.00 91.75 383 ARG A C 1
ATOM 3054 O O . ARG A 1 383 ? 19.155 11.225 -25.081 1.00 91.75 383 ARG A O 1
ATOM 3061 N N . LEU A 1 384 ? 17.793 9.562 -25.721 1.00 94.12 384 LEU A N 1
ATOM 3062 C CA . LEU A 1 384 ? 18.731 8.973 -26.669 1.00 94.12 384 LEU A CA 1
ATOM 3063 C C . LEU A 1 384 ? 18.972 9.883 -27.877 1.00 94.12 384 LEU A C 1
ATOM 3065 O O . LEU A 1 384 ? 20.112 9.997 -28.323 1.00 94.12 384 LEU A O 1
ATOM 3069 N N . ASP A 1 385 ? 17.939 10.563 -28.376 1.00 93.38 385 ASP A N 1
ATOM 3070 C CA . ASP A 1 385 ? 18.056 11.576 -29.428 1.00 93.38 385 ASP A CA 1
ATOM 3071 C C . ASP A 1 385 ? 18.970 12.715 -28.982 1.00 93.38 385 ASP A C 1
ATOM 3073 O O . ASP A 1 385 ? 19.892 13.086 -29.711 1.00 93.38 385 ASP A O 1
ATOM 3077 N N . PHE A 1 386 ? 18.777 13.213 -27.758 1.00 93.12 386 PHE A N 1
ATOM 3078 C CA . PHE A 1 386 ? 19.639 14.231 -27.172 1.00 93.12 386 PHE A CA 1
ATOM 3079 C C . PHE A 1 386 ? 21.092 13.754 -27.065 1.00 93.12 386 PHE A C 1
ATOM 3081 O O . PHE A 1 386 ? 22.006 14.467 -27.478 1.00 93.12 386 PHE A O 1
ATOM 3088 N N . VAL A 1 387 ? 21.331 12.533 -26.575 1.00 95.19 387 VAL A N 1
ATOM 3089 C CA . VAL A 1 387 ? 22.688 11.966 -26.491 1.00 95.19 387 VAL A CA 1
ATOM 3090 C C . VAL A 1 387 ? 23.302 11.791 -27.879 1.00 95.19 387 VAL A C 1
ATOM 3092 O O . VAL A 1 387 ? 24.462 12.147 -28.077 1.00 95.19 387 VAL A O 1
ATOM 3095 N N . CYS A 1 388 ? 22.542 11.302 -28.861 1.00 95.81 388 CYS A N 1
ATOM 3096 C CA . CYS A 1 388 ? 23.004 11.180 -30.242 1.00 95.81 388 CYS A CA 1
ATOM 3097 C C . CYS A 1 388 ? 23.344 12.549 -30.837 1.00 95.81 388 CYS A C 1
ATOM 3099 O O . CYS A 1 388 ? 24.350 12.676 -31.536 1.00 95.81 388 CYS A O 1
ATOM 3101 N N . GLN A 1 389 ? 22.543 13.577 -30.550 1.00 95.06 389 GLN A N 1
ATOM 3102 C CA . GLN A 1 389 ? 22.809 14.947 -30.973 1.00 95.06 389 GLN A CA 1
ATOM 3103 C C . GLN A 1 389 ? 24.097 15.473 -30.334 1.00 95.06 389 GLN A C 1
ATOM 3105 O O . GLN A 1 389 ? 24.975 15.937 -31.058 1.00 95.06 389 GLN A O 1
ATOM 3110 N N . GLN A 1 390 ? 24.253 15.340 -29.015 1.00 93.75 390 GLN A N 1
ATOM 3111 C CA . GLN A 1 390 ? 25.462 15.765 -28.302 1.00 93.75 390 GLN A CA 1
ATOM 3112 C C . GLN A 1 390 ? 26.710 15.034 -28.809 1.00 93.75 390 GLN A C 1
ATOM 3114 O O . GLN A 1 390 ? 27.738 15.661 -29.061 1.00 93.75 390 GLN A O 1
ATOM 3119 N N . LEU A 1 391 ? 26.613 13.723 -29.039 1.00 95.12 391 LEU A N 1
ATOM 3120 C CA . LEU A 1 391 ? 27.705 12.924 -29.587 1.00 95.12 391 LEU A CA 1
ATOM 3121 C C . LEU A 1 391 ? 28.029 13.319 -31.035 1.00 95.12 391 LEU A C 1
ATOM 3123 O O . LEU A 1 391 ? 29.196 13.346 -31.421 1.00 95.12 391 LEU A O 1
ATOM 3127 N N . THR A 1 392 ? 27.019 13.676 -31.832 1.00 96.19 392 THR A N 1
ATOM 3128 C CA . THR A 1 392 ? 27.212 14.186 -33.197 1.00 96.19 392 THR A CA 1
ATOM 3129 C C . THR A 1 392 ? 27.920 15.539 -33.174 1.00 96.19 392 THR A C 1
ATOM 3131 O O . THR A 1 392 ? 28.921 15.709 -33.861 1.00 96.19 392 THR A O 1
ATOM 3134 N N . GLU A 1 393 ? 27.455 16.488 -32.358 1.00 94.94 393 GLU A N 1
ATOM 3135 C CA . GLU A 1 393 ? 28.084 17.805 -32.183 1.00 94.94 393 GLU A CA 1
ATOM 3136 C C . GLU A 1 393 ? 29.539 17.667 -31.711 1.00 94.94 393 GLU A C 1
ATOM 3138 O O . GLU A 1 393 ? 30.443 18.329 -32.226 1.00 94.94 393 GLU A O 1
ATOM 3143 N N . GLN A 1 394 ? 29.788 16.756 -30.769 1.00 94.19 394 GLN A N 1
ATOM 3144 C CA . GLN A 1 394 ? 31.126 16.427 -30.291 1.00 94.19 394 GLN A CA 1
ATOM 3145 C C . GLN A 1 394 ? 32.000 15.814 -31.396 1.00 94.19 394 GLN A C 1
ATOM 3147 O O . GLN A 1 394 ? 33.149 16.222 -31.558 1.00 94.19 394 GLN A O 1
ATOM 3152 N N . GLY A 1 395 ? 31.465 14.874 -32.178 1.00 95.19 395 GLY A N 1
ATOM 3153 C CA . GLY A 1 395 ? 32.181 14.244 -33.286 1.00 95.19 395 GLY A CA 1
ATOM 3154 C C . GLY A 1 395 ? 32.535 15.229 -34.398 1.00 95.19 395 GLY A C 1
ATOM 3155 O O . GLY A 1 395 ? 33.671 15.222 -34.862 1.00 95.19 395 GLY A O 1
ATOM 3156 N N . ILE A 1 396 ? 31.621 16.138 -34.757 1.00 95.38 396 ILE A N 1
ATOM 3157 C CA . ILE A 1 396 ? 31.874 17.219 -35.726 1.00 95.38 396 ILE A CA 1
ATOM 3158 C C . ILE A 1 396 ? 33.038 18.096 -35.254 1.00 95.38 396 ILE A C 1
ATOM 3160 O O . ILE A 1 396 ? 33.944 18.406 -36.027 1.00 95.38 396 ILE A O 1
ATOM 3164 N N . ARG A 1 397 ? 33.067 18.457 -33.965 1.00 94.19 397 ARG A N 1
ATOM 3165 C CA . ARG A 1 397 ? 34.192 19.213 -33.396 1.00 94.19 397 ARG A CA 1
ATOM 3166 C C . ARG A 1 397 ? 35.509 18.453 -33.530 1.00 94.19 397 ARG A C 1
ATOM 3168 O O . ARG A 1 397 ? 36.501 19.035 -33.957 1.00 94.19 397 ARG A O 1
ATOM 3175 N N . TYR A 1 398 ? 35.521 17.156 -33.234 1.00 94.62 398 TYR A N 1
ATOM 3176 C CA . TYR A 1 398 ? 36.733 16.342 -33.353 1.00 94.62 398 TYR A CA 1
ATOM 3177 C C . TYR A 1 398 ? 37.212 16.165 -34.796 1.00 94.62 398 TYR A C 1
ATOM 3179 O O . TYR A 1 398 ? 38.418 16.231 -35.027 1.00 94.62 398 TYR A O 1
ATOM 3187 N N . LEU A 1 399 ? 36.303 16.022 -35.766 1.00 92.88 399 LEU A N 1
ATOM 3188 C CA . LEU A 1 399 ? 36.647 16.011 -37.195 1.00 92.88 399 LEU A CA 1
ATOM 3189 C C . LEU A 1 399 ? 37.287 17.337 -37.639 1.00 92.88 399 LEU A C 1
ATOM 3191 O O . LEU A 1 399 ? 38.214 17.340 -38.445 1.00 92.88 399 LEU A O 1
ATOM 3195 N N . ASN A 1 400 ? 36.869 18.452 -37.035 1.00 92.44 400 ASN A N 1
ATOM 3196 C CA . ASN A 1 400 ? 37.447 19.780 -37.248 1.00 92.44 400 ASN A CA 1
ATOM 3197 C C . ASN A 1 400 ? 38.701 20.064 -36.392 1.00 92.44 400 ASN A C 1
ATOM 3199 O O . ASN A 1 400 ? 39.150 21.206 -36.322 1.00 92.44 400 ASN A O 1
ATOM 3203 N N . ASN A 1 401 ? 39.283 19.045 -35.743 1.00 90.62 401 ASN A N 1
ATOM 3204 C CA . ASN A 1 401 ? 40.417 19.159 -34.813 1.00 90.62 401 ASN A CA 1
ATOM 3205 C C . ASN A 1 401 ? 40.173 20.096 -33.610 1.00 90.62 401 ASN A C 1
ATOM 3207 O O . ASN A 1 401 ? 41.121 20.569 -32.979 1.00 90.62 401 ASN A O 1
ATOM 3211 N N . ASP A 1 402 ? 38.912 20.344 -33.251 1.00 92.75 402 ASP A N 1
ATOM 3212 C CA . ASP A 1 402 ? 38.542 21.147 -32.090 1.00 92.75 402 ASP A CA 1
ATOM 3213 C C . ASP A 1 402 ? 38.400 20.282 -30.825 1.00 92.75 402 ASP A C 1
ATOM 3215 O O . ASP A 1 402 ? 37.334 19.758 -30.476 1.00 92.75 402 ASP A O 1
ATOM 3219 N N . PHE A 1 403 ? 39.489 20.212 -30.062 1.00 90.88 403 PHE A N 1
ATOM 3220 C CA . PHE A 1 403 ? 39.553 19.515 -28.776 1.00 90.88 403 PHE A CA 1
ATOM 3221 C C . PHE A 1 403 ? 39.397 20.442 -27.558 1.00 90.88 403 PHE A C 1
ATOM 3223 O O . PHE A 1 403 ? 39.614 20.002 -26.433 1.00 90.88 403 PHE A O 1
ATOM 3230 N N . SER A 1 404 ? 38.977 21.699 -27.746 1.00 89.31 404 SER A N 1
ATOM 3231 C CA . SER A 1 404 ? 38.935 22.716 -26.675 1.00 89.31 404 SER A CA 1
ATOM 3232 C C . SER A 1 404 ? 38.066 22.353 -25.462 1.00 89.31 404 SER A C 1
ATOM 3234 O O . SER A 1 404 ? 38.338 22.813 -24.359 1.00 89.31 404 SER A O 1
ATOM 3236 N N . LYS A 1 405 ? 37.038 21.509 -25.634 1.00 88.06 405 LYS A N 1
ATOM 3237 C CA . LYS A 1 405 ? 36.185 21.028 -24.529 1.00 88.06 405 LYS A CA 1
ATOM 3238 C C . LYS A 1 405 ? 36.657 19.725 -23.868 1.00 88.06 405 LYS A C 1
ATOM 3240 O O . LYS A 1 405 ? 35.930 19.173 -23.045 1.00 88.06 405 LYS A O 1
ATOM 3245 N N . VAL A 1 406 ? 37.820 19.184 -24.234 1.00 87.25 406 VAL A N 1
ATOM 3246 C CA . VAL A 1 406 ? 38.364 17.990 -23.569 1.00 87.25 406 VAL A CA 1
ATOM 3247 C C . VAL A 1 406 ? 38.978 18.409 -22.234 1.00 87.25 406 VAL A C 1
ATOM 3249 O O . VAL A 1 406 ? 39.954 19.147 -22.198 1.00 87.25 406 VAL A O 1
ATOM 3252 N N . VAL A 1 407 ? 38.395 17.936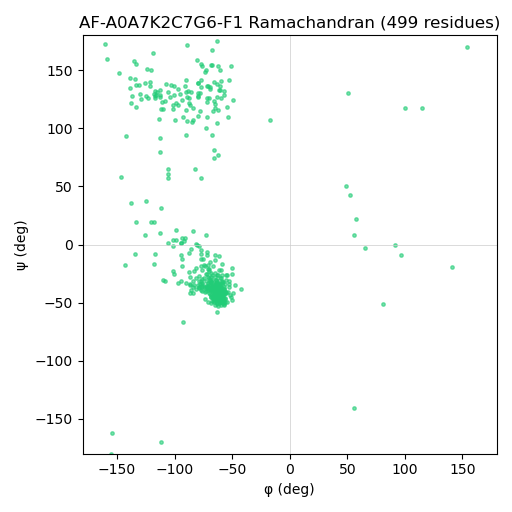 -21.132 1.00 86.50 407 VAL A N 1
ATOM 3253 C CA . VAL A 1 407 ? 38.830 18.284 -19.771 1.00 86.50 407 VAL A CA 1
ATOM 3254 C C . VAL A 1 407 ? 39.959 17.361 -19.304 1.00 86.50 407 VAL A C 1
ATOM 3256 O O . VAL A 1 407 ? 39.833 16.132 -19.372 1.00 86.50 407 VAL A O 1
ATOM 3259 N N . GLY A 1 408 ? 41.032 17.935 -18.767 1.00 85.94 408 GLY A N 1
ATOM 3260 C CA . GLY A 1 408 ? 42.161 17.227 -18.162 1.00 85.94 408 GLY A CA 1
ATOM 3261 C C . GLY A 1 408 ? 43.443 18.054 -18.229 1.00 85.94 408 GLY A C 1
ATOM 3262 O O . GLY A 1 408 ? 43.491 19.055 -18.937 1.00 85.94 408 GLY A O 1
ATOM 3263 N N . GLU A 1 409 ? 44.482 17.609 -17.529 1.00 88.94 409 GLU A N 1
ATOM 3264 C CA . GLU A 1 409 ? 45.815 18.223 -17.543 1.00 88.94 409 GLU A CA 1
ATOM 3265 C C . GLU A 1 409 ? 46.895 17.136 -17.663 1.00 88.94 409 GLU A C 1
ATOM 3267 O O . GLU A 1 409 ? 46.647 15.968 -17.344 1.00 88.94 409 GLU A O 1
ATOM 3272 N N . GLY A 1 410 ? 48.083 17.518 -18.143 1.00 91.19 410 GLY A N 1
ATOM 3273 C CA . GLY A 1 410 ? 49.254 16.639 -18.236 1.00 91.19 410 GLY A CA 1
ATOM 3274 C C . GLY A 1 410 ? 49.012 15.348 -19.028 1.00 91.19 410 GLY A C 1
ATOM 3275 O O . GLY A 1 410 ? 48.300 15.336 -20.034 1.00 91.19 410 GLY A O 1
ATOM 3276 N N . GLU A 1 411 ? 49.585 14.245 -18.543 1.00 91.81 411 GLU A N 1
ATOM 3277 C CA . GLU A 1 411 ? 49.532 12.919 -19.183 1.00 91.81 411 GLU A CA 1
ATOM 3278 C C . GLU A 1 411 ? 48.097 12.405 -19.402 1.00 91.81 411 GLU A C 1
ATOM 3280 O O . GLU A 1 411 ? 47.807 11.739 -20.398 1.00 91.81 411 GLU A O 1
ATOM 3285 N N . LEU A 1 412 ? 47.156 12.755 -18.515 1.00 88.69 412 LEU A N 1
ATOM 3286 C CA . LEU A 1 412 ? 45.754 12.348 -18.647 1.00 88.69 412 LEU A CA 1
ATOM 3287 C C . LEU A 1 412 ? 45.080 13.010 -19.857 1.00 88.69 412 LEU A C 1
ATOM 3289 O O . LEU A 1 412 ? 44.273 12.373 -20.540 1.00 88.69 412 LEU A O 1
ATOM 3293 N N . LEU A 1 413 ? 45.390 14.282 -20.129 1.00 90.38 413 LEU A N 1
ATOM 3294 C CA . LEU A 1 413 ? 44.870 14.979 -21.306 1.00 90.38 413 LEU A CA 1
ATOM 3295 C C . LEU A 1 413 ? 45.434 14.363 -22.590 1.00 90.38 413 LEU A C 1
ATOM 3297 O O . LEU A 1 413 ? 44.675 14.095 -23.523 1.00 90.38 413 LEU A O 1
ATOM 3301 N N . GLU A 1 414 ? 46.736 14.078 -22.622 1.00 91.62 414 GLU A N 1
ATOM 3302 C CA . GLU A 1 414 ? 47.390 13.435 -23.767 1.00 91.62 414 GLU A CA 1
ATOM 3303 C C . GLU A 1 414 ? 46.781 12.063 -24.076 1.00 91.62 414 GLU A C 1
ATOM 3305 O O . GLU A 1 414 ? 46.438 11.777 -25.229 1.00 91.62 414 GLU A O 1
ATOM 3310 N N . LEU A 1 415 ? 46.549 11.249 -23.040 1.00 91.75 415 LEU A N 1
ATOM 3311 C CA . LEU A 1 415 ? 45.890 9.953 -23.167 1.00 91.75 415 LEU A CA 1
ATOM 3312 C C . LEU A 1 415 ? 44.470 10.089 -23.738 1.00 91.75 415 LEU A C 1
ATOM 3314 O O . LEU A 1 415 ? 44.117 9.379 -24.684 1.00 91.75 415 LEU A O 1
ATOM 3318 N N . LYS A 1 416 ? 43.658 11.022 -23.218 1.00 90.25 416 LYS A N 1
ATOM 3319 C CA . LYS A 1 416 ? 42.296 11.272 -23.727 1.00 90.25 416 LYS A CA 1
ATOM 3320 C C . LYS A 1 416 ? 42.309 11.678 -25.199 1.00 90.25 416 LYS A C 1
ATOM 3322 O O . LYS A 1 416 ? 41.523 11.148 -25.981 1.00 90.25 416 LYS A O 1
ATOM 3327 N N . LEU A 1 417 ? 43.214 12.572 -25.599 1.00 91.81 417 LEU A N 1
ATOM 3328 C CA . LEU A 1 417 ? 43.344 13.004 -26.993 1.00 91.81 417 LEU A CA 1
ATOM 3329 C C . LEU A 1 417 ? 43.760 11.849 -27.912 1.00 91.81 417 LEU A C 1
ATOM 3331 O O . LEU A 1 417 ? 43.211 11.709 -29.007 1.00 91.81 417 LEU A O 1
ATOM 3335 N N . ALA A 1 418 ? 44.692 10.999 -27.473 1.00 91.94 418 ALA A N 1
ATOM 3336 C CA . ALA A 1 418 ? 45.102 9.815 -28.223 1.00 91.94 418 ALA A CA 1
ATOM 3337 C C . ALA A 1 418 ? 43.940 8.823 -28.414 1.00 91.94 418 ALA A C 1
ATOM 3339 O O . ALA A 1 418 ? 43.740 8.308 -29.518 1.00 91.94 418 ALA A O 1
ATOM 3340 N N . LEU A 1 419 ? 43.138 8.595 -27.369 1.00 90.44 419 LEU A N 1
ATOM 3341 C CA . LEU A 1 419 ? 41.945 7.746 -27.430 1.00 90.44 419 LEU A CA 1
ATOM 3342 C C . LEU A 1 419 ? 40.871 8.330 -28.353 1.00 90.44 419 LEU A C 1
ATOM 3344 O O . LEU A 1 419 ? 40.334 7.600 -29.185 1.00 90.44 419 LEU A O 1
ATOM 3348 N N . ILE A 1 420 ? 40.603 9.638 -28.276 1.00 91.38 420 ILE A N 1
ATOM 3349 C CA . ILE A 1 420 ? 39.634 10.309 -29.154 1.00 91.38 420 ILE A CA 1
ATOM 3350 C C . ILE A 1 420 ? 40.047 10.152 -30.620 1.00 91.38 420 ILE A C 1
ATOM 3352 O O . ILE A 1 420 ? 39.234 9.706 -31.430 1.00 91.38 420 ILE A O 1
ATOM 3356 N N . LYS A 1 421 ? 41.314 10.435 -30.956 1.00 90.25 421 LYS A N 1
ATOM 3357 C CA . LYS A 1 421 ? 41.841 10.285 -32.324 1.00 90.25 421 LYS A CA 1
ATOM 3358 C C . LYS A 1 421 ? 41.684 8.860 -32.853 1.00 90.25 421 LYS A C 1
ATOM 3360 O O . LYS A 1 421 ? 41.309 8.679 -34.007 1.00 90.25 421 LYS A O 1
ATOM 3365 N N . LYS A 1 422 ? 41.918 7.847 -32.012 1.00 90.38 422 LYS A N 1
ATOM 3366 C CA . LYS A 1 422 ? 41.654 6.445 -32.372 1.00 90.38 422 LYS A CA 1
ATOM 3367 C C . LYS A 1 422 ? 40.160 6.159 -32.534 1.00 90.38 422 LYS A C 1
ATOM 3369 O O . LYS A 1 422 ? 39.789 5.407 -33.425 1.00 90.38 422 LYS A O 1
ATOM 3374 N N . SER A 1 423 ? 39.308 6.753 -31.701 1.00 88.25 423 SER A N 1
ATOM 3375 C CA . SER A 1 423 ? 37.865 6.492 -31.712 1.00 88.25 423 SER A CA 1
ATOM 3376 C C . SER A 1 423 ? 37.149 7.011 -32.960 1.00 88.25 423 SER A C 1
ATOM 3378 O O . SER A 1 423 ? 36.145 6.419 -33.337 1.00 88.25 423 SER A O 1
ATOM 3380 N N . ILE A 1 424 ? 37.661 8.071 -33.600 1.00 91.94 424 ILE A N 1
ATOM 3381 C CA . ILE A 1 424 ? 37.117 8.651 -34.844 1.00 91.94 424 ILE A CA 1
ATOM 3382 C C . ILE A 1 424 ? 37.792 8.107 -36.112 1.00 91.94 424 ILE A C 1
ATOM 3384 O O . ILE A 1 424 ? 37.483 8.545 -37.218 1.00 91.94 424 ILE A O 1
ATOM 3388 N N . LEU A 1 425 ? 38.744 7.182 -35.973 1.00 89.12 425 LEU A N 1
ATOM 3389 C CA . LEU A 1 425 ? 39.479 6.639 -37.108 1.00 89.12 425 LEU A CA 1
ATOM 3390 C C . LEU A 1 425 ? 38.526 5.893 -38.050 1.00 89.12 425 LEU A C 1
ATOM 3392 O O . LEU A 1 425 ? 37.809 4.999 -37.622 1.00 89.12 425 LEU A O 1
ATOM 3396 N N . GLY A 1 426 ? 38.548 6.248 -39.335 1.00 88.00 426 GLY A N 1
ATOM 3397 C CA . GLY A 1 426 ? 37.651 5.677 -40.343 1.00 88.00 426 GLY A CA 1
ATOM 3398 C C . GLY A 1 426 ? 36.402 6.514 -40.627 1.00 88.00 426 GLY A C 1
ATOM 3399 O O . GLY A 1 426 ? 35.744 6.236 -41.623 1.00 88.00 426 GLY A O 1
ATOM 3400 N N . ILE A 1 427 ? 36.133 7.558 -39.832 1.00 94.81 427 ILE A N 1
ATOM 3401 C CA . ILE A 1 427 ? 35.069 8.538 -40.087 1.00 94.81 427 ILE A CA 1
ATOM 3402 C C . ILE A 1 427 ? 35.597 9.614 -41.042 1.00 94.81 427 ILE A C 1
ATOM 3404 O O . ILE A 1 427 ? 36.557 10.312 -40.714 1.00 94.81 427 ILE A O 1
ATOM 3408 N N . LYS A 1 428 ? 34.998 9.743 -42.229 1.00 91.69 428 LYS A N 1
ATOM 3409 C CA . LYS A 1 428 ? 35.501 10.635 -43.294 1.00 91.69 428 LYS A CA 1
ATOM 3410 C C . LYS A 1 428 ? 34.992 12.067 -43.192 1.00 91.69 428 LYS A C 1
ATOM 3412 O O . LYS A 1 428 ? 35.743 13.006 -43.436 1.00 91.69 428 LYS A O 1
ATOM 3417 N N . ASP A 1 429 ? 33.713 12.218 -42.882 1.00 94.44 429 ASP A N 1
ATOM 3418 C CA . ASP A 1 429 ? 33.008 13.495 -42.880 1.00 94.44 429 ASP A CA 1
ATOM 3419 C C . ASP A 1 429 ? 31.799 13.455 -41.930 1.00 94.44 429 ASP A C 1
ATOM 3421 O O . ASP A 1 429 ? 31.527 12.453 -41.260 1.00 94.44 429 ASP A O 1
ATOM 3425 N N . GLU A 1 430 ? 31.069 14.568 -41.844 1.00 95.25 430 GLU A N 1
ATOM 3426 C CA . GLU A 1 430 ? 29.899 14.682 -40.970 1.00 95.25 430 GLU A CA 1
ATOM 3427 C C . GLU A 1 430 ? 28.750 13.734 -41.357 1.00 95.25 430 GLU A C 1
ATOM 3429 O O . GLU A 1 430 ? 27.996 13.298 -40.485 1.00 95.25 430 GLU A O 1
ATOM 3434 N N . ASN A 1 431 ? 28.591 13.398 -42.642 1.00 95.75 431 ASN A N 1
ATOM 3435 C CA . ASN A 1 431 ? 27.539 12.483 -43.090 1.00 95.75 431 ASN A CA 1
ATOM 3436 C C . ASN A 1 431 ? 27.867 11.041 -42.692 1.00 95.75 431 ASN A C 1
ATOM 3438 O O . ASN A 1 431 ? 26.986 10.303 -42.239 1.00 95.75 431 ASN A O 1
ATOM 3442 N N . ASP A 1 432 ? 29.137 10.657 -42.812 1.00 96.31 432 ASP A N 1
ATOM 3443 C CA . ASP A 1 432 ? 29.654 9.373 -42.347 1.00 96.31 432 ASP A CA 1
ATOM 3444 C C . ASP A 1 432 ? 29.488 9.237 -40.826 1.00 96.31 432 ASP A C 1
ATOM 3446 O O . ASP A 1 432 ? 28.937 8.251 -40.337 1.00 96.31 432 ASP A O 1
ATOM 3450 N N . LEU A 1 433 ? 29.817 10.292 -40.069 1.00 96.75 433 LEU A N 1
ATOM 3451 C CA . LEU A 1 433 ? 29.587 10.354 -38.623 1.00 96.75 433 LEU A CA 1
ATOM 3452 C C . LEU A 1 433 ? 28.115 10.124 -38.255 1.00 96.75 433 LEU A C 1
ATOM 3454 O O . LEU A 1 433 ? 27.812 9.299 -37.390 1.00 96.75 433 LEU A O 1
ATOM 3458 N N . ARG A 1 434 ? 27.188 10.833 -38.911 1.00 96.62 434 ARG A N 1
ATOM 3459 C CA . ARG A 1 434 ? 25.742 10.677 -38.673 1.00 96.62 434 ARG A CA 1
ATOM 3460 C C . ARG A 1 434 ? 25.269 9.266 -39.004 1.00 96.62 434 ARG A C 1
ATOM 3462 O O . ARG A 1 434 ? 24.454 8.713 -38.269 1.00 96.62 434 ARG A O 1
ATOM 3469 N N . THR A 1 435 ? 25.801 8.670 -40.069 1.00 96.94 435 THR A N 1
ATOM 3470 C CA . THR A 1 435 ? 25.492 7.290 -40.469 1.00 96.94 435 THR A CA 1
ATOM 3471 C C . THR A 1 435 ? 25.991 6.291 -39.431 1.00 96.94 435 THR A C 1
ATOM 3473 O O . THR A 1 435 ? 25.254 5.389 -39.039 1.00 96.94 435 THR A O 1
ATOM 3476 N N . ILE A 1 436 ? 27.209 6.482 -38.925 1.00 96.56 436 ILE A N 1
ATOM 3477 C CA . ILE A 1 436 ? 27.807 5.657 -37.876 1.00 96.56 436 ILE A CA 1
ATOM 3478 C C . ILE A 1 436 ? 27.022 5.753 -36.569 1.00 96.56 436 ILE A C 1
ATOM 3480 O O . ILE A 1 436 ? 26.754 4.727 -35.948 1.00 96.56 436 ILE A O 1
ATOM 3484 N N . ILE A 1 437 ? 26.632 6.960 -36.155 1.00 96.94 437 ILE A N 1
ATOM 3485 C CA . ILE A 1 437 ? 25.823 7.161 -34.948 1.00 96.94 437 ILE A CA 1
ATOM 3486 C C . ILE A 1 437 ? 24.442 6.536 -35.132 1.00 96.94 437 ILE A C 1
ATOM 3488 O O . ILE A 1 437 ? 23.980 5.840 -34.234 1.00 96.94 437 ILE A O 1
ATOM 3492 N N . LYS A 1 438 ? 23.808 6.707 -36.298 1.00 96.88 438 LYS A N 1
ATOM 3493 C CA . LYS A 1 438 ? 22.514 6.087 -36.604 1.00 96.88 438 LYS A CA 1
ATOM 3494 C C . LYS A 1 438 ? 22.593 4.560 -36.555 1.00 96.88 438 LYS A C 1
ATOM 3496 O O . LYS A 1 438 ? 21.809 3.941 -35.847 1.00 96.88 438 LYS A O 1
ATOM 3501 N N . LYS A 1 439 ? 23.571 3.958 -37.236 1.00 96.19 439 LYS A N 1
ATOM 3502 C CA . LYS A 1 439 ? 23.782 2.504 -37.221 1.00 96.19 439 LYS A CA 1
ATOM 3503 C C . LYS A 1 439 ? 24.127 2.000 -35.819 1.00 96.19 439 LYS A C 1
ATOM 3505 O O . LYS A 1 439 ? 23.639 0.965 -35.387 1.00 96.19 439 LYS A O 1
ATOM 3510 N N . GLY A 1 440 ? 24.966 2.739 -35.096 1.00 96.38 440 GLY A N 1
ATOM 3511 C CA . GLY A 1 440 ? 25.315 2.420 -33.718 1.00 96.38 440 GLY A CA 1
ATOM 3512 C C . GLY A 1 440 ? 24.097 2.451 -32.806 1.00 96.38 440 GLY A C 1
ATOM 3513 O O . GLY A 1 440 ? 23.904 1.515 -32.045 1.00 96.38 440 GLY A O 1
ATOM 3514 N N . ARG A 1 441 ? 23.239 3.465 -32.939 1.00 96.75 441 ARG A N 1
ATOM 3515 C CA . ARG A 1 441 ? 21.952 3.537 -32.245 1.00 96.75 441 ARG A CA 1
ATOM 3516 C C . ARG A 1 441 ? 21.081 2.329 -32.567 1.00 96.75 441 ARG A C 1
ATOM 3518 O O . ARG A 1 441 ? 20.552 1.737 -31.641 1.00 96.75 441 ARG A O 1
ATOM 3525 N N . GLU A 1 442 ? 20.937 1.967 -33.841 1.00 96.19 442 GLU A N 1
ATOM 3526 C CA . GLU A 1 442 ? 20.112 0.825 -34.263 1.00 96.19 442 GLU A CA 1
ATOM 3527 C C . GLU A 1 442 ? 20.558 -0.485 -33.596 1.00 96.19 442 GLU A C 1
ATOM 3529 O O . GLU A 1 442 ? 19.718 -1.237 -33.115 1.00 96.19 442 GLU A O 1
ATOM 3534 N N . VAL A 1 443 ? 21.870 -0.726 -33.501 1.00 96.56 443 VAL A N 1
ATOM 3535 C CA . VAL A 1 443 ? 22.425 -1.936 -32.866 1.00 96.56 443 VAL A CA 1
ATOM 3536 C C . VAL A 1 443 ? 22.415 -1.850 -31.336 1.00 96.56 443 VAL A C 1
ATOM 3538 O O . VAL A 1 443 ? 22.211 -2.850 -30.659 1.00 96.56 443 VAL A O 1
ATOM 3541 N N . LEU A 1 444 ? 22.656 -0.670 -30.761 1.00 97.06 444 LEU A N 1
ATOM 3542 C CA . LEU A 1 444 ? 22.733 -0.496 -29.308 1.00 97.06 444 LEU A CA 1
ATOM 3543 C C . LEU A 1 444 ? 21.360 -0.426 -28.645 1.00 97.06 444 LEU A C 1
ATOM 3545 O O . LEU A 1 444 ? 21.261 -0.775 -27.472 1.00 97.06 444 LEU A O 1
ATOM 3549 N N . LEU A 1 445 ? 20.324 0.024 -29.358 1.00 95.75 445 LEU A N 1
ATOM 3550 C CA . LEU A 1 445 ? 19.000 0.278 -28.790 1.00 95.75 445 LEU A CA 1
ATOM 3551 C C . LEU A 1 445 ? 18.458 -0.903 -27.963 1.00 95.75 445 LEU A C 1
ATOM 3553 O O . LEU A 1 445 ? 18.114 -0.657 -26.809 1.00 95.75 445 LEU A O 1
ATOM 3557 N N . PRO A 1 446 ? 18.486 -2.167 -28.435 1.00 95.69 446 PRO A N 1
ATOM 3558 C CA . PRO A 1 446 ? 17.991 -3.295 -27.641 1.00 95.69 446 PRO A CA 1
ATOM 3559 C C . PRO A 1 446 ? 18.749 -3.478 -26.319 1.00 95.69 446 PRO A C 1
ATOM 3561 O O . PRO A 1 446 ? 18.156 -3.754 -25.280 1.00 95.69 446 PRO A O 1
ATOM 3564 N N . HIS A 1 447 ? 20.070 -3.281 -26.325 1.00 95.56 447 HIS A N 1
ATOM 3565 C CA . HIS A 1 447 ? 20.891 -3.386 -25.118 1.00 95.56 447 HIS A CA 1
ATOM 3566 C C . HIS A 1 447 ? 20.654 -2.221 -24.149 1.00 95.56 447 HIS A C 1
ATOM 3568 O O . HIS A 1 447 ? 20.670 -2.403 -22.931 1.00 95.56 447 HIS A O 1
ATOM 3574 N N . LEU A 1 448 ? 20.445 -1.018 -24.691 1.00 95.94 448 LEU A N 1
ATOM 3575 C CA . LEU A 1 448 ? 20.158 0.184 -23.915 1.00 95.94 448 LEU A CA 1
ATOM 3576 C C . LEU A 1 448 ? 18.783 0.113 -23.250 1.00 95.94 448 LEU A C 1
ATOM 3578 O O . LEU A 1 448 ? 18.655 0.543 -22.109 1.00 95.94 448 LEU A O 1
ATOM 3582 N N . GLU A 1 449 ? 17.783 -0.443 -23.932 1.00 94.94 449 GLU A N 1
ATOM 3583 C CA . GLU A 1 449 ? 16.441 -0.656 -23.382 1.00 94.94 449 GLU A CA 1
ATOM 3584 C C . GLU A 1 449 ? 16.464 -1.651 -22.219 1.00 94.94 449 GLU A C 1
ATOM 3586 O O . GLU A 1 449 ? 15.906 -1.359 -21.162 1.00 94.94 449 GLU A O 1
ATOM 3591 N N . VAL A 1 450 ? 17.184 -2.772 -22.358 1.00 94.81 450 VAL A N 1
ATOM 3592 C CA . VAL A 1 450 ? 17.354 -3.746 -21.264 1.00 94.81 450 VAL A CA 1
ATOM 3593 C C . VAL A 1 450 ? 18.032 -3.099 -20.056 1.00 94.81 450 VAL A C 1
ATOM 3595 O O . VAL A 1 450 ? 17.514 -3.172 -18.945 1.00 94.81 450 VAL A O 1
ATOM 3598 N N . ALA A 1 451 ? 19.149 -2.397 -20.259 1.00 94.38 451 ALA A N 1
ATOM 3599 C CA . ALA A 1 451 ? 19.836 -1.730 -19.156 1.00 94.38 451 ALA A CA 1
ATOM 3600 C C . ALA A 1 451 ? 18.984 -0.619 -18.514 1.00 94.38 451 ALA A C 1
ATOM 3602 O O . ALA A 1 451 ? 19.015 -0.455 -17.298 1.00 94.38 451 ALA A O 1
ATOM 3603 N N . ALA A 1 452 ? 18.207 0.132 -19.299 1.00 92.44 452 ALA A N 1
ATOM 3604 C CA . ALA A 1 452 ? 17.291 1.151 -18.786 1.00 92.44 452 ALA A CA 1
ATOM 3605 C C . ALA A 1 452 ? 16.172 0.549 -17.920 1.00 92.44 452 ALA A C 1
ATOM 3607 O O . ALA A 1 452 ? 15.844 1.104 -16.864 1.00 92.44 452 ALA A O 1
ATOM 3608 N N . ALA A 1 453 ? 15.620 -0.593 -18.337 1.00 91.94 453 ALA A N 1
ATOM 3609 C CA . ALA A 1 453 ? 14.622 -1.328 -17.571 1.00 91.94 453 ALA A CA 1
ATOM 3610 C C . ALA A 1 453 ? 15.202 -1.839 -16.245 1.00 91.94 453 ALA A C 1
ATOM 3612 O O . ALA A 1 453 ? 14.613 -1.588 -15.197 1.00 91.94 453 ALA A O 1
ATOM 3613 N N . GLU A 1 454 ? 16.396 -2.442 -16.269 1.00 91.94 454 GLU A N 1
ATOM 3614 C CA . GLU A 1 454 ? 17.075 -2.909 -15.053 1.00 91.94 454 GLU A CA 1
ATOM 3615 C C . GLU A 1 454 ? 17.344 -1.772 -14.059 1.00 91.94 454 GLU A C 1
ATOM 3617 O O . GLU A 1 454 ? 17.138 -1.937 -12.858 1.00 91.94 454 GLU A O 1
ATOM 3622 N N . LEU A 1 455 ? 17.784 -0.600 -14.539 1.00 89.06 455 LEU A N 1
ATOM 3623 C CA . LEU A 1 455 ? 17.951 0.582 -13.688 1.00 89.06 455 LEU A CA 1
ATOM 3624 C C . LEU A 1 455 ? 16.608 0.981 -13.062 1.00 89.06 455 LEU A C 1
ATOM 3626 O O . LEU A 1 455 ? 16.517 1.170 -11.852 1.00 89.06 455 LEU A O 1
ATOM 3630 N N . SER A 1 456 ? 15.555 1.083 -13.869 1.00 86.38 456 SER A N 1
ATOM 3631 C CA . SER A 1 456 ? 14.231 1.507 -13.399 1.00 86.38 456 SER A CA 1
ATOM 3632 C C . SER A 1 456 ? 13.640 0.540 -12.368 1.00 86.38 456 SER A C 1
ATOM 3634 O O . SER A 1 456 ? 13.073 0.980 -11.371 1.00 86.38 456 SER A O 1
ATOM 3636 N N . GLU A 1 457 ? 13.819 -0.766 -12.566 1.00 87.88 457 GLU A N 1
ATOM 3637 C CA . GLU A 1 457 ? 13.393 -1.804 -11.625 1.00 87.88 457 GLU A CA 1
ATOM 3638 C C . GLU A 1 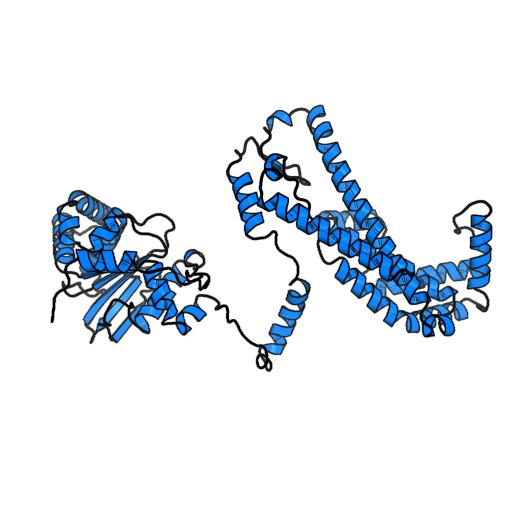457 ? 14.182 -1.728 -10.310 1.00 87.88 457 GLU A C 1
ATOM 3640 O O . GLU A 1 457 ? 13.592 -1.697 -9.224 1.00 87.88 457 GLU A O 1
ATOM 3645 N N . LYS A 1 458 ? 15.517 -1.622 -10.396 1.00 83.69 458 LYS A N 1
ATOM 3646 C CA . LYS A 1 458 ? 16.409 -1.571 -9.227 1.00 83.69 458 LYS A CA 1
ATOM 3647 C C . LYS A 1 458 ? 16.189 -0.317 -8.377 1.00 83.69 458 LYS A C 1
ATOM 3649 O O . LYS A 1 458 ? 16.416 -0.355 -7.168 1.00 83.69 458 LYS A O 1
ATOM 3654 N N . PHE A 1 459 ? 15.736 0.780 -8.986 1.00 82.06 459 PHE A N 1
ATOM 3655 C CA . PHE A 1 459 ? 15.484 2.066 -8.328 1.00 82.06 459 PHE A CA 1
ATOM 3656 C C . PHE A 1 459 ? 13.990 2.423 -8.257 1.00 82.06 459 PHE A C 1
ATOM 3658 O O . PHE A 1 459 ? 13.632 3.599 -8.288 1.00 82.06 459 PHE A O 1
ATOM 3665 N N . SER A 1 460 ? 13.109 1.428 -8.148 1.00 72.56 460 SER A N 1
ATOM 3666 C CA . SER A 1 460 ? 11.649 1.619 -8.175 1.00 72.56 460 SER A CA 1
ATOM 3667 C C . SER A 1 460 ? 11.054 2.226 -6.893 1.00 72.56 460 SER A C 1
ATOM 3669 O O . SER A 1 460 ? 9.941 2.753 -6.914 1.00 72.56 460 SER A O 1
ATOM 3671 N N . CYS A 1 461 ? 11.790 2.194 -5.779 1.00 67.81 461 CYS A N 1
ATOM 3672 C CA . CYS A 1 461 ? 11.301 2.625 -4.469 1.00 67.81 461 CYS A CA 1
ATOM 3673 C C . CYS A 1 461 ? 11.825 4.009 -4.067 1.00 67.81 461 CYS A C 1
ATOM 3675 O O . CYS A 1 461 ? 13.025 4.283 -4.151 1.00 67.81 461 CYS A O 1
ATOM 3677 N N . GLN A 1 462 ? 10.941 4.847 -3.515 1.00 72.06 462 GLN A N 1
ATOM 3678 C CA . GLN A 1 462 ? 11.353 6.082 -2.847 1.00 72.06 462 GLN A CA 1
ATOM 3679 C C . GLN A 1 462 ? 12.039 5.755 -1.508 1.00 72.06 462 GLN A C 1
ATOM 3681 O O . GLN A 1 462 ? 11.426 5.108 -0.651 1.00 72.06 462 GLN A O 1
ATOM 3686 N N . PRO A 1 463 ? 13.291 6.189 -1.287 1.00 71.12 463 PRO A N 1
ATOM 3687 C CA . PRO A 1 463 ? 13.986 5.948 -0.033 1.00 71.12 463 PRO A CA 1
ATOM 3688 C C . PRO A 1 463 ? 13.307 6.690 1.123 1.00 71.12 463 PRO A C 1
ATOM 3690 O O . PRO A 1 463 ? 12.868 7.831 0.997 1.00 71.12 463 PRO A O 1
ATOM 3693 N N . SER A 1 464 ? 13.232 6.028 2.275 1.00 68.31 464 SER A N 1
ATOM 3694 C CA . SER A 1 464 ? 12.658 6.567 3.511 1.00 68.31 464 SER A CA 1
ATOM 3695 C C . SER A 1 464 ? 13.528 6.168 4.698 1.00 68.31 464 SER A C 1
ATOM 3697 O O . SER A 1 464 ? 14.057 5.060 4.734 1.00 68.31 464 SER A O 1
ATOM 3699 N N . ILE A 1 465 ? 13.672 7.062 5.678 1.00 66.81 465 ILE A N 1
ATOM 3700 C CA . ILE A 1 465 ? 14.500 6.837 6.870 1.00 66.81 465 ILE A CA 1
ATOM 3701 C C . ILE A 1 465 ? 13.648 7.047 8.121 1.00 66.81 465 ILE A C 1
ATOM 3703 O O . ILE A 1 465 ? 13.044 8.104 8.302 1.00 66.81 465 ILE A O 1
ATOM 3707 N N . PHE A 1 466 ? 13.659 6.058 9.017 1.00 67.06 466 PHE A N 1
ATOM 3708 C CA . PHE A 1 466 ? 13.070 6.151 10.351 1.00 67.06 466 PHE A CA 1
ATOM 3709 C C . PHE A 1 466 ? 14.182 6.129 11.402 1.00 67.06 466 PHE A C 1
ATOM 3711 O O . PHE A 1 466 ? 14.898 5.141 11.537 1.00 67.06 466 PHE A O 1
ATOM 3718 N N . ILE A 1 467 ? 14.325 7.216 12.163 1.00 66.62 467 ILE A N 1
ATOM 3719 C CA . ILE A 1 467 ? 15.299 7.296 13.259 1.00 66.62 467 ILE A CA 1
ATOM 3720 C C . ILE A 1 467 ? 14.603 6.882 14.552 1.00 66.62 467 ILE A C 1
ATOM 3722 O O . ILE A 1 467 ? 13.754 7.604 15.077 1.00 66.62 467 ILE A O 1
ATOM 3726 N N . MET A 1 468 ? 14.974 5.716 15.074 1.00 57.72 468 MET A N 1
ATOM 3727 C CA . MET A 1 468 ? 14.490 5.226 16.360 1.00 57.72 468 MET A CA 1
ATOM 3728 C C . MET A 1 468 ? 15.500 5.585 17.453 1.00 57.72 468 MET A C 1
ATOM 3730 O O . MET A 1 468 ? 16.695 5.353 17.299 1.00 57.72 468 MET A O 1
ATOM 3734 N N . GLY A 1 469 ? 15.037 6.200 18.547 1.00 62.22 469 GLY A N 1
ATOM 3735 C CA . GLY A 1 469 ? 15.893 6.504 19.701 1.00 62.22 469 GLY A CA 1
ATOM 3736 C C . GLY A 1 469 ? 16.454 5.238 20.366 1.00 62.22 469 GLY A C 1
ATOM 3737 O O . GLY A 1 469 ? 16.055 4.126 20.029 1.00 62.22 469 GLY A O 1
ATOM 3738 N N . SER A 1 470 ? 17.330 5.398 21.364 1.00 61.28 470 SER A N 1
ATOM 3739 C CA . SER A 1 470 ? 18.056 4.283 22.006 1.00 61.28 470 SER A CA 1
ATOM 3740 C C . SER A 1 470 ? 17.163 3.170 22.565 1.00 61.28 470 SER A C 1
ATOM 3742 O O . SER A 1 470 ? 17.535 2.009 22.493 1.00 61.28 470 SER A O 1
ATOM 3744 N N . SER A 1 471 ? 15.949 3.493 23.013 1.00 56.62 471 SER A N 1
ATOM 3745 C CA . SER A 1 471 ? 14.962 2.507 23.484 1.00 56.62 471 SER A CA 1
ATOM 3746 C C . SER A 1 471 ? 14.448 1.541 22.411 1.00 56.62 471 SER A C 1
ATOM 3748 O O . SER A 1 471 ? 13.720 0.611 22.731 1.00 56.62 471 SER A O 1
ATOM 3750 N N . GLY A 1 472 ? 14.765 1.756 21.129 1.00 56.81 472 GLY A N 1
ATOM 3751 C CA . GLY A 1 472 ? 14.533 0.749 20.088 1.00 56.81 472 GLY A CA 1
ATOM 3752 C C . GLY A 1 472 ? 15.459 -0.466 20.223 1.00 56.81 472 GLY A C 1
ATOM 3753 O O . GLY A 1 472 ? 15.044 -1.575 19.902 1.00 56.81 472 GLY A O 1
ATOM 3754 N N . LEU A 1 473 ? 16.672 -0.268 20.754 1.00 56.56 473 LEU A N 1
ATOM 3755 C CA . LEU A 1 473 ? 17.659 -1.331 20.988 1.00 56.56 473 LEU A CA 1
ATOM 3756 C C . LEU A 1 473 ? 17.294 -2.224 22.178 1.00 56.56 473 LEU A C 1
ATOM 3758 O O . LEU A 1 473 ? 17.780 -3.344 22.263 1.00 56.56 473 LEU A O 1
ATOM 3762 N N . ASP A 1 474 ? 16.415 -1.745 23.059 1.00 57.00 474 ASP A N 1
ATOM 3763 C CA . ASP A 1 474 ? 15.908 -2.506 24.204 1.00 57.00 474 ASP A CA 1
ATOM 3764 C C . ASP A 1 474 ? 14.771 -3.472 23.811 1.00 57.00 474 ASP A C 1
ATOM 3766 O O . ASP A 1 474 ? 14.222 -4.157 24.672 1.00 57.00 474 ASP A O 1
ATOM 3770 N N . SER A 1 475 ? 14.370 -3.510 22.531 1.00 64.12 475 SER A N 1
ATOM 3771 C CA . SER A 1 475 ? 13.341 -4.437 22.047 1.00 64.12 475 SER A CA 1
ATOM 3772 C C . SER A 1 475 ? 13.963 -5.679 21.408 1.00 64.12 475 SER A C 1
ATOM 3774 O O . SER A 1 475 ? 14.675 -5.587 20.404 1.00 64.12 475 SER A O 1
ATOM 3776 N N . ASP A 1 476 ? 13.643 -6.850 21.964 1.00 63.75 476 ASP A N 1
ATOM 3777 C CA . ASP A 1 476 ? 14.120 -8.152 21.472 1.00 63.75 476 ASP A CA 1
ATOM 3778 C C . ASP A 1 476 ? 13.760 -8.381 19.992 1.00 63.75 476 ASP A C 1
ATOM 3780 O O . ASP A 1 476 ? 14.541 -8.945 19.225 1.00 63.75 476 ASP A O 1
ATOM 3784 N N . GLU A 1 477 ? 12.606 -7.864 19.556 1.00 62.00 477 GLU A N 1
ATOM 3785 C CA . GLU A 1 477 ? 12.165 -7.909 18.158 1.00 62.00 477 GLU A CA 1
ATOM 3786 C C . GLU A 1 477 ? 13.082 -7.108 17.219 1.00 62.00 477 GLU A C 1
ATOM 3788 O O . GLU A 1 477 ? 13.380 -7.573 16.118 1.00 62.00 477 GLU A O 1
ATOM 3793 N N . MET A 1 478 ? 13.567 -5.927 17.625 1.00 61.41 478 MET A N 1
ATOM 3794 C CA . MET A 1 478 ? 14.502 -5.149 16.799 1.00 61.41 478 MET A CA 1
ATOM 3795 C C . MET A 1 478 ? 15.897 -5.756 16.787 1.00 61.41 478 MET A C 1
ATOM 3797 O O . MET A 1 478 ? 16.536 -5.768 15.737 1.00 61.41 478 MET A O 1
ATOM 3801 N N . LEU A 1 479 ? 16.356 -6.298 17.917 1.00 62.94 479 LEU A N 1
ATOM 3802 C CA . LEU A 1 479 ? 17.643 -6.987 17.988 1.00 62.94 479 LEU A CA 1
ATOM 3803 C C . LEU A 1 479 ? 17.684 -8.193 17.043 1.00 62.94 479 LEU A C 1
ATOM 3805 O O . LEU A 1 479 ? 18.647 -8.335 16.292 1.00 62.94 479 LEU A O 1
ATOM 3809 N N . SER A 1 480 ? 16.623 -9.008 17.007 1.00 65.94 480 SER A N 1
ATOM 3810 C CA . SER A 1 480 ? 16.524 -10.127 16.059 1.00 65.94 480 SER A CA 1
ATOM 3811 C C . SER A 1 480 ? 16.640 -9.653 14.607 1.00 65.94 480 SER A C 1
ATOM 3813 O O . SER A 1 480 ? 17.428 -10.192 13.836 1.00 65.94 480 SER A O 1
ATOM 3815 N N . ARG A 1 481 ? 15.921 -8.587 14.240 1.00 65.75 481 ARG A N 1
ATOM 3816 C CA . ARG A 1 481 ? 15.929 -8.046 12.871 1.00 65.75 481 ARG A CA 1
ATOM 3817 C C . ARG A 1 481 ? 17.268 -7.438 12.466 1.00 65.75 481 ARG A C 1
ATOM 3819 O O . ARG A 1 481 ? 17.665 -7.543 11.305 1.00 65.75 481 ARG A O 1
ATOM 3826 N N . MET A 1 482 ? 17.966 -6.799 13.404 1.00 65.62 482 MET A N 1
ATOM 3827 C CA . MET A 1 482 ? 19.326 -6.310 13.172 1.00 65.62 482 MET A CA 1
ATOM 3828 C C . MET A 1 482 ? 20.273 -7.468 12.840 1.00 65.62 482 MET A C 1
ATOM 3830 O O . MET A 1 482 ? 21.068 -7.348 11.911 1.00 65.62 482 MET A O 1
ATOM 3834 N N . VAL A 1 483 ? 20.160 -8.594 13.555 1.00 67.19 483 VAL A N 1
ATOM 3835 C CA . VAL A 1 483 ? 20.964 -9.800 13.296 1.00 67.19 483 VAL A CA 1
ATOM 3836 C C . VAL A 1 483 ? 20.638 -10.402 11.929 1.00 67.19 483 VAL A C 1
ATOM 3838 O O . VAL A 1 483 ? 21.559 -10.738 11.187 1.00 67.19 483 VAL A O 1
ATOM 3841 N N . ASP A 1 484 ? 19.359 -10.495 11.565 1.00 66.88 484 ASP A N 1
ATOM 3842 C CA . ASP A 1 484 ? 18.946 -11.027 10.260 1.00 66.88 484 ASP A CA 1
ATOM 3843 C C . ASP A 1 484 ? 19.448 -10.154 9.101 1.00 66.88 484 ASP A C 1
ATOM 3845 O O . ASP A 1 484 ? 19.953 -10.664 8.103 1.00 66.88 484 ASP A O 1
ATOM 3849 N N . THR A 1 485 ? 19.388 -8.829 9.264 1.00 62.97 485 THR A N 1
ATOM 3850 C CA . THR A 1 485 ? 19.915 -7.879 8.273 1.00 62.97 485 THR A CA 1
ATOM 3851 C C . THR A 1 485 ? 21.429 -8.019 8.120 1.00 62.97 485 THR A C 1
ATOM 3853 O O . THR A 1 485 ? 21.927 -8.019 6.999 1.00 62.97 485 THR A O 1
ATOM 3856 N N . ALA A 1 486 ? 22.169 -8.164 9.225 1.00 63.31 486 ALA A N 1
ATOM 3857 C CA . ALA A 1 486 ? 23.619 -8.351 9.177 1.00 63.31 486 ALA A CA 1
ATOM 3858 C C . ALA A 1 486 ? 24.003 -9.625 8.404 1.00 63.31 486 ALA A C 1
ATOM 3860 O O . ALA A 1 486 ? 24.862 -9.565 7.532 1.00 63.31 486 ALA A O 1
ATOM 3861 N N . ARG A 1 487 ? 23.302 -10.741 8.645 1.00 68.06 487 ARG A N 1
ATOM 3862 C CA . ARG A 1 487 ? 23.528 -11.999 7.912 1.00 68.06 487 ARG A CA 1
ATOM 3863 C C . ARG A 1 487 ? 23.277 -11.861 6.413 1.00 68.06 487 ARG A C 1
ATOM 3865 O O . ARG A 1 487 ? 24.096 -12.310 5.623 1.00 68.06 487 ARG A O 1
ATOM 3872 N N . ALA A 1 488 ? 22.181 -11.212 6.023 1.00 67.00 488 ALA A N 1
ATOM 3873 C CA . ALA A 1 488 ? 21.861 -11.011 4.610 1.00 67.00 488 ALA A CA 1
ATOM 3874 C C . ALA A 1 488 ? 22.931 -10.175 3.879 1.00 67.00 488 ALA A C 1
ATOM 3876 O O . ALA A 1 488 ? 23.254 -10.447 2.725 1.00 67.00 488 ALA A O 1
ATOM 3877 N N . LEU A 1 489 ? 23.506 -9.173 4.552 1.00 63.38 489 LEU A N 1
ATOM 3878 C CA . LEU A 1 489 ? 24.588 -8.359 3.990 1.00 63.38 489 LEU A CA 1
ATOM 3879 C C . LEU A 1 489 ? 25.889 -9.157 3.817 1.00 63.38 489 LEU A C 1
ATOM 3881 O O . LEU A 1 489 ? 26.572 -8.980 2.807 1.00 63.38 489 LEU A O 1
ATOM 3885 N N . ASP A 1 490 ? 26.209 -10.044 4.764 1.00 69.56 490 ASP A N 1
ATOM 3886 C CA . ASP A 1 490 ? 27.371 -10.934 4.666 1.00 69.56 490 ASP A CA 1
ATOM 3887 C C . ASP A 1 490 ? 27.220 -11.911 3.481 1.00 69.56 490 ASP A C 1
ATOM 3889 O O . ASP A 1 490 ? 28.142 -12.056 2.676 1.00 69.56 490 ASP A O 1
ATOM 3893 N N . GLU A 1 491 ? 26.032 -12.499 3.295 1.00 70.50 491 GLU A N 1
ATOM 3894 C CA . GLU A 1 491 ? 25.722 -13.386 2.159 1.00 70.50 491 GLU A CA 1
ATOM 3895 C C . GLU A 1 491 ? 25.842 -12.666 0.800 1.00 70.50 491 GLU A C 1
ATOM 3897 O O . GLU A 1 491 ? 26.422 -13.198 -0.154 1.00 70.50 491 GLU A O 1
ATOM 3902 N N . GLU A 1 492 ? 25.353 -11.424 0.693 1.00 64.25 492 GLU A N 1
ATOM 3903 C CA . GLU A 1 492 ? 25.521 -10.620 -0.525 1.00 64.25 492 GLU A CA 1
ATOM 3904 C C . GLU A 1 492 ? 26.997 -10.320 -0.823 1.00 64.25 492 GLU A C 1
ATOM 3906 O O . GLU A 1 492 ? 27.407 -10.289 -1.989 1.00 64.25 492 GLU A O 1
ATOM 3911 N N . GLN A 1 493 ? 27.811 -10.102 0.208 1.00 64.38 493 GLN A N 1
ATOM 3912 C CA . GLN A 1 493 ? 29.234 -9.832 0.044 1.00 64.38 493 GLN A CA 1
ATOM 3913 C C . GLN A 1 493 ? 30.009 -11.083 -0.395 1.00 64.38 493 GLN A C 1
ATOM 3915 O O . GLN A 1 493 ? 30.897 -10.981 -1.243 1.00 64.38 493 GLN A O 1
ATOM 3920 N N . GLU A 1 494 ? 29.645 -12.261 0.114 1.00 60.88 494 GLU A N 1
ATOM 3921 C CA . GLU A 1 494 ? 30.218 -13.540 -0.314 1.00 60.88 494 GLU A CA 1
ATOM 3922 C C . GLU A 1 494 ? 29.853 -13.879 -1.767 1.00 60.88 494 GLU A C 1
ATOM 3924 O O . GLU A 1 494 ? 30.731 -14.270 -2.537 1.00 60.88 494 GLU A O 1
ATOM 3929 N N . SER A 1 495 ? 28.608 -13.634 -2.193 1.00 54.09 495 SER A N 1
ATOM 3930 C CA . SER A 1 495 ? 28.181 -13.882 -3.582 1.00 54.09 495 SER A CA 1
ATOM 3931 C C . SER A 1 495 ? 28.978 -13.070 -4.618 1.00 54.09 495 SER A C 1
ATOM 3933 O O . SER A 1 495 ? 29.362 -13.591 -5.663 1.00 54.09 495 SER A O 1
ATOM 3935 N N . LYS A 1 496 ? 29.334 -11.820 -4.292 1.00 57.03 496 LYS A N 1
ATOM 3936 C CA . LYS A 1 496 ? 30.165 -10.961 -5.154 1.00 57.03 496 LYS A CA 1
ATOM 3937 C C . LYS A 1 496 ? 31.624 -11.404 -5.247 1.00 57.03 496 LYS A C 1
ATOM 3939 O O . LYS A 1 496 ? 32.286 -11.045 -6.215 1.00 57.03 496 LYS A O 1
ATOM 3944 N N . ASN A 1 497 ? 32.122 -12.151 -4.262 1.00 48.78 497 ASN A N 1
ATOM 3945 C CA . ASN A 1 497 ? 33.480 -12.692 -4.289 1.00 48.78 497 ASN A CA 1
ATOM 3946 C C . ASN A 1 497 ? 33.573 -13.998 -5.093 1.00 48.78 497 ASN A C 1
ATOM 3948 O O . ASN A 1 497 ? 34.651 -14.318 -5.574 1.00 48.78 497 ASN A O 1
ATOM 3952 N N . ILE A 1 498 ? 32.467 -14.733 -5.260 1.00 44.62 498 ILE A N 1
ATOM 3953 C CA . ILE A 1 498 ? 32.429 -15.995 -6.020 1.00 44.62 498 ILE A CA 1
ATOM 3954 C C . ILE A 1 498 ? 32.276 -15.739 -7.529 1.00 44.62 498 ILE A C 1
ATOM 3956 O O . ILE A 1 498 ? 32.884 -16.444 -8.326 1.00 44.62 498 ILE A O 1
ATOM 3960 N N . ASP A 1 499 ? 31.535 -14.701 -7.929 1.00 39.56 499 ASP A N 1
ATOM 3961 C CA . ASP A 1 499 ? 31.394 -14.291 -9.341 1.00 39.56 499 ASP A CA 1
ATOM 3962 C C . ASP A 1 499 ? 32.570 -13.424 -9.853 1.00 39.56 499 ASP A C 1
ATOM 3964 O O . ASP A 1 499 ? 32.564 -12.961 -10.997 1.00 39.56 499 ASP A O 1
ATOM 3968 N N . GLY A 1 500 ? 33.563 -13.163 -8.995 1.00 38.56 500 GLY A N 1
ATOM 3969 C CA . GLY A 1 500 ? 34.749 -12.353 -9.284 1.00 38.56 500 GLY A CA 1
ATOM 3970 C C . GLY A 1 500 ? 36.033 -13.135 -9.588 1.00 38.56 500 GLY A C 1
ATOM 3971 O O . GLY A 1 500 ? 37.042 -12.480 -9.858 1.00 38.56 500 GLY A O 1
ATOM 3972 N N . ASP A 1 501 ? 36.001 -14.475 -9.547 1.00 30.88 501 ASP A N 1
ATOM 3973 C CA . ASP A 1 501 ? 37.133 -15.371 -9.869 1.00 30.88 501 ASP A CA 1
ATOM 3974 C C . ASP A 1 501 ? 37.068 -15.940 -11.300 1.00 30.88 501 ASP A C 1
ATOM 3976 O O . ASP A 1 501 ? 36.011 -16.487 -11.699 1.00 30.88 501 ASP A O 1
#

Mean predicted aligned error: 19.58 Å

Nearest PDB structures (foldseek):
  6pan-assembly1_A  TM=1.214E-01  e=7.409E+00  Novosphingobium aromaticivorans DSM 12444